Protein AF-A0A968XU22-F1 (afdb_monomer_lite)

Structure (mmCIF, N/CA/C/O backbone):
data_AF-A0A968XU22-F1
#
_entry.id   AF-A0A968XU22-F1
#
loop_
_atom_site.group_PDB
_atom_site.id
_atom_site.type_symbol
_atom_site.label_atom_id
_atom_site.label_alt_id
_atom_site.label_comp_id
_atom_site.label_asym_id
_atom_site.label_entity_id
_atom_site.label_seq_id
_atom_site.pdbx_PDB_ins_code
_atom_site.Cartn_x
_atom_site.Cartn_y
_atom_site.Cartn_z
_atom_site.occupancy
_atom_site.B_iso_or_equiv
_atom_site.auth_seq_id
_atom_site.auth_comp_id
_atom_site.auth_asym_id
_atom_site.auth_atom_id
_atom_site.pdbx_PDB_model_num
ATOM 1 N N . MET A 1 1 ? 2.434 -37.780 20.472 1.00 74.56 1 MET A N 1
ATOM 2 C CA . MET A 1 1 ? 1.698 -36.872 19.555 1.00 74.56 1 MET A CA 1
ATOM 3 C C . MET A 1 1 ? 1.072 -37.599 18.362 1.00 74.56 1 MET A C 1
ATOM 5 O O . MET A 1 1 ? -0.146 -37.621 18.297 1.00 74.56 1 MET A O 1
ATOM 9 N N . LEU A 1 2 ? 1.842 -38.216 17.450 1.00 70.00 2 LEU A N 1
ATOM 10 C CA . LEU A 1 2 ? 1.294 -38.869 16.240 1.00 70.00 2 LEU A CA 1
ATOM 11 C C . LEU A 1 2 ? 0.256 -39.965 16.542 1.00 70.00 2 LEU A C 1
ATOM 13 O O . LEU A 1 2 ? -0.798 -39.980 15.922 1.00 70.00 2 LEU A O 1
ATOM 17 N N . GLN A 1 3 ? 0.499 -40.805 17.551 1.00 77.69 3 GLN A N 1
ATOM 18 C CA . GLN A 1 3 ? -0.484 -41.796 18.011 1.00 77.69 3 GLN A CA 1
ATOM 19 C C . GLN A 1 3 ? -1.768 -41.157 18.570 1.00 77.69 3 GLN A C 1
ATOM 21 O O . GLN A 1 3 ? -2.856 -41.643 18.298 1.00 77.69 3 GLN A O 1
ATOM 26 N N . ALA A 1 4 ? -1.669 -40.037 19.297 1.00 73.88 4 ALA A N 1
ATOM 27 C CA . ALA A 1 4 ? -2.842 -39.321 19.808 1.00 73.88 4 ALA A CA 1
ATOM 28 C C . ALA A 1 4 ? -3.667 -38.700 18.667 1.00 73.88 4 ALA A C 1
ATOM 30 O O . ALA A 1 4 ? -4.888 -38.772 18.680 1.00 73.88 4 ALA A O 1
ATOM 31 N N . LEU A 1 5 ? -3.002 -38.168 17.634 1.00 73.19 5 LEU A N 1
ATOM 32 C CA . LEU A 1 5 ? -3.665 -37.661 16.428 1.00 73.19 5 LEU A CA 1
ATOM 33 C C . LEU A 1 5 ? -4.346 -38.782 15.628 1.00 73.19 5 LEU A C 1
ATOM 35 O O . LEU A 1 5 ? -5.456 -38.589 15.147 1.00 73.19 5 LEU A O 1
ATOM 39 N N . GLN A 1 6 ? -3.721 -39.960 15.529 1.00 80.69 6 GLN A N 1
ATOM 40 C CA . GLN A 1 6 ? -4.320 -41.141 14.889 1.00 80.69 6 GLN A CA 1
ATOM 41 C C . GLN A 1 6 ? -5.569 -41.645 15.627 1.00 80.69 6 GLN A C 1
ATOM 43 O O . GLN A 1 6 ? -6.474 -42.182 14.996 1.00 80.69 6 GLN A O 1
ATOM 48 N N . LEU A 1 7 ? -5.631 -41.439 16.944 1.00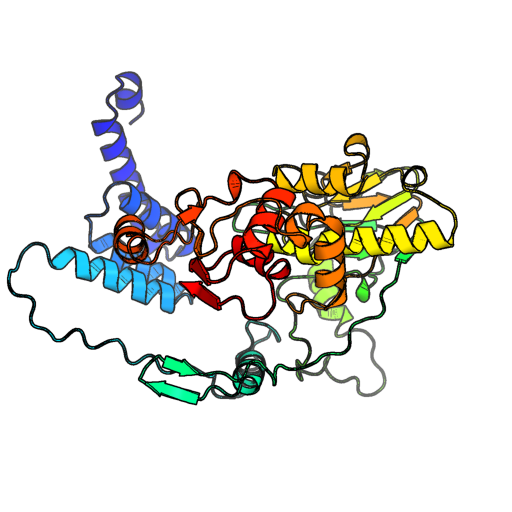 83.31 7 LEU A N 1
ATOM 49 C CA . LEU A 1 7 ? -6.779 -41.771 17.794 1.00 83.31 7 LEU A CA 1
ATOM 50 C C . LEU A 1 7 ? -7.771 -40.603 17.955 1.00 83.31 7 LEU A C 1
ATOM 52 O O . LEU A 1 7 ? -8.709 -40.703 18.741 1.00 83.31 7 LEU A O 1
ATOM 56 N N . ASN A 1 8 ? -7.571 -39.501 17.222 1.00 79.38 8 ASN A N 1
ATOM 57 C CA . ASN A 1 8 ? -8.354 -38.263 17.299 1.00 79.38 8 ASN A CA 1
ATOM 58 C C . ASN A 1 8 ? -8.437 -37.640 18.713 1.00 79.38 8 ASN A C 1
ATOM 60 O O . ASN A 1 8 ? -9.345 -36.865 19.019 1.00 79.38 8 ASN A O 1
ATOM 64 N N . ASP A 1 9 ? -7.465 -37.944 19.577 1.00 85.56 9 ASP A N 1
ATOM 65 C CA . ASP A 1 9 ? -7.324 -37.369 20.913 1.00 85.56 9 ASP A CA 1
ATOM 66 C C . ASP A 1 9 ? -6.567 -36.035 20.831 1.00 85.56 9 ASP A C 1
ATOM 68 O O . ASP A 1 9 ? -5.352 -35.921 21.047 1.00 85.56 9 ASP A O 1
ATOM 72 N N . LEU A 1 10 ? -7.323 -34.997 20.474 1.00 80.19 10 LEU A N 1
ATOM 73 C CA . LEU A 1 10 ? -6.819 -33.634 20.321 1.00 80.19 10 LEU A CA 1
ATOM 74 C C . LEU A 1 10 ? -6.351 -33.015 21.645 1.00 80.19 10 LEU A C 1
ATOM 76 O O . LEU A 1 10 ? -5.494 -32.130 21.623 1.00 80.19 10 LEU A O 1
ATOM 80 N N . SER A 1 11 ? -6.885 -33.462 22.786 1.00 78.06 11 SER A N 1
ATOM 81 C CA . SER A 1 11 ? -6.495 -32.954 24.106 1.00 78.06 11 SER A CA 1
ATOM 82 C C . SER A 1 11 ? -5.065 -33.376 24.432 1.00 78.06 11 SER A C 1
ATOM 84 O O . SER A 1 11 ? -4.186 -32.535 24.651 1.00 78.06 11 SER A O 1
ATOM 86 N N . THR A 1 12 ? -4.797 -34.677 24.326 1.00 78.62 12 THR A N 1
ATOM 87 C CA . THR A 1 12 ? -3.463 -35.242 24.539 1.00 78.62 12 THR A CA 1
ATOM 88 C C . THR A 1 12 ? -2.479 -34.720 23.494 1.00 78.62 12 THR A C 1
ATOM 90 O O . THR A 1 12 ? -1.350 -34.357 23.828 1.00 78.62 12 THR A O 1
ATOM 93 N N . ALA A 1 13 ? -2.890 -34.597 22.226 1.00 78.00 13 ALA A N 1
ATOM 94 C CA . ALA A 1 13 ? -2.034 -34.025 21.185 1.00 78.00 13 ALA A CA 1
ATOM 95 C C . ALA A 1 13 ? -1.604 -32.578 21.498 1.00 78.00 13 ALA A C 1
ATOM 97 O O . ALA A 1 13 ? -0.423 -32.255 21.339 1.00 78.00 13 ALA A O 1
ATOM 98 N N . LYS A 1 14 ? -2.522 -31.731 21.992 1.00 80.50 14 LYS A N 1
ATOM 99 C CA . LYS A 1 14 ? -2.211 -30.356 22.421 1.00 80.50 14 LYS A CA 1
ATOM 100 C C . LYS A 1 14 ? -1.244 -30.319 23.603 1.00 80.50 14 LYS A C 1
ATOM 102 O O . LYS A 1 14 ? -0.325 -29.505 23.582 1.00 80.50 14 LYS A O 1
ATOM 107 N N . GLN A 1 15 ? -1.403 -31.205 24.588 1.00 83.12 15 GLN A N 1
ATOM 108 C CA . GLN A 1 15 ? -0.482 -31.296 25.730 1.00 83.12 15 GLN A CA 1
ATOM 109 C C . GLN A 1 15 ? 0.943 -31.666 25.295 1.00 83.12 15 GLN A C 1
ATOM 111 O O . GLN A 1 15 ? 1.900 -31.005 25.694 1.00 83.12 15 GLN A O 1
ATOM 116 N N . TRP A 1 16 ? 1.097 -32.660 24.414 1.00 84.94 16 TRP A N 1
ATOM 117 C CA . TRP A 1 16 ? 2.415 -33.037 23.883 1.00 84.94 16 TRP A CA 1
ATOM 118 C C . TRP A 1 16 ? 3.055 -31.929 23.044 1.00 84.94 16 TRP A C 1
ATOM 120 O O . TRP A 1 16 ? 4.264 -31.703 23.133 1.00 84.94 16 TRP A O 1
ATOM 130 N N . LEU A 1 17 ? 2.258 -31.239 22.225 1.00 86.31 17 LEU A N 1
ATOM 131 C CA . LEU A 1 17 ? 2.739 -30.125 21.411 1.00 86.31 17 LEU A CA 1
ATOM 132 C C . LEU A 1 17 ? 3.199 -28.957 22.289 1.00 86.31 17 LEU A C 1
ATOM 134 O O . LEU A 1 17 ? 4.263 -28.387 22.048 1.00 86.31 17 LEU A O 1
ATOM 138 N N . PHE A 1 18 ? 2.427 -28.649 23.331 1.00 85.81 18 PHE A N 1
ATOM 139 C CA . PHE A 1 18 ? 2.792 -27.662 24.336 1.00 85.81 18 PHE A CA 1
ATOM 140 C C . PHE A 1 18 ? 4.130 -28.013 24.993 1.00 85.81 18 PHE A C 1
ATOM 142 O O . PHE A 1 18 ? 5.048 -27.199 24.931 1.00 85.81 18 PHE A O 1
ATOM 149 N N . GLN A 1 19 ? 4.287 -29.237 25.511 1.00 86.38 19 GLN A N 1
ATOM 150 C CA . GLN A 1 19 ? 5.539 -29.680 26.134 1.00 86.38 19 GLN A CA 1
ATOM 151 C C . GLN A 1 19 ? 6.731 -29.559 25.173 1.00 86.38 19 GLN A C 1
ATOM 153 O O . GLN A 1 19 ? 7.773 -29.019 25.531 1.00 86.38 19 GLN A O 1
ATOM 158 N N . THR A 1 20 ? 6.541 -29.956 23.911 1.00 89.19 20 THR A N 1
ATOM 159 C CA . THR A 1 20 ? 7.580 -29.857 22.874 1.00 89.19 20 THR A CA 1
ATOM 160 C C . THR A 1 20 ? 8.033 -28.411 22.657 1.00 89.19 20 THR A C 1
ATOM 162 O O . THR A 1 20 ? 9.233 -28.150 22.523 1.00 89.19 20 THR A O 1
ATOM 165 N N . TYR A 1 21 ? 7.096 -27.457 22.616 1.00 89.69 21 TYR A N 1
ATOM 166 C CA . TYR A 1 21 ? 7.442 -26.040 22.507 1.00 89.69 21 TYR A CA 1
ATOM 167 C C . TYR A 1 21 ? 8.131 -25.515 23.761 1.00 89.69 21 TYR A C 1
ATOM 169 O O . TYR A 1 21 ? 9.079 -24.750 23.613 1.00 89.69 21 TYR A O 1
ATOM 177 N N . CYS A 1 22 ? 7.719 -25.947 24.953 1.00 86.50 22 CYS A N 1
ATOM 178 C CA . CYS A 1 22 ? 8.359 -25.561 26.211 1.00 86.50 22 CYS A CA 1
ATOM 179 C C . CYS A 1 22 ? 9.831 -25.986 26.240 1.00 86.50 22 CYS A C 1
ATOM 181 O O . CYS A 1 22 ? 10.712 -25.144 26.416 1.00 86.50 22 CYS A O 1
ATOM 183 N N . ASP A 1 23 ? 10.096 -27.267 25.981 1.00 89.00 23 ASP A N 1
ATOM 184 C CA . ASP A 1 23 ? 11.447 -27.832 26.026 1.00 89.00 23 ASP A CA 1
ATOM 185 C C . ASP A 1 23 ? 12.337 -27.197 24.948 1.00 89.00 23 ASP A C 1
ATOM 187 O O . ASP A 1 23 ? 13.458 -26.759 25.209 1.00 89.00 23 ASP A O 1
ATOM 191 N N . SER A 1 24 ? 11.804 -27.051 23.730 1.00 88.50 24 SER A N 1
ATOM 192 C CA . SER A 1 24 ? 12.532 -26.416 22.627 1.00 88.50 24 SER A CA 1
ATOM 193 C C . SER A 1 24 ? 12.808 -24.933 22.889 1.00 88.50 24 SER A C 1
ATOM 195 O O . SER A 1 24 ? 13.863 -24.427 22.496 1.00 88.50 24 SER A O 1
ATOM 197 N N . ALA A 1 25 ? 11.866 -24.217 23.515 1.00 88.38 25 ALA A N 1
ATOM 198 C CA . ALA A 1 25 ? 12.027 -22.809 23.864 1.00 88.38 25 ALA A CA 1
ATOM 199 C C . ALA A 1 25 ? 13.103 -22.630 24.936 1.00 88.38 25 ALA A C 1
ATOM 201 O O . ALA A 1 25 ? 13.931 -21.730 24.802 1.00 88.38 25 ALA A O 1
ATOM 202 N N . ALA A 1 26 ? 13.128 -23.498 25.952 1.00 88.00 26 ALA A N 1
ATOM 203 C CA . ALA A 1 26 ? 14.145 -23.492 27.000 1.00 88.00 26 ALA A CA 1
ATOM 204 C C . ALA A 1 26 ? 15.547 -23.729 26.420 1.00 88.00 26 ALA A C 1
ATOM 206 O O . ALA A 1 26 ? 16.431 -22.897 26.621 1.00 88.00 26 ALA A O 1
ATOM 207 N N . ILE A 1 27 ? 15.716 -24.766 25.590 1.00 91.25 27 ILE A N 1
ATOM 208 C CA . ILE A 1 27 ? 16.994 -25.062 24.919 1.00 91.25 27 ILE A CA 1
ATOM 209 C C . ILE A 1 27 ? 17.450 -23.876 24.057 1.00 91.25 27 ILE A C 1
ATOM 211 O O . ILE A 1 27 ? 18.607 -23.460 24.112 1.00 91.25 27 ILE A O 1
ATOM 215 N N . ALA A 1 28 ? 16.545 -23.297 23.259 1.00 84.81 28 ALA A N 1
ATOM 216 C CA . ALA A 1 28 ? 16.873 -22.144 22.421 1.00 84.81 28 ALA A CA 1
ATOM 217 C C . ALA A 1 28 ? 17.235 -20.900 23.252 1.00 84.81 28 ALA A C 1
ATOM 219 O O . ALA A 1 28 ? 18.100 -20.120 22.847 1.00 84.81 28 ALA A O 1
ATOM 220 N N . PHE A 1 29 ? 16.578 -20.709 24.396 1.00 88.19 29 PHE A N 1
ATOM 221 C CA . PHE A 1 29 ? 16.830 -19.601 25.311 1.00 88.19 29 PHE A CA 1
ATOM 222 C C . PHE A 1 29 ? 18.204 -19.719 25.977 1.00 88.19 29 PHE A C 1
ATOM 224 O O . PHE A 1 29 ? 18.973 -18.758 25.961 1.00 88.19 29 PHE A O 1
ATOM 231 N N . GLU A 1 30 ? 18.543 -20.901 26.491 1.00 91.25 30 GLU A N 1
ATOM 232 C CA . GLU A 1 30 ? 19.852 -21.195 27.089 1.00 91.25 30 GLU A CA 1
ATOM 233 C C . GLU A 1 30 ? 20.987 -21.062 26.067 1.00 91.25 30 GLU A C 1
ATOM 235 O O . GLU A 1 30 ? 22.034 -20.484 26.364 1.00 91.25 30 GLU A O 1
ATOM 240 N N . ALA A 1 31 ? 20.745 -21.482 24.822 1.00 88.25 31 ALA A N 1
ATOM 241 C CA . ALA A 1 31 ? 21.668 -21.294 23.704 1.00 88.25 31 ALA A CA 1
ATOM 242 C C . ALA A 1 31 ? 21.767 -19.834 23.208 1.00 88.25 31 ALA A C 1
ATOM 244 O O . ALA A 1 31 ? 22.439 -19.575 22.209 1.00 88.25 31 ALA A O 1
ATOM 245 N N . LYS A 1 32 ? 21.086 -18.874 23.858 1.00 88.50 32 LYS A N 1
ATOM 246 C CA . LYS A 1 32 ? 21.000 -17.452 23.460 1.00 88.50 32 LYS A CA 1
ATOM 247 C C . LYS A 1 32 ? 20.473 -17.230 22.035 1.00 88.50 32 LYS A C 1
ATOM 249 O O . LYS A 1 32 ? 20.645 -16.158 21.454 1.00 88.50 32 LYS A O 1
ATOM 254 N N . ALA A 1 33 ? 19.768 -18.207 21.467 1.00 85.81 33 ALA A N 1
ATOM 255 C CA . ALA A 1 33 ? 19.108 -18.105 20.169 1.00 85.81 33 ALA A CA 1
ATOM 256 C C . ALA A 1 33 ? 17.758 -17.375 20.314 1.00 85.81 33 ALA A C 1
ATOM 258 O O . ALA A 1 33 ? 16.691 -17.937 20.046 1.00 85.81 33 ALA A O 1
ATOM 259 N N . PHE A 1 34 ? 17.797 -16.111 20.754 1.00 82.06 34 PHE A N 1
ATOM 260 C CA . PHE A 1 34 ? 16.619 -15.359 21.214 1.00 82.06 34 PHE A CA 1
ATOM 261 C C . PHE A 1 34 ? 15.515 -15.198 20.162 1.00 82.06 34 PHE A C 1
ATOM 263 O O . PHE A 1 34 ? 14.343 -15.170 20.521 1.00 82.06 34 PHE A O 1
ATOM 270 N N . TYR A 1 35 ? 15.853 -15.164 18.869 1.00 83.56 35 TYR A N 1
ATOM 271 C CA . TYR A 1 35 ? 14.861 -15.170 17.784 1.00 83.56 35 TYR A CA 1
ATOM 272 C C . TYR A 1 35 ? 14.013 -16.455 17.781 1.00 83.56 35 TYR A C 1
ATOM 274 O O . TYR A 1 35 ? 12.781 -16.419 17.704 1.00 83.56 35 TYR A O 1
ATOM 282 N N . LYS A 1 36 ? 14.680 -17.610 17.893 1.00 83.50 36 LYS A N 1
ATOM 283 C CA . LYS A 1 36 ? 14.033 -18.925 17.896 1.00 83.50 36 LYS A CA 1
ATOM 284 C C . LYS A 1 36 ? 13.270 -19.147 19.201 1.00 83.50 36 LYS A C 1
ATOM 286 O O . LYS A 1 36 ? 12.135 -19.615 19.163 1.00 83.50 36 LYS A O 1
ATOM 291 N N . ALA A 1 37 ? 13.864 -18.756 20.329 1.00 86.31 37 ALA A N 1
ATOM 292 C CA . ALA A 1 37 ? 13.229 -18.823 21.641 1.00 86.31 37 ALA A CA 1
ATOM 293 C C . ALA A 1 37 ? 11.949 -17.972 21.704 1.00 86.31 37 ALA A C 1
ATOM 295 O O . ALA A 1 37 ? 10.920 -18.477 22.143 1.00 86.31 37 ALA A O 1
ATOM 296 N N . GLU A 1 38 ? 11.969 -16.736 21.184 1.00 88.69 38 GLU A N 1
ATOM 297 C CA . GLU A 1 38 ? 10.783 -15.866 21.105 1.00 88.69 38 GLU A CA 1
ATOM 298 C C . GLU A 1 38 ? 9.616 -16.567 20.398 1.00 88.69 38 GLU A C 1
ATOM 300 O O . GLU A 1 38 ? 8.514 -16.651 20.939 1.00 88.69 38 GLU A O 1
ATOM 305 N N . THR A 1 39 ? 9.876 -17.115 19.208 1.00 85.44 39 THR A N 1
ATOM 306 C CA . THR A 1 39 ? 8.850 -17.787 18.396 1.00 85.44 39 THR A CA 1
ATOM 307 C C . THR A 1 39 ? 8.252 -18.990 19.129 1.00 85.44 39 THR A C 1
ATOM 309 O O . THR A 1 39 ? 7.048 -19.240 19.058 1.00 85.44 39 THR A O 1
ATOM 312 N N . LEU A 1 40 ? 9.086 -19.753 19.839 1.00 89.56 40 LEU A N 1
ATOM 313 C CA . LEU A 1 40 ? 8.653 -20.945 20.564 1.00 89.56 40 LEU A CA 1
ATOM 314 C C . LEU A 1 40 ? 7.862 -20.591 21.831 1.00 89.56 40 LEU A C 1
ATOM 316 O O . LEU A 1 40 ? 6.820 -21.202 22.061 1.00 89.56 40 LEU A O 1
ATOM 320 N N . TYR A 1 41 ? 8.267 -19.563 22.587 1.00 91.19 41 TYR A N 1
ATOM 321 C CA . TYR A 1 41 ? 7.488 -19.082 23.735 1.00 91.19 41 TYR A CA 1
ATOM 322 C C . TYR A 1 41 ? 6.130 -18.516 23.317 1.00 91.19 41 TYR A C 1
ATOM 324 O O . TYR A 1 41 ? 5.133 -18.816 23.966 1.00 91.19 41 TYR A O 1
ATOM 332 N N . GLN A 1 42 ? 6.045 -17.777 22.205 1.00 87.88 42 GLN A N 1
ATOM 333 C CA . GLN A 1 42 ? 4.756 -17.309 21.672 1.00 87.88 42 GLN A CA 1
ATOM 334 C C . GLN A 1 42 ? 3.808 -18.476 21.354 1.00 87.88 42 GLN A C 1
ATOM 336 O O . GLN A 1 42 ? 2.621 -18.416 21.675 1.00 87.88 42 GLN A O 1
ATOM 341 N N . ARG A 1 43 ? 4.327 -19.560 20.760 1.00 88.50 43 ARG A N 1
ATOM 342 C CA . ARG A 1 43 ? 3.539 -20.768 20.464 1.00 88.50 43 ARG A CA 1
ATOM 343 C C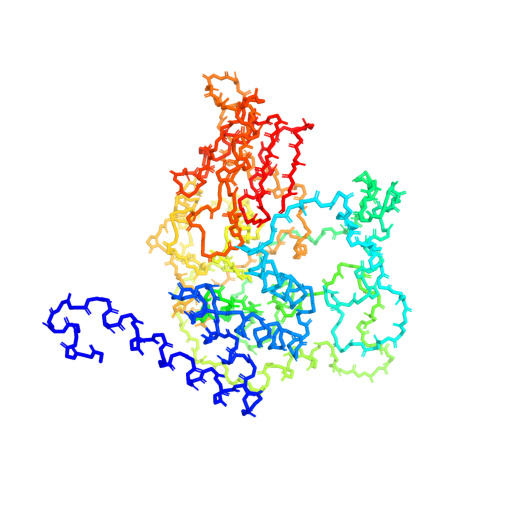 . ARG A 1 43 ? 3.132 -21.532 21.725 1.00 88.50 43 ARG A C 1
ATOM 345 O O . ARG A 1 43 ? 2.009 -22.022 21.783 1.00 88.50 43 ARG A O 1
ATOM 352 N N . ALA A 1 44 ? 4.008 -21.616 22.726 1.00 88.25 44 ALA A N 1
ATOM 353 C CA . ALA A 1 44 ? 3.686 -22.231 24.014 1.00 88.25 44 ALA A CA 1
ATOM 354 C C . ALA A 1 44 ? 2.581 -21.448 24.747 1.00 88.25 44 ALA A C 1
ATOM 356 O O . ALA A 1 44 ? 1.595 -22.043 25.175 1.00 88.25 44 ALA A O 1
ATOM 357 N N . ILE A 1 45 ? 2.689 -20.116 24.793 1.00 86.75 45 ILE A N 1
ATOM 358 C CA . ILE A 1 45 ? 1.679 -19.218 25.377 1.00 86.75 45 ILE A CA 1
ATOM 359 C C . ILE A 1 45 ? 0.334 -19.341 24.651 1.00 86.75 45 ILE A C 1
ATOM 361 O O . ILE A 1 45 ? -0.709 -19.389 25.293 1.00 86.75 45 ILE A O 1
ATOM 365 N N . ALA A 1 46 ? 0.334 -19.448 23.319 1.00 83.50 46 ALA A N 1
ATOM 366 C CA . ALA A 1 46 ? -0.899 -19.629 22.552 1.00 83.50 46 ALA A CA 1
ATOM 367 C C . ALA A 1 46 ? -1.637 -20.942 22.884 1.00 83.50 46 ALA A C 1
ATOM 369 O O . ALA A 1 46 ? -2.850 -21.023 22.698 1.00 83.50 46 ALA A O 1
ATOM 370 N N . LEU A 1 47 ? -0.919 -21.968 23.355 1.00 82.56 47 LEU A N 1
ATOM 371 C CA . LEU A 1 47 ? -1.503 -23.244 23.775 1.00 82.56 47 LEU A CA 1
ATOM 372 C C . LEU A 1 47 ? -1.921 -23.246 25.252 1.00 82.56 47 LEU A C 1
ATOM 374 O O . LEU A 1 47 ? -2.946 -23.844 25.575 1.00 82.56 47 LEU A O 1
ATOM 378 N N . GLN A 1 48 ? -1.145 -22.608 26.133 1.00 85.12 48 GLN A N 1
ATOM 379 C CA . GLN A 1 48 ? -1.465 -22.447 27.556 1.00 85.12 48 GLN A CA 1
ATOM 380 C C . GLN A 1 48 ? -1.092 -21.033 28.042 1.00 85.12 48 GLN A C 1
ATOM 382 O O . GLN A 1 48 ? 0.032 -20.811 28.503 1.00 85.12 48 GLN A O 1
ATOM 387 N N . PRO A 1 49 ? -2.021 -20.065 27.959 1.00 83.38 49 PRO A N 1
ATOM 388 C CA . PRO A 1 49 ? -1.758 -18.669 28.318 1.00 83.38 49 PRO A CA 1
ATOM 389 C C . PRO A 1 49 ? -1.567 -18.436 29.824 1.00 83.38 49 PRO A C 1
ATOM 391 O O . PRO A 1 49 ? -1.080 -17.392 30.231 1.00 83.38 49 PRO A O 1
ATOM 394 N N . GLN A 1 50 ? -1.909 -19.401 30.671 1.00 81.25 50 GLN A N 1
ATOM 395 C CA . GLN A 1 50 ? -1.796 -19.298 32.127 1.00 81.25 50 GLN A CA 1
ATOM 396 C C . GLN A 1 50 ? -0.363 -19.480 32.669 1.00 81.25 50 GLN A C 1
ATOM 398 O O . GLN A 1 50 ? -0.122 -19.290 33.860 1.00 81.25 50 GLN A O 1
ATOM 403 N N . VAL A 1 51 ? 0.607 -19.871 31.831 1.00 82.12 51 VAL A N 1
ATOM 404 C CA . VAL A 1 51 ? 1.972 -20.183 32.289 1.00 82.12 51 VAL A CA 1
ATOM 405 C C . VAL A 1 51 ? 2.836 -18.923 32.349 1.00 82.12 51 VAL A C 1
ATOM 407 O O . VAL A 1 51 ? 3.472 -18.523 31.374 1.00 82.12 51 VAL A O 1
ATOM 410 N N . GLN A 1 52 ? 2.886 -18.316 33.536 1.00 81.94 52 GLN A N 1
ATOM 411 C CA . GLN A 1 52 ? 3.559 -17.040 33.806 1.00 81.94 52 GLN A CA 1
ATOM 412 C C . GLN A 1 52 ? 5.029 -16.991 33.360 1.00 81.94 52 GLN A C 1
ATOM 414 O O . GLN A 1 52 ? 5.463 -16.004 32.765 1.00 81.94 52 GLN A O 1
ATOM 419 N N . ASP A 1 53 ? 5.805 -18.038 33.653 1.00 84.25 53 ASP A N 1
ATOM 420 C CA . ASP A 1 53 ? 7.257 -18.060 33.416 1.00 84.25 53 ASP A CA 1
ATOM 421 C C . ASP A 1 53 ? 7.610 -17.795 31.939 1.00 84.25 53 ASP A C 1
ATOM 423 O O . ASP A 1 53 ? 8.634 -17.189 31.617 1.00 84.25 53 ASP A O 1
ATOM 427 N N . PHE A 1 54 ? 6.709 -18.153 31.019 1.00 89.75 54 PHE A N 1
ATOM 428 C CA . PHE A 1 54 ? 6.908 -17.928 29.590 1.00 89.75 54 PHE A CA 1
ATOM 429 C C . PHE A 1 54 ? 6.780 -16.469 29.186 1.00 89.75 54 PHE A C 1
ATOM 431 O O . PHE A 1 54 ? 7.485 -16.047 28.274 1.00 89.75 54 PHE A O 1
ATOM 438 N N . TYR A 1 55 ? 5.962 -15.678 29.877 1.00 89.00 55 TYR A N 1
ATOM 439 C CA . TYR A 1 55 ? 5.876 -14.239 29.632 1.00 89.00 55 TYR A CA 1
ATOM 440 C C . TYR A 1 55 ? 7.172 -13.548 30.059 1.00 89.00 55 TYR A C 1
ATOM 442 O O . TYR A 1 55 ? 7.724 -12.756 29.298 1.00 89.00 55 TYR A O 1
ATOM 450 N N . SER A 1 56 ? 7.736 -13.917 31.212 1.00 87.81 56 SER A N 1
ATOM 451 C CA . SER A 1 56 ? 9.032 -13.395 31.673 1.00 87.81 56 SER A CA 1
ATOM 452 C C . SER A 1 56 ? 10.175 -13.755 30.712 1.00 87.81 56 SER A C 1
ATOM 454 O O . SER A 1 56 ? 10.999 -12.904 30.351 1.00 87.81 56 SER A O 1
ATOM 456 N N . LYS A 1 57 ? 10.209 -15.005 30.236 1.00 92.12 57 LYS A N 1
ATOM 457 C CA . LYS A 1 57 ? 11.224 -15.466 29.275 1.00 92.12 57 LYS A CA 1
ATOM 458 C C . LYS A 1 57 ? 11.041 -14.834 27.894 1.00 92.12 57 LYS A C 1
ATOM 460 O O . LYS A 1 57 ? 12.024 -14.395 27.298 1.00 92.12 57 LYS A O 1
ATOM 465 N N . LEU A 1 58 ? 9.804 -14.679 27.423 1.00 92.00 58 LEU A N 1
ATOM 466 C CA . LEU A 1 58 ? 9.489 -13.976 26.178 1.00 92.00 58 LEU A CA 1
ATOM 467 C C . LEU A 1 58 ? 9.879 -12.494 26.246 1.00 92.00 58 LEU A C 1
ATOM 469 O O . LEU A 1 58 ? 10.509 -11.987 25.317 1.00 92.00 58 LEU A O 1
ATOM 473 N N . ALA A 1 59 ? 9.574 -11.813 27.353 1.00 86.88 59 ALA A N 1
ATOM 474 C CA . ALA A 1 59 ? 10.008 -10.439 27.591 1.00 86.88 59 ALA A CA 1
ATOM 475 C C . ALA A 1 59 ? 11.537 -10.318 27.533 1.00 86.88 59 ALA A C 1
ATOM 477 O O . ALA A 1 59 ? 12.067 -9.425 26.872 1.00 86.88 59 ALA A O 1
ATOM 478 N N . THR A 1 60 ? 12.257 -11.268 28.134 1.00 88.94 60 THR A N 1
ATOM 479 C CA . THR A 1 60 ? 13.724 -11.312 28.065 1.00 88.94 60 THR A CA 1
ATOM 480 C C . THR A 1 60 ? 14.223 -11.503 26.630 1.00 88.94 60 THR A C 1
ATOM 482 O O . THR A 1 60 ? 15.126 -10.781 26.206 1.00 88.94 60 THR A O 1
ATOM 485 N N . CYS A 1 61 ? 13.622 -12.407 25.843 1.00 85.50 61 CYS A N 1
ATOM 486 C CA . CYS A 1 61 ? 13.964 -12.561 24.422 1.00 85.50 61 CYS A CA 1
ATOM 487 C C . CYS A 1 61 ? 13.777 -11.253 23.643 1.00 85.50 61 CYS A C 1
ATOM 489 O O . CYS A 1 61 ? 14.647 -10.871 22.862 1.00 85.50 61 CYS A O 1
ATOM 491 N N . LEU A 1 62 ? 12.658 -10.560 23.867 1.00 75.44 62 LEU A N 1
ATOM 492 C CA . LEU A 1 62 ? 12.344 -9.292 23.209 1.00 75.44 62 LEU A CA 1
ATOM 493 C C . LEU A 1 62 ? 13.342 -8.194 23.599 1.00 75.44 62 LEU A C 1
ATOM 495 O O . LEU A 1 62 ? 13.842 -7.486 22.724 1.00 75.44 62 LEU A O 1
ATOM 499 N N . ALA A 1 63 ? 13.688 -8.094 24.884 1.00 76.94 63 ALA A N 1
ATOM 500 C CA . ALA A 1 63 ? 14.654 -7.120 25.385 1.00 76.94 63 ALA A CA 1
ATOM 501 C C . ALA A 1 63 ? 16.053 -7.340 24.787 1.00 76.94 63 ALA A C 1
ATOM 503 O O . ALA A 1 63 ? 16.660 -6.392 24.293 1.00 76.94 63 ALA A O 1
ATOM 504 N N . GLN A 1 64 ? 16.531 -8.590 24.739 1.00 84.56 64 GLN A N 1
ATOM 505 C CA . GLN A 1 64 ? 17.827 -8.942 24.133 1.00 84.56 64 GLN A CA 1
ATOM 506 C C . GLN A 1 64 ? 17.882 -8.663 22.623 1.00 84.56 64 GLN A C 1
ATOM 508 O O . GLN A 1 64 ? 18.958 -8.530 22.047 1.00 84.56 64 GLN A O 1
ATOM 513 N N . ARG A 1 65 ? 16.720 -8.536 21.977 1.00 85.94 65 ARG A N 1
ATOM 514 C CA . ARG A 1 65 ? 16.581 -8.149 20.568 1.00 85.94 65 ARG A CA 1
ATOM 515 C C . ARG A 1 65 ? 16.349 -6.646 20.366 1.00 85.94 65 ARG A C 1
ATOM 517 O O . ARG A 1 65 ? 15.967 -6.242 19.272 1.00 85.94 65 ARG A O 1
ATOM 524 N N . GLY A 1 66 ? 16.515 -5.829 21.407 1.00 66.81 66 GLY A N 1
ATOM 525 C CA . GLY A 1 66 ? 16.300 -4.379 21.353 1.00 66.81 66 GLY A CA 1
ATOM 526 C C . GLY A 1 66 ? 14.827 -3.951 21.315 1.00 66.81 66 GLY A C 1
ATOM 527 O O . GLY A 1 66 ? 14.538 -2.771 21.146 1.00 66.81 66 GLY A O 1
ATOM 528 N N . ARG A 1 67 ? 13.869 -4.874 21.495 1.00 72.00 67 ARG A N 1
ATOM 529 C CA . ARG A 1 67 ? 12.419 -4.591 21.487 1.00 72.00 67 ARG A CA 1
ATOM 530 C C . ARG A 1 67 ? 11.913 -4.279 22.897 1.00 72.00 67 ARG A C 1
ATOM 532 O O . ARG A 1 67 ? 11.040 -4.970 23.423 1.00 72.00 67 ARG A O 1
ATOM 539 N N . THR A 1 68 ? 12.470 -3.243 23.514 1.00 65.12 68 THR A N 1
ATOM 540 C CA . THR A 1 68 ? 12.245 -2.886 24.928 1.00 65.12 68 THR A CA 1
ATOM 541 C C . THR A 1 68 ? 10.779 -2.607 25.266 1.00 65.12 68 THR A C 1
ATOM 543 O O . THR A 1 68 ? 10.286 -3.114 26.266 1.00 65.12 68 THR A O 1
ATOM 546 N N . ILE A 1 69 ? 10.042 -1.893 24.408 1.00 52.19 69 ILE A N 1
ATOM 547 C CA . ILE A 1 69 ? 8.613 -1.596 24.632 1.00 52.19 69 ILE A CA 1
ATOM 548 C C . ILE A 1 69 ? 7.780 -2.886 24.667 1.00 52.19 69 ILE A C 1
ATOM 550 O O . ILE A 1 69 ? 6.991 -3.106 25.585 1.00 52.19 69 ILE A O 1
ATOM 554 N N . ALA A 1 70 ? 7.992 -3.773 23.690 1.00 55.44 70 ALA A N 1
ATOM 555 C CA . ALA A 1 70 ? 7.296 -5.055 23.628 1.00 55.44 70 ALA A CA 1
ATOM 556 C C . ALA A 1 70 ? 7.666 -5.955 24.817 1.00 55.44 70 ALA A C 1
ATOM 558 O O . ALA A 1 70 ? 6.799 -6.635 25.360 1.00 55.44 70 ALA A O 1
ATOM 559 N N . ALA A 1 71 ? 8.933 -5.934 25.246 1.00 68.88 71 ALA A N 1
ATOM 560 C CA . ALA A 1 71 ? 9.384 -6.658 26.428 1.00 68.88 71 ALA A CA 1
ATOM 561 C C . ALA A 1 71 ? 8.643 -6.202 27.692 1.00 68.88 71 ALA A C 1
ATOM 563 O O . ALA A 1 71 ? 8.127 -7.041 28.428 1.00 68.88 71 ALA A O 1
ATOM 564 N N . THR A 1 72 ? 8.523 -4.889 27.906 1.00 68.38 72 THR A N 1
ATOM 565 C CA . THR A 1 72 ? 7.798 -4.322 29.051 1.00 68.38 72 THR A CA 1
ATOM 566 C C . THR A 1 72 ? 6.319 -4.706 29.035 1.00 68.38 72 THR A C 1
ATOM 568 O O . THR A 1 72 ? 5.794 -5.147 30.055 1.00 68.38 72 THR A O 1
ATOM 571 N N . ALA A 1 73 ? 5.655 -4.610 27.879 1.00 65.94 73 ALA A N 1
ATOM 572 C CA . ALA A 1 73 ? 4.245 -4.980 27.746 1.00 65.94 73 ALA A CA 1
ATOM 573 C C . ALA A 1 73 ? 4.001 -6.469 28.057 1.00 65.94 73 ALA A C 1
ATOM 575 O O . ALA A 1 73 ? 3.092 -6.810 28.812 1.00 65.94 73 ALA A O 1
ATOM 576 N N . ILE A 1 74 ? 4.843 -7.360 27.523 1.00 77.50 74 ILE A N 1
ATOM 577 C CA . ILE A 1 74 ? 4.746 -8.805 27.775 1.00 77.50 74 ILE A CA 1
ATOM 578 C C . ILE A 1 74 ? 5.050 -9.145 29.240 1.00 77.50 74 ILE A C 1
ATOM 580 O O . ILE A 1 74 ? 4.365 -9.987 29.821 1.00 77.50 74 ILE A O 1
ATOM 584 N N . ALA A 1 75 ? 6.034 -8.485 29.856 1.00 79.19 75 ALA A N 1
ATOM 585 C CA . ALA A 1 75 ? 6.333 -8.670 31.273 1.00 79.19 75 ALA A CA 1
ATOM 586 C C . ALA A 1 75 ? 5.144 -8.258 32.157 1.00 79.19 75 ALA A C 1
ATOM 588 O O . ALA A 1 75 ? 4.808 -8.972 33.101 1.00 79.19 75 ALA A O 1
ATOM 589 N N . HIS A 1 76 ? 4.477 -7.151 31.820 1.00 75.75 76 HIS A N 1
ATOM 590 C CA . HIS A 1 76 ? 3.292 -6.692 32.538 1.00 75.75 76 HIS A CA 1
ATOM 591 C C . HIS A 1 76 ? 2.112 -7.663 32.388 1.00 75.75 76 HIS A C 1
ATOM 593 O O . HIS A 1 76 ? 1.509 -8.035 33.389 1.00 75.75 76 HIS A O 1
ATOM 599 N N . LEU A 1 77 ? 1.857 -8.170 31.176 1.00 78.25 77 LEU A N 1
ATOM 600 C CA . LEU A 1 77 ? 0.851 -9.216 30.934 1.00 78.25 77 LEU A CA 1
ATOM 601 C C . LEU A 1 77 ? 1.090 -10.459 31.809 1.00 78.25 77 LEU A C 1
ATOM 603 O O . LEU A 1 77 ? 0.166 -10.970 32.443 1.00 78.25 77 LEU A O 1
ATOM 607 N N . GLY A 1 78 ? 2.346 -10.903 31.912 1.00 79.44 78 GLY A N 1
ATOM 608 C CA . GLY A 1 78 ? 2.727 -11.998 32.807 1.00 79.44 78 GLY A CA 1
ATOM 609 C C . GLY A 1 78 ? 2.447 -11.710 34.286 1.00 79.44 78 GLY A C 1
ATOM 610 O O . GLY A 1 78 ? 2.113 -12.618 35.041 1.00 79.44 78 GLY A O 1
ATOM 611 N N . GLN A 1 79 ? 2.561 -10.452 34.717 1.00 77.00 79 GLN A N 1
ATOM 612 C CA . GLN A 1 79 ? 2.258 -10.037 36.090 1.00 77.00 79 GLN A CA 1
ATOM 613 C C . GLN A 1 79 ? 0.754 -9.918 36.352 1.00 77.00 79 GLN A C 1
ATOM 615 O O . GLN A 1 79 ? 0.316 -10.271 37.443 1.00 77.00 79 GLN A O 1
ATOM 620 N N . THR A 1 80 ? -0.042 -9.484 35.372 1.00 73.12 80 THR A N 1
ATOM 621 C CA . THR A 1 80 ? -1.506 -9.388 35.515 1.00 73.12 80 THR A CA 1
ATOM 622 C C . THR A 1 80 ? -2.177 -10.755 35.658 1.00 73.12 80 THR A C 1
ATOM 624 O O . THR A 1 80 ? -3.149 -10.883 36.391 1.00 73.12 80 THR A O 1
ATOM 627 N N . LEU A 1 81 ? -1.591 -11.817 35.088 1.00 68.50 81 LEU A N 1
ATOM 628 C CA . LEU A 1 81 ? -2.037 -13.204 35.306 1.00 68.50 81 LEU A CA 1
ATOM 629 C C . LEU A 1 81 ? -1.892 -13.675 36.768 1.00 68.50 81 LEU A C 1
ATOM 631 O O . LEU A 1 81 ? -2.413 -14.722 37.139 1.00 68.50 81 LEU A O 1
ATOM 635 N N . ARG A 1 82 ? -1.185 -12.914 37.614 1.00 55.31 82 ARG A N 1
ATOM 636 C CA . ARG A 1 82 ? -1.017 -13.187 39.049 1.00 55.31 82 ARG A CA 1
ATOM 637 C C . ARG A 1 82 ? -2.222 -12.736 39.887 1.00 55.31 82 ARG A C 1
ATOM 639 O O . ARG A 1 82 ? -2.298 -13.113 41.052 1.00 55.31 82 ARG A O 1
ATOM 646 N N . GLN A 1 83 ? -3.118 -11.909 39.338 1.00 47.25 83 GLN A N 1
ATOM 647 C CA . GLN A 1 83 ? -4.161 -11.210 40.105 1.00 47.25 83 GLN A CA 1
ATOM 648 C C . GLN A 1 83 ? -5.501 -11.953 40.240 1.00 47.25 83 GLN A C 1
ATOM 650 O O . GLN A 1 83 ? -6.334 -11.505 41.019 1.00 47.25 83 GLN A O 1
ATOM 655 N N . ASP A 1 84 ? -5.681 -13.135 39.643 1.00 42.34 84 ASP A N 1
ATOM 656 C CA . ASP A 1 84 ? -6.908 -13.946 39.809 1.00 42.34 84 ASP A CA 1
ATOM 657 C C . ASP A 1 84 ? -7.037 -14.643 41.190 1.00 42.34 84 ASP A C 1
ATOM 659 O O . ASP A 1 84 ? -7.830 -15.566 41.356 1.00 42.34 84 ASP A O 1
ATOM 663 N N . THR A 1 85 ? -6.273 -14.234 42.215 1.00 40.34 85 THR A N 1
ATOM 664 C CA . THR A 1 85 ? -6.385 -14.800 43.583 1.00 40.34 85 THR A CA 1
ATOM 665 C C . THR A 1 85 ? -6.468 -13.806 44.740 1.00 40.34 85 THR A C 1
ATOM 667 O O . THR A 1 85 ? -6.409 -14.254 45.883 1.00 40.34 85 THR A O 1
ATOM 670 N N . LEU A 1 86 ? -6.672 -12.501 44.526 1.00 30.70 86 LEU A N 1
ATOM 671 C CA . LEU A 1 86 ? -6.940 -11.586 45.648 1.00 30.70 86 LEU A CA 1
ATOM 672 C C . LEU A 1 86 ? -7.952 -10.488 45.292 1.00 30.70 86 LEU A C 1
ATOM 674 O O . LEU A 1 86 ? -7.712 -9.651 44.427 1.00 30.70 86 LEU A O 1
ATOM 678 N N . ASP A 1 87 ? -9.062 -10.509 46.030 1.00 32.75 87 ASP A N 1
ATOM 679 C CA . ASP A 1 87 ? -10.043 -9.437 46.168 1.00 32.75 87 ASP A CA 1
ATOM 680 C C . ASP A 1 87 ? -9.399 -8.106 46.605 1.00 32.75 87 ASP A C 1
ATOM 682 O O . ASP A 1 87 ? -8.349 -8.075 47.248 1.00 32.75 87 ASP A O 1
ATOM 686 N N . SER A 1 88 ? -10.128 -7.016 46.338 1.00 32.22 88 SER A N 1
ATOM 687 C CA . SER A 1 88 ? -9.843 -5.593 46.599 1.00 32.22 88 SER A CA 1
ATOM 688 C C . SER A 1 88 ? -8.960 -4.881 45.562 1.00 32.22 88 SER A C 1
ATOM 690 O O . SER A 1 88 ? -7.734 -4.847 45.613 1.00 32.22 88 SER A O 1
ATOM 692 N N . VAL A 1 89 ? -9.643 -4.241 44.608 1.00 31.44 89 VAL A N 1
ATOM 693 C CA . VAL A 1 89 ? -9.082 -3.189 43.758 1.00 31.44 89 VAL A CA 1
ATOM 694 C C . VAL A 1 89 ? -8.846 -1.962 44.636 1.00 31.44 89 VAL A C 1
ATOM 696 O O . VAL A 1 89 ? -9.777 -1.207 44.910 1.00 31.44 89 VAL A O 1
ATOM 699 N N . ASP A 1 90 ? -7.606 -1.765 45.076 1.00 27.62 90 ASP A N 1
ATOM 700 C CA . ASP A 1 90 ? -7.157 -0.462 45.551 1.00 27.62 90 ASP A CA 1
ATOM 701 C C . ASP A 1 90 ? -6.864 0.420 44.331 1.00 27.62 90 ASP A C 1
ATOM 703 O O . ASP A 1 90 ? -6.106 0.067 43.421 1.00 27.62 90 ASP A O 1
ATOM 707 N N . SER A 1 91 ? -7.523 1.572 44.294 1.00 35.28 91 SER A N 1
ATOM 708 C CA . SER A 1 91 ? -7.565 2.542 43.202 1.00 35.28 91 SER A CA 1
ATOM 709 C C . SER A 1 91 ? -6.261 3.335 43.052 1.00 35.28 91 SER A C 1
ATOM 711 O O . SER A 1 91 ? -6.267 4.559 43.142 1.00 35.28 91 SER A O 1
ATOM 713 N N . ASN A 1 92 ? -5.142 2.652 42.813 1.00 30.25 92 ASN A N 1
ATOM 714 C CA . ASN A 1 92 ? -3.849 3.267 42.507 1.00 30.25 92 ASN A CA 1
ATOM 715 C C . ASN A 1 92 ? -3.163 2.548 41.337 1.00 30.25 92 ASN A C 1
ATOM 717 O O . ASN A 1 92 ? -2.038 2.059 41.441 1.00 30.25 92 ASN A O 1
ATOM 721 N N . ILE A 1 93 ? -3.831 2.518 40.180 1.00 32.75 93 ILE A N 1
ATOM 722 C CA . ILE A 1 93 ? -3.127 2.340 38.906 1.00 32.75 93 ILE A CA 1
ATOM 723 C C . ILE A 1 93 ? -2.394 3.656 38.640 1.00 32.75 93 ILE A C 1
ATOM 725 O O . ILE A 1 93 ? -2.953 4.604 38.090 1.00 32.75 93 ILE A O 1
ATOM 729 N N . VAL A 1 94 ? -1.135 3.735 39.066 1.00 30.27 94 VAL A N 1
ATOM 730 C CA . VAL A 1 94 ? -0.231 4.778 38.581 1.00 30.27 94 VAL A CA 1
ATOM 731 C C . VAL A 1 94 ? 0.040 4.446 37.118 1.00 30.27 94 VAL A C 1
ATOM 733 O O . VAL A 1 94 ? 0.778 3.507 36.817 1.00 30.27 94 VAL A O 1
ATOM 736 N N . ALA A 1 95 ? -0.603 5.182 36.209 1.00 31.19 95 ALA A N 1
ATOM 737 C CA . ALA A 1 95 ? -0.263 5.153 34.792 1.00 31.19 95 ALA A CA 1
ATOM 738 C C . ALA A 1 95 ? 1.264 5.302 34.661 1.00 31.19 95 ALA A C 1
ATOM 740 O O . ALA A 1 95 ? 1.832 6.180 35.326 1.00 31.19 95 ALA A O 1
ATOM 741 N N . PRO A 1 96 ? 1.956 4.470 33.859 1.00 35.78 96 PRO A N 1
ATOM 742 C CA . PRO A 1 96 ? 3.386 4.642 33.678 1.00 35.78 96 PRO A CA 1
ATOM 743 C C . PRO A 1 96 ? 3.624 6.072 33.195 1.00 35.78 96 PRO A C 1
ATOM 745 O O . PRO A 1 96 ? 2.956 6.541 32.271 1.00 35.78 96 PRO A O 1
ATOM 748 N N . GLN A 1 97 ? 4.537 6.793 33.847 1.00 35.44 97 GLN A N 1
ATOM 749 C CA . GLN A 1 97 ? 4.921 8.132 33.417 1.00 35.44 97 GLN A CA 1
ATOM 750 C C . GLN A 1 97 ? 5.657 8.014 32.080 1.00 35.44 97 GLN A C 1
ATOM 752 O O . GLN A 1 97 ? 6.878 7.892 32.013 1.00 35.44 97 GLN A O 1
ATOM 757 N N . HIS A 1 98 ? 4.897 7.982 30.993 1.00 43.88 98 HIS A N 1
ATOM 758 C CA . HIS A 1 98 ? 5.434 7.963 29.648 1.00 43.88 98 HIS A CA 1
ATOM 759 C C . HIS A 1 98 ? 5.869 9.386 29.297 1.00 43.88 98 HIS A C 1
ATOM 761 O O . HIS A 1 98 ? 5.065 10.242 28.939 1.00 43.88 98 HIS A O 1
ATOM 767 N N . HIS A 1 99 ? 7.155 9.682 29.420 1.00 44.94 99 HIS A N 1
ATOM 768 C CA . HIS A 1 99 ? 7.708 10.843 28.736 1.00 44.94 99 HIS A CA 1
ATOM 769 C C . HIS A 1 99 ? 7.807 10.498 27.248 1.00 44.94 99 HIS A C 1
ATOM 771 O O . HIS A 1 99 ? 8.245 9.399 26.904 1.00 44.94 99 HIS A O 1
ATOM 777 N N . LEU A 1 100 ? 7.400 11.412 26.360 1.00 45.78 100 LEU A N 1
ATOM 778 C CA . LEU A 1 100 ? 7.770 11.315 24.951 1.00 45.78 100 LEU A CA 1
ATOM 779 C C . LEU A 1 100 ? 9.297 11.304 24.925 1.00 45.78 100 LEU A C 1
ATOM 781 O O . LEU A 1 100 ? 9.931 12.316 25.229 1.00 45.78 100 LEU A O 1
ATOM 785 N N . VAL A 1 101 ? 9.888 10.148 24.632 1.00 52.19 101 VAL A N 1
ATOM 786 C CA . VAL A 1 101 ? 11.333 10.038 24.455 1.00 52.19 101 VAL A CA 1
ATOM 787 C C . VAL A 1 101 ? 11.632 10.685 23.113 1.00 52.19 101 VAL A C 1
ATOM 789 O O . VAL A 1 101 ? 11.690 10.016 22.087 1.00 52.19 101 VAL A O 1
ATOM 792 N N . VAL A 1 102 ? 11.757 12.012 23.107 1.00 50.22 102 VAL A N 1
ATOM 793 C CA . VAL A 1 102 ? 12.478 12.699 22.041 1.00 50.22 102 VAL A CA 1
ATOM 794 C C . VAL A 1 102 ? 13.915 12.241 22.217 1.00 50.22 102 VAL A C 1
ATOM 796 O O . VAL A 1 102 ? 14.490 12.528 23.273 1.00 50.22 102 VAL A O 1
ATOM 799 N N . PRO A 1 103 ? 14.491 11.495 21.263 1.00 49.25 103 PRO A N 1
ATOM 800 C CA . PRO A 1 103 ? 15.866 11.064 21.398 1.00 49.25 103 PRO A CA 1
ATOM 801 C C . PRO A 1 103 ? 16.726 12.311 21.607 1.00 49.25 103 PRO A C 1
ATOM 803 O O . PRO A 1 103 ? 16.716 13.231 20.783 1.00 49.25 103 PRO A O 1
ATOM 806 N N . SER A 1 104 ? 17.396 12.405 22.757 1.00 43.00 104 SER A N 1
ATOM 807 C CA . SER A 1 104 ? 18.316 13.506 23.007 1.00 43.00 104 SER A CA 1
ATOM 808 C C . SER A 1 104 ? 19.396 13.417 21.936 1.00 43.00 104 SER A C 1
ATOM 810 O O . SER A 1 104 ? 19.930 12.340 21.689 1.00 43.00 104 SER A O 1
ATOM 812 N N . GLY A 1 105 ? 19.660 14.526 21.239 1.00 44.50 105 GLY A N 1
ATOM 813 C CA . GLY A 1 105 ? 20.556 14.607 20.079 1.00 44.50 105 GLY A CA 1
ATOM 814 C C . GLY A 1 105 ? 22.033 14.348 20.399 1.00 44.50 105 GLY A C 1
ATOM 815 O O . GLY A 1 105 ? 22.897 15.153 20.059 1.00 44.50 105 GLY A O 1
ATOM 816 N N . HIS A 1 106 ? 22.346 13.249 21.075 1.00 40.75 106 HIS A N 1
ATOM 817 C CA . HIS A 1 106 ? 23.695 12.800 21.335 1.00 40.75 106 HIS A CA 1
ATOM 818 C C . HIS A 1 106 ? 24.244 12.085 20.104 1.00 40.75 106 HIS A C 1
ATOM 820 O O . HIS A 1 106 ? 23.577 11.267 19.475 1.00 40.75 106 HIS A O 1
ATOM 826 N N . ASN A 1 107 ? 25.477 12.464 19.762 1.00 41.94 107 ASN A N 1
ATOM 827 C CA . ASN A 1 107 ? 26.287 12.048 18.619 1.00 41.94 107 ASN A CA 1
ATOM 828 C C . ASN A 1 107 ? 26.599 10.540 18.600 1.00 41.94 107 ASN A C 1
ATOM 830 O O . ASN A 1 107 ? 27.762 10.138 18.547 1.00 41.94 107 ASN A O 1
ATOM 834 N N . HIS A 1 108 ? 25.592 9.676 18.593 1.00 40.31 108 HIS A N 1
ATOM 835 C CA . HIS A 1 108 ? 25.799 8.319 18.133 1.00 40.31 108 HIS A CA 1
ATOM 836 C C . HIS A 1 108 ? 25.789 8.355 16.610 1.00 40.31 108 HIS A C 1
ATOM 838 O O . HIS A 1 108 ? 24.748 8.502 15.968 1.00 40.31 108 HIS A O 1
ATOM 844 N N . ARG A 1 109 ? 26.990 8.241 16.028 1.00 41.69 109 ARG A N 1
ATOM 845 C CA . ARG A 1 109 ? 27.189 7.751 14.660 1.00 41.69 109 ARG A CA 1
ATOM 846 C C . ARG A 1 109 ? 26.631 6.325 14.600 1.00 41.69 109 ARG A C 1
ATOM 848 O O . ARG A 1 109 ? 27.381 5.357 14.631 1.00 41.69 109 ARG A O 1
ATOM 855 N N . SER A 1 110 ? 25.309 6.195 14.614 1.00 41.16 110 SER A N 1
ATOM 856 C CA . SER A 1 110 ? 24.656 4.952 14.249 1.00 41.16 110 SER A CA 1
ATOM 857 C C . SER A 1 110 ? 24.877 4.796 12.741 1.00 41.16 110 SER A C 1
ATOM 859 O O . SER A 1 110 ? 24.633 5.761 12.012 1.00 41.16 110 SER A O 1
ATOM 861 N N . PRO A 1 111 ? 25.381 3.652 12.256 1.00 43.25 111 PRO A N 1
ATOM 862 C CA . PRO A 1 111 ? 25.780 3.481 10.858 1.00 43.25 111 PRO A CA 1
ATOM 863 C C . PRO A 1 111 ? 24.621 3.584 9.845 1.00 43.25 111 PRO A C 1
ATOM 865 O O . PRO A 1 111 ? 24.863 3.514 8.650 1.00 43.25 111 PRO A O 1
ATOM 868 N N . GLY A 1 112 ? 23.373 3.792 10.283 1.00 55.03 112 GLY A N 1
ATOM 869 C CA . GLY A 1 112 ? 22.227 4.054 9.409 1.00 55.03 112 GLY A CA 1
ATOM 870 C C . GLY A 1 112 ? 21.521 5.367 9.753 1.00 55.03 112 GLY A C 1
ATOM 871 O O . GLY A 1 112 ? 20.905 5.484 10.814 1.00 55.03 112 GLY A O 1
ATOM 872 N N . CYS A 1 113 ? 21.570 6.351 8.849 1.00 62.84 113 CYS A N 1
ATOM 873 C CA . CYS A 1 113 ? 20.666 7.505 8.892 1.00 62.84 113 CYS A CA 1
ATOM 874 C C . CYS A 1 113 ? 19.270 7.103 8.376 1.00 62.84 113 CYS A C 1
ATOM 876 O O . CYS A 1 113 ? 19.188 6.347 7.413 1.00 62.84 113 CYS A O 1
ATOM 878 N N . GLY A 1 114 ? 18.179 7.612 8.968 1.00 68.31 114 GLY A N 1
ATOM 879 C CA . GLY A 1 114 ? 16.803 7.268 8.573 1.00 68.31 114 GLY A CA 1
ATOM 880 C C . GLY A 1 114 ? 15.854 7.076 9.755 1.00 68.31 114 GLY A C 1
ATOM 881 O O . GLY A 1 114 ? 16.034 7.701 10.798 1.00 68.31 114 GLY A O 1
ATOM 882 N N . VAL A 1 115 ? 14.866 6.190 9.608 1.00 69.06 115 VAL A N 1
ATOM 883 C CA . VAL A 1 115 ? 13.858 5.877 10.650 1.00 69.06 115 VAL A CA 1
ATOM 884 C C . VAL A 1 115 ? 14.428 5.239 11.922 1.00 69.06 115 VAL A C 1
ATOM 886 O O . VAL A 1 115 ? 13.774 5.222 12.958 1.00 69.06 115 VAL A O 1
ATOM 889 N N . THR A 1 116 ? 15.661 4.740 11.867 1.00 70.12 116 THR A N 1
ATOM 890 C CA . THR A 1 116 ? 16.405 4.219 13.025 1.00 70.12 116 THR A CA 1
ATOM 891 C C . THR A 1 116 ? 17.380 5.241 13.614 1.00 70.12 116 THR A C 1
ATOM 893 O O . THR A 1 116 ? 18.151 4.911 14.511 1.00 70.12 116 THR A O 1
ATOM 896 N N . CYS A 1 117 ? 17.413 6.464 13.076 1.00 74.00 117 CYS A N 1
ATOM 897 C CA . CYS A 1 117 ? 18.305 7.519 13.533 1.00 74.00 117 CYS A CA 1
ATOM 898 C C . CYS A 1 117 ? 17.588 8.415 14.540 1.00 74.00 117 CYS A C 1
ATOM 900 O O . CYS A 1 117 ? 16.746 9.231 14.164 1.00 74.00 117 CYS A O 1
ATOM 902 N N . ASP A 1 118 ? 18.011 8.319 15.797 1.00 76.31 118 ASP A N 1
ATOM 903 C CA . ASP A 1 118 ? 17.533 9.124 16.922 1.00 76.31 118 ASP A CA 1
ATOM 904 C C . ASP A 1 118 ? 17.487 10.623 16.615 1.00 76.31 118 ASP A C 1
ATOM 906 O O . ASP A 1 118 ? 16.480 11.281 16.858 1.00 76.31 118 ASP A O 1
ATOM 910 N N . ARG A 1 119 ? 18.546 11.164 16.001 1.00 78.81 119 ARG A N 1
ATOM 911 C CA . ARG A 1 119 ? 18.592 12.579 15.618 1.00 78.81 119 ARG A CA 1
ATOM 912 C C . ARG A 1 119 ? 17.527 12.929 14.581 1.00 78.81 119 ARG A C 1
ATOM 914 O O . ARG A 1 119 ? 16.814 13.906 14.758 1.00 78.81 119 ARG A O 1
ATOM 921 N N . CYS A 1 120 ? 17.431 12.160 13.497 1.00 79.12 120 CYS A N 1
ATOM 922 C CA . CYS A 1 120 ? 16.502 12.486 12.413 1.00 79.12 120 CYS A CA 1
ATOM 923 C C . CYS A 1 120 ? 15.045 12.306 12.856 1.00 79.12 120 CYS A C 1
ATOM 925 O O . CYS A 1 120 ? 14.205 13.148 12.547 1.00 79.12 120 CYS A O 1
ATOM 927 N N . MET A 1 121 ? 14.759 11.254 13.627 1.00 81.94 121 MET A N 1
ATOM 928 C CA . MET A 1 121 ? 13.445 11.051 14.235 1.00 81.94 121 MET A CA 1
ATOM 929 C C . MET A 1 121 ? 13.128 12.127 15.277 1.00 81.94 121 MET A C 1
ATOM 931 O O . MET A 1 121 ? 12.005 12.621 15.307 1.00 81.94 121 MET A O 1
ATOM 935 N N . GLY A 1 122 ? 14.104 12.541 16.089 1.00 82.69 122 GLY A N 1
ATOM 936 C CA . GLY A 1 122 ? 13.956 13.639 17.044 1.00 82.69 122 GLY A CA 1
ATOM 937 C C . GLY A 1 122 ? 13.630 14.967 16.361 1.00 82.69 122 GLY A C 1
ATOM 938 O O . GLY A 1 122 ? 12.662 15.622 16.744 1.00 82.69 122 GLY A O 1
ATOM 939 N N . ASP A 1 123 ? 14.373 15.324 15.309 1.00 83.00 123 ASP A N 1
ATOM 940 C CA . ASP A 1 123 ? 14.123 16.523 14.498 1.00 83.00 123 ASP A CA 1
ATOM 941 C C . ASP A 1 123 ? 12.716 16.485 13.869 1.00 83.00 123 ASP A C 1
ATOM 943 O O . ASP A 1 123 ? 11.995 17.486 13.886 1.00 83.00 123 ASP A O 1
ATOM 947 N N . LEU A 1 124 ? 12.298 15.323 13.352 1.00 84.00 124 LEU A N 1
ATOM 948 C CA . LEU A 1 124 ? 10.966 15.130 12.778 1.00 84.00 124 LEU A CA 1
ATOM 949 C C . LEU A 1 124 ? 9.854 15.278 13.827 1.00 84.00 124 LEU A C 1
ATOM 951 O O . LEU A 1 124 ? 8.891 16.004 13.593 1.00 84.00 124 LEU A O 1
ATOM 955 N N . ILE A 1 125 ? 9.985 14.629 14.987 1.00 85.56 125 ILE A N 1
ATOM 956 C CA . ILE A 1 125 ? 9.015 14.729 16.089 1.00 85.56 125 ILE A CA 1
ATOM 957 C C . ILE A 1 125 ? 8.883 16.185 16.552 1.00 85.56 125 ILE A C 1
ATOM 959 O O . ILE A 1 125 ? 7.771 16.678 16.737 1.00 85.56 125 ILE A O 1
ATOM 963 N N . GLN A 1 126 ? 10.003 16.899 16.690 1.00 85.38 126 GLN A N 1
ATOM 964 C CA . GLN A 1 126 ? 10.006 18.306 17.097 1.00 85.38 126 GLN A CA 1
ATOM 965 C C . GLN A 1 126 ? 9.327 19.230 16.077 1.00 85.38 126 GLN A C 1
ATOM 967 O O . GLN A 1 126 ? 8.735 20.237 16.471 1.00 85.38 126 GLN A O 1
ATOM 972 N N . ALA A 1 127 ? 9.335 18.885 14.785 1.00 86.38 127 ALA A N 1
ATOM 973 C CA . ALA A 1 127 ? 8.627 19.657 13.761 1.00 86.38 127 ALA A CA 1
ATOM 974 C C . ALA A 1 127 ? 7.107 19.725 14.013 1.00 86.38 127 ALA A C 1
ATOM 976 O O . ALA A 1 127 ? 6.477 20.726 13.676 1.00 86.38 127 ALA A O 1
ATOM 977 N N . PHE A 1 128 ? 6.533 18.719 14.682 1.00 88.25 128 PHE A N 1
ATOM 978 C CA . PHE A 1 128 ? 5.123 18.695 15.086 1.00 88.25 128 PHE A CA 1
ATOM 979 C C . PHE A 1 128 ? 4.835 19.434 16.403 1.00 88.25 128 PHE A C 1
ATOM 981 O O . PHE A 1 128 ? 3.701 19.401 16.880 1.00 88.25 128 PHE A O 1
ATOM 988 N N . ARG A 1 129 ? 5.831 20.107 17.000 1.00 89.00 129 ARG A N 1
ATOM 989 C CA . ARG A 1 129 ? 5.695 20.954 18.203 1.00 89.00 129 ARG A CA 1
ATOM 990 C C . ARG A 1 129 ? 4.876 20.291 19.326 1.00 89.00 129 ARG A C 1
ATOM 992 O O . ARG A 1 129 ? 3.861 20.853 19.745 1.00 89.00 129 ARG A O 1
ATOM 999 N N . PRO A 1 130 ? 5.278 19.102 19.807 1.00 89.69 130 PRO A N 1
ATOM 1000 C CA . PRO A 1 130 ? 4.529 18.397 20.838 1.00 89.69 130 PRO A CA 1
ATOM 1001 C C . PRO A 1 130 ? 4.456 19.233 22.124 1.00 89.69 130 PRO A C 1
ATOM 1003 O O . PRO A 1 130 ? 5.472 19.556 22.738 1.00 89.69 130 PRO A O 1
ATOM 1006 N N . HIS A 1 131 ? 3.241 19.564 22.546 1.00 89.44 131 HIS A N 1
ATOM 1007 C CA . HIS A 1 131 ? 2.930 20.228 23.802 1.00 89.44 131 HIS A CA 1
ATOM 1008 C C . HIS A 1 131 ? 2.395 19.200 24.799 1.00 89.44 131 HIS A C 1
ATOM 1010 O O . HIS A 1 131 ? 1.355 18.583 24.574 1.00 89.44 131 HIS A O 1
ATOM 1016 N N . GLN A 1 132 ? 3.122 18.980 25.892 1.00 87.94 132 GLN A N 1
ATOM 1017 C CA . GLN A 1 132 ? 2.725 18.003 26.899 1.00 87.94 132 GLN A CA 1
ATOM 1018 C C . GLN A 1 132 ? 1.546 18.525 27.728 1.00 87.94 132 GLN A C 1
ATOM 1020 O O . GLN A 1 132 ? 1.661 19.559 28.381 1.00 87.94 132 GLN A O 1
ATOM 1025 N N . LEU A 1 133 ? 0.439 17.782 27.735 1.00 86.50 133 LEU A N 1
ATOM 1026 C CA . LEU A 1 133 ? -0.752 18.086 28.536 1.00 86.50 133 LEU A CA 1
ATOM 1027 C C . LEU A 1 133 ? -0.756 17.319 29.865 1.00 86.50 133 LEU A C 1
ATOM 1029 O O . LEU A 1 133 ? -1.210 17.832 30.884 1.00 86.50 133 LEU A O 1
ATOM 1033 N N . ALA A 1 134 ? -0.244 16.086 29.852 1.00 84.19 134 ALA A N 1
ATOM 1034 C CA . ALA A 1 134 ? -0.083 15.228 31.023 1.00 84.19 134 ALA A CA 1
ATOM 1035 C C . ALA A 1 134 ? 1.041 14.205 30.781 1.00 84.19 134 ALA A C 1
ATOM 1037 O O . ALA A 1 134 ? 1.637 14.149 29.701 1.00 84.19 134 ALA A O 1
ATOM 1038 N N . ALA A 1 135 ? 1.355 13.370 31.773 1.00 80.94 135 ALA A N 1
ATOM 1039 C CA . ALA A 1 135 ? 2.260 12.239 31.568 1.00 80.94 135 ALA A CA 1
ATOM 1040 C C . ALA A 1 135 ? 1.709 11.326 30.454 1.00 80.94 135 ALA A C 1
ATOM 1042 O O . ALA A 1 135 ? 0.577 10.863 30.541 1.00 80.94 135 ALA A O 1
ATOM 1043 N N . GLY A 1 136 ? 2.484 11.110 29.390 1.00 76.75 136 GLY A N 1
ATOM 1044 C CA . GLY A 1 136 ? 2.084 10.306 28.229 1.00 76.75 136 GLY A CA 1
ATOM 1045 C C . GLY A 1 136 ? 1.141 10.984 27.238 1.00 76.75 136 GLY A C 1
ATOM 1046 O O . GLY A 1 136 ? 0.862 10.394 26.200 1.00 76.75 136 GLY A O 1
ATOM 1047 N N . VAL A 1 137 ? 0.672 12.205 27.512 1.00 83.12 137 VAL A N 1
ATOM 1048 C CA . VAL A 1 137 ? -0.340 12.883 26.690 1.00 83.12 137 VAL A CA 1
ATOM 1049 C C . VAL A 1 137 ? 0.238 14.153 26.090 1.00 83.12 137 VAL A C 1
ATOM 1051 O O . VAL A 1 137 ? 0.634 15.076 26.806 1.00 83.12 137 VAL A O 1
ATOM 1054 N N . PHE A 1 138 ? 0.243 14.203 24.762 1.00 88.12 138 PHE A N 1
ATOM 1055 C CA . PHE A 1 138 ? 0.807 15.297 23.985 1.00 88.12 138 PHE A CA 1
ATOM 1056 C C . PHE A 1 138 ? -0.212 15.796 22.969 1.00 88.12 138 PHE A C 1
ATOM 1058 O O . PHE A 1 138 ? -0.939 15.013 22.361 1.00 88.12 138 PHE A O 1
ATOM 1065 N N . GLN A 1 139 ? -0.233 17.106 22.772 1.00 90.25 139 GLN A N 1
ATOM 1066 C CA . GLN A 1 139 ? -0.929 17.757 21.677 1.00 90.25 139 GLN A CA 1
ATOM 1067 C C . GLN A 1 139 ? 0.102 18.235 20.658 1.00 90.25 139 GLN A C 1
ATOM 1069 O O . GLN A 1 139 ? 1.036 18.941 21.019 1.00 90.25 139 GLN A O 1
ATOM 1074 N N . CYS A 1 140 ? -0.071 17.877 19.390 1.00 89.75 140 CYS A N 1
ATOM 1075 C CA . CYS A 1 140 ? 0.838 18.266 18.313 1.00 89.75 140 CYS A CA 1
ATOM 1076 C C . CYS A 1 140 ? 0.180 19.276 17.362 1.00 89.75 140 CYS A C 1
ATOM 1078 O O . CYS A 1 140 ? -1.036 19.252 17.155 1.00 89.75 140 CYS A O 1
ATOM 1080 N N . ASP A 1 141 ? 0.992 20.131 16.742 1.00 86.06 141 ASP A N 1
ATOM 1081 C CA . ASP A 1 141 ? 0.576 21.012 15.652 1.00 86.06 141 ASP A CA 1
ATOM 1082 C C . ASP A 1 141 ? 0.725 20.293 14.304 1.00 86.06 141 ASP A C 1
ATOM 1084 O O . ASP A 1 141 ? 1.819 20.153 13.756 1.00 86.06 141 ASP A O 1
ATOM 1088 N N . LEU A 1 142 ? -0.403 19.841 13.752 1.00 78.50 142 LEU A N 1
ATOM 1089 C CA . LEU A 1 142 ? -0.447 19.149 12.462 1.00 78.50 142 LEU A CA 1
ATOM 1090 C C . LEU A 1 142 ? -0.372 20.101 11.256 1.00 78.50 142 LEU A C 1
ATOM 1092 O O . LEU A 1 142 ? -0.188 19.638 10.132 1.00 78.50 142 LEU A O 1
ATOM 1096 N N . LYS A 1 143 ? -0.503 21.422 11.451 1.00 72.06 143 LYS A N 1
ATOM 1097 C CA . LYS A 1 143 ? -0.425 22.403 10.351 1.00 72.06 143 LYS A CA 1
ATOM 1098 C C . LYS A 1 143 ? 1.016 22.745 9.967 1.00 72.06 143 LYS A C 1
ATOM 1100 O O . LYS A 1 143 ? 1.238 23.266 8.879 1.00 72.06 143 LYS A O 1
ATOM 1105 N N . ALA A 1 144 ? 1.978 22.464 10.845 1.00 61.38 144 ALA A N 1
ATOM 1106 C CA . ALA A 1 144 ? 3.382 22.852 10.702 1.00 61.38 144 ALA A CA 1
ATOM 1107 C C . ALA A 1 144 ? 4.308 21.714 10.223 1.00 61.38 144 ALA A C 1
ATOM 1109 O O . ALA A 1 144 ? 5.528 21.845 10.321 1.00 61.38 144 ALA A O 1
ATOM 1110 N N . GLY A 1 145 ? 3.749 20.604 9.721 1.00 67.31 145 GLY A N 1
ATOM 1111 C CA . GLY A 1 145 ? 4.532 19.453 9.263 1.00 67.31 145 GLY A CA 1
ATOM 1112 C C . GLY A 1 145 ? 5.578 19.833 8.200 1.00 67.31 145 GLY A C 1
ATOM 1113 O O . GLY A 1 145 ? 5.340 20.739 7.393 1.00 67.31 145 GLY A O 1
ATOM 1114 N N . PRO A 1 146 ? 6.747 19.168 8.179 1.00 71.00 146 PRO A N 1
ATOM 1115 C CA . PRO A 1 146 ? 7.816 19.540 7.270 1.00 71.00 146 PRO A CA 1
ATOM 1116 C C . PRO A 1 146 ? 7.419 19.257 5.817 1.00 71.00 146 PRO A C 1
ATOM 1118 O O . PRO A 1 146 ? 6.898 18.191 5.482 1.00 71.00 146 PRO A O 1
ATOM 1121 N N . GLN A 1 147 ? 7.677 20.231 4.948 1.00 74.25 147 GLN A N 1
ATOM 1122 C CA . GLN A 1 147 ? 7.509 20.081 3.508 1.00 74.25 147 GLN A CA 1
ATOM 1123 C C . GLN A 1 147 ? 8.844 19.713 2.877 1.00 74.25 147 GLN A C 1
ATOM 1125 O O . GLN A 1 147 ? 9.875 20.320 3.174 1.00 74.25 147 GLN A O 1
ATOM 1130 N N . PHE A 1 148 ? 8.807 18.736 1.979 1.00 75.19 148 PHE A N 1
ATOM 1131 C CA . PHE A 1 148 ? 9.970 18.301 1.223 1.00 75.19 148 PHE A CA 1
ATOM 1132 C C . PHE A 1 148 ? 9.697 18.459 -0.268 1.00 75.19 148 PHE A C 1
ATOM 1134 O O . PHE A 1 148 ? 8.555 18.266 -0.697 1.00 75.19 148 PHE A O 1
ATOM 1141 N N . PRO A 1 149 ? 10.718 18.822 -1.063 1.00 73.25 149 PRO A N 1
ATOM 1142 C CA . PRO A 1 149 ? 10.567 18.881 -2.504 1.00 73.25 149 PRO A CA 1
ATOM 1143 C C . PRO A 1 149 ? 10.181 17.496 -3.022 1.00 73.25 149 PRO A C 1
ATOM 1145 O O . PRO A 1 149 ? 10.795 16.485 -2.669 1.00 73.25 149 PRO A O 1
ATOM 1148 N N . LEU A 1 150 ? 9.144 17.459 -3.852 1.00 76.75 150 LEU A N 1
ATOM 1149 C CA . LEU A 1 150 ? 8.755 16.243 -4.547 1.00 76.75 150 LEU A CA 1
ATOM 1150 C C . LEU A 1 150 ? 9.730 16.010 -5.708 1.00 76.75 150 LEU A C 1
ATOM 1152 O O . LEU A 1 150 ? 10.049 16.969 -6.420 1.00 76.75 150 LEU A O 1
ATOM 1156 N N . PRO A 1 151 ? 10.215 14.773 -5.912 1.00 75.38 151 PRO A N 1
ATOM 1157 C CA . PRO A 1 151 ? 11.011 14.464 -7.087 1.00 75.38 151 PRO A CA 1
ATOM 1158 C C . PRO A 1 151 ? 10.170 14.668 -8.360 1.00 75.38 151 PRO A C 1
ATOM 1160 O O . PRO A 1 151 ? 8.941 14.535 -8.313 1.00 75.38 151 PRO A O 1
ATOM 1163 N N . PRO A 1 152 ? 10.804 14.991 -9.500 1.00 81.38 152 PRO A N 1
ATOM 1164 C CA . PRO A 1 152 ? 10.099 15.049 -10.772 1.00 81.38 152 PRO A CA 1
ATOM 1165 C C . PRO A 1 152 ? 9.472 13.686 -11.078 1.00 81.38 152 PRO A C 1
ATOM 1167 O O . PRO A 1 152 ? 10.095 12.645 -10.872 1.00 81.38 152 PRO A O 1
ATOM 1170 N N . GLN A 1 153 ? 8.233 13.700 -11.568 1.00 89.25 153 GLN A N 1
ATOM 1171 C CA . GLN A 1 153 ? 7.560 12.488 -12.015 1.00 89.25 153 GLN A CA 1
ATOM 1172 C C . GLN A 1 153 ? 7.948 12.201 -13.462 1.00 89.25 153 GLN A C 1
ATOM 1174 O O . GLN A 1 153 ? 7.710 13.034 -14.334 1.00 89.25 153 GLN A O 1
ATOM 1179 N N . THR A 1 154 ? 8.567 11.050 -13.707 1.00 92.12 154 THR A N 1
ATOM 1180 C CA . THR A 1 154 ? 9.095 10.679 -15.026 1.00 92.12 154 THR A CA 1
ATOM 1181 C C . THR A 1 154 ? 8.764 9.233 -15.373 1.00 92.12 154 THR A C 1
ATOM 1183 O O . THR A 1 154 ? 8.605 8.383 -14.498 1.00 92.12 154 THR A O 1
ATOM 1186 N N . LEU A 1 155 ? 8.683 8.935 -16.669 1.00 96.12 155 LEU A N 1
ATOM 1187 C CA . LEU A 1 155 ? 8.677 7.571 -17.186 1.00 96.12 155 LEU A CA 1
ATOM 1188 C C . LEU A 1 155 ? 10.008 7.314 -17.887 1.00 96.12 155 LEU A C 1
ATOM 1190 O O . LEU A 1 155 ? 10.244 7.812 -18.987 1.00 96.12 155 LEU A O 1
ATOM 1194 N N . THR A 1 156 ? 10.886 6.546 -17.249 1.00 96.56 156 THR A N 1
ATOM 1195 C CA . THR A 1 156 ? 12.195 6.221 -17.821 1.00 96.56 156 THR A CA 1
ATOM 1196 C C . THR A 1 156 ? 12.084 4.985 -18.704 1.00 96.56 156 THR A C 1
ATOM 1198 O O . THR A 1 156 ? 11.577 3.953 -18.265 1.00 96.56 156 THR A O 1
ATOM 1201 N N . GLN A 1 157 ? 12.586 5.077 -19.935 1.00 97.38 157 GLN A N 1
ATOM 1202 C CA . GLN A 1 157 ? 12.710 3.955 -20.861 1.00 97.38 157 GLN A CA 1
ATOM 1203 C C . GLN A 1 157 ? 14.157 3.459 -20.894 1.00 97.38 157 GLN A C 1
ATOM 1205 O O . GLN A 1 157 ? 15.073 4.232 -21.167 1.00 97.38 157 GLN A O 1
ATOM 1210 N N . ILE A 1 158 ? 14.358 2.166 -20.642 1.00 97.88 158 ILE A N 1
ATOM 1211 C CA . ILE A 1 158 ? 15.678 1.540 -20.548 1.00 97.88 158 ILE A CA 1
ATOM 1212 C C . ILE A 1 158 ? 15.740 0.378 -21.550 1.00 97.88 158 ILE A C 1
ATOM 1214 O O . ILE A 1 158 ? 15.167 -0.688 -21.293 1.00 97.88 158 ILE A O 1
ATOM 1218 N N . PRO A 1 159 ? 16.413 0.553 -22.701 1.00 97.69 159 PRO A N 1
ATOM 1219 C CA . PRO A 1 159 ? 16.659 -0.536 -23.641 1.00 97.69 159 PRO A CA 1
ATOM 1220 C C . PRO A 1 159 ? 17.456 -1.652 -22.967 1.00 97.69 159 PRO A C 1
ATOM 1222 O O . PRO A 1 159 ? 18.477 -1.385 -22.332 1.00 97.69 159 PRO A O 1
ATOM 1225 N N . HIS A 1 160 ? 16.985 -2.893 -23.085 1.00 97.50 160 HIS A N 1
ATOM 1226 C CA . HIS A 1 160 ? 17.596 -4.057 -22.432 1.00 97.50 160 HIS A CA 1
ATOM 1227 C C . HIS A 1 160 ? 17.810 -3.884 -20.914 1.00 97.50 160 HIS A C 1
ATOM 1229 O O . HIS A 1 160 ? 18.727 -4.472 -20.338 1.00 97.50 160 HIS A O 1
ATOM 1235 N N . GLY A 1 161 ? 16.978 -3.058 -20.268 1.00 97.12 161 GLY A N 1
ATOM 1236 C CA . GLY A 1 161 ? 17.057 -2.774 -18.839 1.00 97.12 161 GLY A CA 1
ATOM 1237 C C . GLY A 1 161 ? 16.713 -3.987 -17.982 1.00 97.12 161 GLY A C 1
ATOM 1238 O O . GLY A 1 161 ? 15.929 -4.854 -18.389 1.00 97.12 161 GLY A O 1
ATOM 1239 N N . ARG A 1 162 ? 17.287 -4.030 -16.777 1.00 96.94 162 ARG A N 1
ATOM 1240 C CA . ARG A 1 162 ? 17.058 -5.099 -15.801 1.00 96.94 162 ARG A CA 1
ATOM 1241 C C . ARG A 1 162 ? 16.433 -4.568 -14.523 1.00 96.94 162 ARG A C 1
ATOM 1243 O O . ARG A 1 162 ? 16.635 -3.419 -14.129 1.00 96.94 162 ARG A O 1
ATOM 1250 N N . ALA A 1 163 ? 15.681 -5.441 -13.868 1.00 96.75 163 ALA A N 1
ATOM 1251 C CA . ALA A 1 163 ? 15.084 -5.192 -12.571 1.00 96.75 163 ALA A CA 1
ATOM 1252 C C . ALA A 1 163 ? 15.330 -6.387 -11.650 1.00 96.75 163 ALA A C 1
ATOM 1254 O O . ALA A 1 163 ? 14.954 -7.512 -11.983 1.00 96.75 163 ALA A O 1
ATOM 1255 N N . TRP A 1 164 ? 15.924 -6.130 -10.490 1.00 94.88 164 TRP A N 1
ATOM 1256 C CA . TRP A 1 164 ? 15.940 -7.047 -9.358 1.00 94.88 164 TRP A CA 1
ATOM 1257 C C . TRP A 1 164 ? 14.949 -6.554 -8.310 1.00 94.88 164 TRP A C 1
ATOM 1259 O O . TRP A 1 164 ? 15.073 -5.443 -7.797 1.00 94.88 164 TRP A O 1
ATOM 1269 N N . VAL A 1 165 ? 13.963 -7.378 -7.989 1.00 94.06 165 VAL A N 1
ATOM 1270 C CA . VAL A 1 165 ? 13.019 -7.146 -6.900 1.00 94.06 165 VAL A CA 1
ATOM 1271 C C . VAL A 1 165 ? 13.214 -8.275 -5.911 1.00 94.06 165 VAL A C 1
ATOM 1273 O O . VAL A 1 165 ? 12.948 -9.430 -6.238 1.00 94.06 165 VAL A O 1
ATOM 1276 N N . GLU A 1 166 ? 13.699 -7.957 -4.715 1.00 89.56 166 GLU A N 1
ATOM 1277 C CA . GLU A 1 166 ? 13.930 -8.978 -3.701 1.00 89.56 166 GLU A CA 1
ATOM 1278 C C . GLU A 1 166 ? 12.597 -9.665 -3.352 1.00 89.56 166 GLU A C 1
ATOM 1280 O O . GLU A 1 166 ? 11.666 -8.997 -2.886 1.00 89.56 166 GLU A O 1
ATOM 1285 N N . PRO A 1 167 ? 12.480 -10.987 -3.569 1.00 86.31 167 PRO A N 1
ATOM 1286 C CA . PRO A 1 167 ? 11.219 -11.673 -3.374 1.00 86.31 167 PRO A CA 1
ATOM 1287 C C . PRO A 1 167 ? 10.887 -11.735 -1.886 1.00 86.31 167 PRO A C 1
ATOM 1289 O O . PRO A 1 167 ? 11.753 -11.967 -1.032 1.00 86.31 167 PRO A O 1
ATOM 1292 N N . ARG A 1 168 ? 9.602 -11.585 -1.569 1.00 83.69 168 ARG A N 1
ATOM 1293 C CA . ARG A 1 168 ? 9.105 -11.810 -0.210 1.00 83.69 168 ARG A CA 1
ATOM 1294 C C . ARG A 1 168 ? 9.444 -13.231 0.258 1.00 83.69 168 ARG A C 1
ATOM 1296 O O . ARG A 1 168 ? 9.060 -14.210 -0.374 1.00 83.69 168 ARG A O 1
ATOM 1303 N N . GLN A 1 169 ? 10.083 -13.350 1.422 1.00 73.75 169 GLN A N 1
ATOM 1304 C CA . GLN A 1 169 ? 10.395 -14.659 2.018 1.00 73.75 169 GLN A CA 1
ATOM 1305 C C . GLN A 1 169 ? 9.357 -15.094 3.063 1.00 73.75 169 GLN A C 1
ATOM 1307 O O . GLN A 1 169 ? 9.168 -16.286 3.300 1.00 73.75 169 GLN A O 1
ATOM 1312 N N . SER A 1 170 ? 8.690 -14.142 3.728 1.00 68.12 170 SER A N 1
ATOM 1313 C CA . SER A 1 170 ? 7.630 -14.415 4.711 1.00 68.12 170 SER A CA 1
ATOM 1314 C C . SER A 1 170 ? 6.757 -13.178 4.952 1.00 68.12 170 SER A C 1
ATOM 1316 O O . SER A 1 170 ? 6.978 -12.128 4.358 1.00 68.12 170 SER A O 1
ATOM 1318 N N . ASP A 1 171 ? 5.780 -13.258 5.858 1.00 62.81 171 ASP A N 1
ATOM 1319 C CA . ASP A 1 171 ? 5.017 -12.086 6.330 1.00 62.81 171 ASP A CA 1
ATOM 1320 C C . ASP A 1 171 ? 5.886 -11.020 7.015 1.00 62.81 171 ASP A C 1
ATOM 1322 O O . ASP A 1 171 ? 5.488 -9.864 7.111 1.00 62.81 171 ASP A O 1
ATOM 1326 N N . TRP A 1 172 ? 7.047 -11.422 7.540 1.00 50.34 172 TRP A N 1
ATOM 1327 C CA . TRP A 1 172 ? 7.949 -10.570 8.319 1.00 50.34 172 TRP A CA 1
ATOM 1328 C C . TRP A 1 172 ? 9.148 -10.087 7.511 1.00 50.34 172 TRP A C 1
ATOM 1330 O O . TRP A 1 172 ? 9.781 -9.101 7.877 1.00 50.34 172 TRP A O 1
ATOM 1340 N N . VAL A 1 173 ? 9.472 -10.810 6.439 1.00 58.53 173 VAL A N 1
ATOM 1341 C CA . VAL A 1 173 ? 10.569 -10.499 5.526 1.00 58.53 173 VAL A CA 1
ATOM 1342 C C . VAL A 1 173 ? 9.934 -10.059 4.219 1.00 58.53 173 VAL A C 1
ATOM 1344 O O . VAL A 1 173 ? 9.660 -10.872 3.333 1.00 58.53 173 VAL A O 1
ATOM 1347 N N . ALA A 1 174 ? 9.638 -8.763 4.170 1.00 74.31 174 ALA A N 1
ATOM 1348 C CA . ALA A 1 174 ? 9.099 -8.106 2.996 1.00 74.31 174 ALA A CA 1
ATOM 1349 C C . ALA A 1 174 ? 10.141 -8.008 1.866 1.00 74.31 174 ALA A C 1
ATOM 1351 O O . ALA A 1 174 ? 11.284 -8.421 2.023 1.00 74.31 174 ALA A O 1
ATOM 1352 N N . CYS A 1 175 ? 9.748 -7.449 0.723 1.00 81.88 175 CYS A N 1
ATOM 1353 C CA . CYS A 1 175 ? 10.694 -7.010 -0.303 1.00 81.88 175 CYS A CA 1
ATOM 1354 C C . CYS A 1 175 ? 11.498 -5.819 0.251 1.00 81.88 175 CYS A C 1
ATOM 1356 O O . CYS A 1 175 ? 10.900 -4.753 0.447 1.00 81.88 175 CYS A O 1
ATOM 1358 N N . HIS A 1 176 ? 12.807 -5.980 0.509 1.00 82.50 176 HIS A N 1
ATOM 1359 C CA . HIS A 1 176 ? 13.673 -4.911 1.036 1.00 82.50 176 HIS A CA 1
ATOM 1360 C C . HIS A 1 176 ? 14.487 -4.194 -0.018 1.00 82.50 176 HIS A C 1
ATOM 1362 O O . HIS A 1 176 ? 15.131 -3.202 0.319 1.00 82.50 176 HIS A O 1
ATOM 1368 N N . GLU A 1 177 ? 14.453 -4.650 -1.262 1.00 86.44 177 GLU A N 1
ATOM 1369 C CA . GLU A 1 177 ? 15.168 -4.001 -2.343 1.00 86.44 177 GLU A CA 1
ATOM 1370 C C . GLU A 1 177 ? 14.402 -4.086 -3.661 1.00 86.44 177 GLU A C 1
ATOM 1372 O O . GLU A 1 177 ? 13.942 -5.150 -4.071 1.00 86.44 177 GLU A O 1
ATOM 1377 N N . VAL A 1 178 ? 14.313 -2.944 -4.336 1.00 91.38 178 VAL A N 1
ATOM 1378 C CA . VAL A 1 178 ? 14.012 -2.835 -5.761 1.00 91.38 178 VAL A CA 1
ATOM 1379 C C . VAL A 1 178 ? 15.203 -2.142 -6.398 1.00 91.38 178 VAL A C 1
ATOM 1381 O O . VAL A 1 178 ? 15.531 -1.012 -6.033 1.00 91.38 178 VAL A O 1
ATOM 1384 N N . ARG A 1 179 ? 15.852 -2.815 -7.341 1.00 93.19 179 ARG A N 1
ATOM 1385 C CA . ARG A 1 179 ? 17.025 -2.326 -8.055 1.00 93.19 179 ARG A CA 1
ATOM 1386 C C . ARG A 1 179 ? 16.749 -2.344 -9.547 1.00 93.19 179 ARG A C 1
ATOM 1388 O O . ARG A 1 179 ? 16.357 -3.370 -10.093 1.00 93.19 179 ARG A O 1
ATOM 1395 N N . VAL A 1 180 ? 16.985 -1.214 -10.198 1.00 94.75 180 VAL A N 1
ATOM 1396 C CA . VAL A 1 180 ? 16.871 -1.056 -11.647 1.00 94.75 180 VAL A CA 1
ATOM 1397 C C . VAL A 1 180 ? 18.252 -0.761 -12.202 1.00 94.75 180 VAL A C 1
ATOM 1399 O O . VAL A 1 180 ? 18.945 0.126 -11.698 1.00 94.75 180 VAL A O 1
ATOM 1402 N N . THR A 1 181 ? 18.652 -1.502 -13.230 1.00 92.56 181 THR A N 1
ATOM 1403 C CA . THR A 1 181 ? 19.947 -1.332 -13.886 1.00 92.56 181 THR A CA 1
ATOM 1404 C C . THR A 1 181 ? 19.799 -1.220 -15.401 1.00 92.56 181 THR A C 1
ATOM 1406 O O . THR A 1 181 ? 18.822 -1.675 -16.007 1.00 92.56 181 THR A O 1
ATOM 1409 N N . THR A 1 182 ? 20.783 -0.586 -16.026 1.00 91.75 182 THR A N 1
ATOM 1410 C CA . THR A 1 182 ? 20.992 -0.621 -17.475 1.00 91.75 182 THR A CA 1
ATOM 1411 C C . THR A 1 182 ? 21.460 -2.010 -17.928 1.00 91.75 182 THR A C 1
ATOM 1413 O O . THR A 1 182 ? 21.762 -2.887 -17.118 1.00 91.75 182 THR A O 1
ATOM 1416 N N . SER A 1 183 ? 21.553 -2.221 -19.243 1.00 89.19 183 SER A N 1
ATOM 1417 C CA . SER A 1 183 ? 21.995 -3.494 -19.829 1.00 89.19 183 SER A CA 1
ATOM 1418 C C . SER A 1 183 ? 23.432 -3.897 -19.473 1.00 89.19 183 SER A C 1
ATOM 1420 O O . SER A 1 183 ? 23.778 -5.070 -19.579 1.00 89.19 183 SER A O 1
ATOM 1422 N N . ASP A 1 184 ? 24.271 -2.932 -19.084 1.00 87.19 184 ASP A N 1
ATOM 1423 C CA . ASP A 1 184 ? 25.641 -3.122 -18.588 1.00 87.19 184 ASP A CA 1
ATOM 1424 C C . ASP A 1 184 ? 25.721 -3.148 -17.049 1.00 87.19 184 ASP A C 1
ATOM 1426 O O . ASP A 1 184 ? 26.776 -2.882 -16.477 1.00 87.19 184 ASP A O 1
ATOM 1430 N N . ASP A 1 185 ? 24.602 -3.460 -16.385 1.00 83.19 185 ASP A N 1
ATOM 1431 C CA . ASP A 1 185 ? 24.477 -3.647 -14.935 1.00 83.19 185 ASP A CA 1
ATOM 1432 C C . ASP A 1 185 ? 24.777 -2.400 -14.082 1.00 83.19 185 ASP A C 1
ATOM 1434 O O . ASP A 1 185 ? 24.988 -2.502 -12.871 1.00 83.19 185 ASP A O 1
ATOM 1438 N N . ARG A 1 186 ? 24.719 -1.194 -14.665 1.00 85.56 186 ARG A N 1
ATOM 1439 C CA . ARG A 1 186 ? 24.846 0.053 -13.894 1.00 85.56 186 ARG A CA 1
ATOM 1440 C C . ARG A 1 186 ? 23.510 0.416 -13.242 1.00 85.56 186 ARG A C 1
ATOM 1442 O O . ARG A 1 186 ? 22.506 0.504 -13.952 1.00 85.56 186 ARG A O 1
ATOM 1449 N N . PRO A 1 187 ? 23.457 0.645 -11.919 1.00 87.12 187 PRO A N 1
ATOM 1450 C CA . PRO A 1 187 ? 22.226 1.046 -11.248 1.00 87.12 187 PRO A CA 1
ATOM 1451 C C . PRO A 1 187 ? 21.782 2.447 -11.667 1.00 87.12 187 PRO A C 1
ATOM 1453 O O . PRO A 1 187 ? 22.611 3.319 -11.917 1.00 87.12 187 PRO A O 1
ATOM 1456 N N . ILE A 1 188 ? 20.465 2.655 -11.685 1.00 86.75 188 ILE A N 1
ATOM 1457 C CA . ILE A 1 188 ? 19.822 3.961 -11.873 1.00 86.75 188 ILE A CA 1
ATOM 1458 C C . ILE A 1 188 ? 19.224 4.374 -10.516 1.00 86.75 188 ILE A C 1
ATOM 1460 O O . ILE A 1 188 ? 18.125 3.923 -10.181 1.00 86.75 188 ILE A O 1
ATOM 1464 N N . PRO A 1 189 ? 19.953 5.142 -9.679 1.00 83.44 189 PRO A N 1
ATOM 1465 C CA . PRO A 1 189 ? 19.631 5.317 -8.260 1.00 83.44 189 PRO A CA 1
ATOM 1466 C C . PRO A 1 189 ? 18.220 5.841 -7.976 1.00 83.44 189 PRO A C 1
ATOM 1468 O O . PRO A 1 189 ? 17.571 5.377 -7.042 1.00 83.44 189 PRO A O 1
ATOM 1471 N N . GLU A 1 190 ? 17.713 6.758 -8.795 1.00 85.12 190 GLU A N 1
ATOM 1472 C CA . GLU A 1 190 ? 16.381 7.357 -8.666 1.00 85.12 190 GLU A CA 1
ATOM 1473 C C . GLU A 1 190 ? 15.226 6.369 -8.911 1.00 85.12 190 GLU A C 1
ATOM 1475 O O . GLU A 1 190 ? 14.085 6.630 -8.522 1.00 85.12 190 GLU A O 1
ATOM 1480 N N . LEU A 1 191 ? 15.525 5.219 -9.523 1.00 90.44 191 LEU A N 1
ATOM 1481 C CA . LEU A 1 191 ? 14.590 4.119 -9.767 1.00 90.44 191 LEU A CA 1
ATOM 1482 C C . LEU A 1 191 ? 14.785 2.951 -8.786 1.00 90.44 191 LEU A C 1
ATOM 1484 O O . LEU A 1 191 ? 14.038 1.971 -8.835 1.00 90.44 191 LEU A O 1
ATOM 1488 N N . CYS A 1 192 ? 15.758 3.056 -7.879 1.00 89.75 192 CYS A N 1
ATOM 1489 C CA . CYS A 1 192 ? 16.057 2.060 -6.858 1.00 89.75 192 CYS A CA 1
ATOM 1490 C C . CYS A 1 192 ? 15.476 2.468 -5.496 1.00 89.75 192 CYS A C 1
ATOM 1492 O O . CYS A 1 192 ? 15.405 3.647 -5.147 1.00 89.75 192 CYS A O 1
ATOM 1494 N N . ARG A 1 193 ? 15.101 1.482 -4.677 1.00 87.12 193 ARG A N 1
ATOM 1495 C CA . ARG A 1 193 ? 14.712 1.678 -3.272 1.00 87.12 193 ARG A CA 1
ATOM 1496 C C . ARG A 1 193 ? 15.183 0.507 -2.426 1.00 87.12 193 ARG A C 1
ATOM 1498 O O . ARG A 1 193 ? 15.123 -0.635 -2.872 1.00 87.12 193 ARG A O 1
ATOM 1505 N N . SER A 1 194 ? 15.577 0.779 -1.184 1.00 83.06 194 SER A N 1
ATOM 1506 C CA . SER A 1 194 ? 15.896 -0.272 -0.221 1.00 83.06 194 SER A CA 1
ATOM 1507 C C . SER A 1 194 ? 15.599 0.106 1.230 1.00 83.06 194 SER A C 1
ATOM 1509 O O . SER A 1 194 ? 15.552 1.285 1.587 1.00 83.06 194 SER A O 1
ATOM 1511 N N . TYR A 1 195 ? 15.377 -0.911 2.070 1.00 76.06 195 TYR A N 1
ATOM 1512 C CA . TYR A 1 195 ? 15.343 -0.760 3.524 1.00 76.06 195 TYR A CA 1
ATOM 1513 C C . TYR A 1 195 ? 16.757 -0.885 4.139 1.00 76.06 195 TYR A C 1
ATOM 1515 O O . TYR A 1 195 ? 17.571 -1.702 3.679 1.00 76.06 195 TYR A O 1
ATOM 1523 N N . PRO A 1 196 ? 17.027 -0.163 5.246 1.00 72.56 196 PRO A N 1
ATOM 1524 C CA . PRO A 1 196 ? 16.256 0.983 5.739 1.00 72.56 196 PRO A CA 1
ATOM 1525 C C . PRO A 1 196 ? 16.409 2.192 4.798 1.00 72.56 196 PRO A C 1
ATOM 1527 O O . PRO A 1 196 ? 17.474 2.396 4.223 1.00 72.56 196 PRO A O 1
ATOM 1530 N N . TRP A 1 197 ? 15.361 3.008 4.660 1.00 72.06 197 TRP A N 1
ATOM 1531 C CA . TRP A 1 197 ? 15.412 4.228 3.849 1.00 72.06 197 TRP A CA 1
ATOM 1532 C C . TRP A 1 197 ? 15.791 5.436 4.708 1.00 72.06 197 TRP A C 1
ATOM 1534 O O . TRP A 1 197 ? 15.598 5.455 5.930 1.00 72.06 197 TRP A O 1
ATOM 1544 N N . ARG A 1 198 ? 16.322 6.469 4.052 1.00 72.75 198 ARG A N 1
ATOM 1545 C CA . ARG A 1 198 ? 16.691 7.733 4.695 1.00 72.75 198 ARG A CA 1
ATOM 1546 C C . ARG A 1 198 ? 15.486 8.665 4.781 1.00 72.75 198 ARG A C 1
ATOM 1548 O O . ARG A 1 198 ? 14.652 8.698 3.882 1.00 72.75 198 ARG A O 1
ATOM 1555 N N . LEU A 1 199 ? 15.431 9.452 5.855 1.00 76.06 199 LEU A N 1
ATOM 1556 C CA . LEU A 1 199 ? 14.442 10.518 5.994 1.00 76.06 199 LEU A CA 1
ATOM 1557 C C . LEU A 1 199 ? 14.785 11.692 5.055 1.00 76.06 199 LEU A C 1
ATOM 1559 O O . LEU A 1 199 ? 15.973 11.993 4.897 1.00 76.06 199 LEU A O 1
ATOM 1563 N N . PRO A 1 200 ? 13.778 12.394 4.497 1.00 71.50 200 PRO A N 1
ATOM 1564 C CA . PRO A 1 200 ? 13.962 13.463 3.510 1.00 71.50 200 PRO A CA 1
ATOM 1565 C C . PRO A 1 200 ? 14.957 14.575 3.864 1.00 71.50 200 PRO A C 1
ATOM 1567 O O . PRO A 1 200 ? 15.561 15.176 2.980 1.00 71.50 200 PRO A O 1
ATOM 1570 N N . ASN A 1 201 ? 15.131 14.865 5.152 1.00 67.81 201 ASN A N 1
ATOM 1571 C CA . ASN A 1 201 ? 15.994 15.921 5.685 1.00 67.81 201 ASN A CA 1
ATOM 1572 C C . ASN A 1 201 ? 17.228 15.392 6.423 1.00 67.81 201 ASN A C 1
ATOM 1574 O O . ASN A 1 201 ? 17.839 16.141 7.193 1.00 67.81 201 ASN A O 1
ATOM 1578 N N . CYS A 1 202 ? 17.586 14.119 6.240 1.00 71.38 202 CYS A N 1
ATOM 1579 C CA . CYS A 1 202 ? 18.779 13.550 6.854 1.00 71.38 202 CYS A CA 1
ATOM 1580 C C . CYS A 1 202 ? 20.012 14.410 6.505 1.00 71.38 202 CYS A C 1
ATOM 1582 O O . CYS A 1 202 ? 20.462 14.449 5.365 1.00 71.38 202 CYS A O 1
ATOM 1584 N N . LYS A 1 203 ? 20.562 15.105 7.514 1.00 63.16 203 LYS A N 1
ATOM 1585 C CA . LYS A 1 203 ? 21.767 15.950 7.397 1.00 63.16 203 LYS A CA 1
ATOM 1586 C C . LYS A 1 203 ? 23.071 15.168 7.519 1.00 63.16 203 LYS A C 1
ATOM 1588 O O . LYS A 1 203 ? 24.138 15.781 7.503 1.00 63.16 203 LYS A O 1
ATOM 1593 N N . ALA A 1 204 ? 23.009 13.849 7.718 1.00 57.53 204 ALA A N 1
ATOM 1594 C CA . ALA A 1 204 ? 24.200 13.042 7.521 1.00 57.53 204 ALA A CA 1
ATOM 1595 C C . ALA A 1 204 ? 24.577 13.232 6.053 1.00 57.53 204 ALA A C 1
ATOM 1597 O O . ALA A 1 204 ? 23.830 12.817 5.170 1.00 57.53 204 ALA A O 1
ATOM 1598 N N . GLN A 1 205 ? 25.666 13.966 5.819 1.00 41.50 205 GLN A N 1
ATOM 1599 C CA . GLN A 1 205 ? 26.190 14.194 4.482 1.00 41.50 205 GLN A CA 1
ATOM 1600 C C . GLN A 1 205 ? 26.259 12.829 3.764 1.00 41.50 205 GLN A C 1
ATOM 1602 O O . GLN A 1 205 ? 26.641 11.847 4.417 1.00 41.50 205 GLN A O 1
ATOM 1607 N N . PRO A 1 206 ? 25.955 12.716 2.454 1.00 41.19 206 PRO A N 1
ATOM 1608 C CA . PRO A 1 206 ? 26.734 11.759 1.671 1.00 41.19 206 PRO A CA 1
ATOM 1609 C C . PRO A 1 206 ? 28.183 12.100 2.003 1.00 41.19 206 PRO A C 1
ATOM 1611 O O . PRO A 1 206 ? 28.518 13.278 1.910 1.00 41.19 206 PRO A O 1
ATOM 1614 N N . ALA A 1 207 ? 28.962 11.168 2.561 1.00 29.75 207 ALA A N 1
ATOM 1615 C CA . ALA A 1 207 ? 30.314 11.451 3.049 1.00 29.75 207 ALA A CA 1
ATOM 1616 C C . ALA A 1 207 ? 30.998 12.459 2.108 1.00 29.75 207 ALA A C 1
ATOM 1618 O O . ALA A 1 207 ? 31.108 12.173 0.917 1.00 29.75 207 ALA A O 1
ATOM 1619 N N . VAL A 1 208 ? 31.284 13.678 2.598 1.00 27.16 208 VAL A N 1
ATOM 1620 C CA . VAL A 1 208 ? 31.646 14.795 1.718 1.00 27.16 208 VAL A CA 1
ATOM 1621 C C . VAL A 1 208 ? 32.823 14.405 0.843 1.00 27.16 208 VAL A C 1
ATOM 1623 O O . VAL A 1 208 ? 33.873 13.985 1.321 1.00 27.16 208 VAL A O 1
ATOM 1626 N N . VAL A 1 209 ? 32.567 14.578 -0.447 1.00 31.44 209 VAL A N 1
ATOM 1627 C CA . VAL A 1 209 ? 33.511 14.739 -1.536 1.00 31.44 209 VAL A CA 1
ATOM 1628 C C . VAL A 1 209 ? 34.335 15.992 -1.240 1.00 31.44 209 VAL A C 1
ATOM 1630 O O . VAL A 1 209 ? 33.870 17.105 -1.477 1.00 31.44 209 VAL A O 1
ATOM 1633 N N . ASP A 1 210 ? 35.544 15.811 -0.717 1.00 25.03 210 ASP A N 1
ATOM 1634 C CA . ASP A 1 210 ? 36.642 16.699 -1.084 1.00 25.03 210 ASP A CA 1
ATOM 1635 C C . ASP A 1 210 ? 37.254 16.155 -2.378 1.00 25.03 210 ASP A C 1
ATOM 1637 O O . ASP A 1 210 ? 37.318 14.947 -2.600 1.00 25.03 210 ASP A O 1
ATOM 1641 N N . SER A 1 211 ? 37.597 17.095 -3.252 1.00 31.33 211 SER A N 1
ATOM 1642 C CA . SER A 1 211 ? 38.197 16.951 -4.579 1.00 31.33 211 SER A CA 1
ATOM 1643 C C . SER A 1 211 ? 38.954 15.644 -4.832 1.00 31.33 211 SER A C 1
ATOM 1645 O O . SER A 1 211 ? 39.854 15.299 -4.075 1.00 31.33 211 SER A O 1
ATOM 1647 N N . GLU A 1 212 ? 38.659 15.028 -5.981 1.00 27.69 212 GLU A N 1
ATOM 1648 C CA . GLU A 1 212 ? 39.337 13.839 -6.509 1.00 27.69 212 GLU A CA 1
ATOM 1649 C C . GLU A 1 212 ? 39.116 12.581 -5.664 1.00 27.69 212 GLU A C 1
ATOM 1651 O O . GLU A 1 212 ? 40.007 12.186 -4.932 1.00 27.69 212 GLU A O 1
ATOM 1656 N N . VAL A 1 213 ? 37.956 11.922 -5.781 1.00 27.34 213 VAL A N 1
ATOM 1657 C CA . VAL A 1 213 ? 37.824 10.456 -5.649 1.00 27.34 213 VAL A CA 1
ATOM 1658 C C . VAL A 1 213 ? 36.389 10.015 -5.963 1.00 27.34 213 VAL A C 1
ATOM 1660 O O . VAL A 1 213 ? 35.394 10.648 -5.619 1.00 27.34 213 VAL A O 1
ATOM 1663 N N . VAL A 1 214 ? 36.349 8.912 -6.692 1.00 39.34 214 VAL A N 1
ATOM 1664 C CA . VAL A 1 214 ? 35.223 8.103 -7.150 1.00 39.34 214 VAL A CA 1
ATOM 1665 C C . VAL A 1 214 ? 34.661 7.289 -5.955 1.00 39.34 214 VAL A C 1
ATOM 1667 O O . VAL A 1 214 ? 35.416 6.903 -5.073 1.00 39.34 214 VAL A O 1
ATOM 1670 N N . ASP A 1 215 ? 33.352 7.014 -5.933 1.00 37.31 215 ASP A N 1
ATOM 1671 C CA . ASP A 1 215 ? 32.693 5.933 -5.158 1.00 37.31 215 ASP A CA 1
ATOM 1672 C C . ASP A 1 215 ? 32.614 6.007 -3.614 1.00 37.31 215 ASP A C 1
ATOM 1674 O O . ASP A 1 215 ? 33.355 5.322 -2.913 1.00 37.31 215 ASP A O 1
ATOM 1678 N N . SER A 1 216 ? 31.600 6.680 -3.042 1.00 32.78 216 SER A N 1
ATOM 1679 C CA . SER A 1 216 ? 31.229 6.452 -1.622 1.00 32.78 216 SER A CA 1
ATOM 1680 C C . SER A 1 216 ? 29.737 6.178 -1.365 1.00 32.78 216 SER A C 1
ATOM 1682 O O . SER A 1 216 ? 29.432 5.249 -0.623 1.00 32.78 216 SER A O 1
ATOM 1684 N N . GLU A 1 217 ? 28.792 6.839 -2.048 1.00 38.38 217 GLU A N 1
ATOM 1685 C CA . GLU A 1 217 ? 27.385 6.366 -2.090 1.00 38.38 217 GLU A CA 1
ATOM 1686 C C . GLU A 1 217 ? 27.201 5.185 -3.046 1.00 38.38 217 GLU A C 1
ATOM 1688 O O . GLU A 1 217 ? 26.410 4.277 -2.791 1.00 38.38 217 GLU A O 1
ATOM 1693 N N . ARG A 1 218 ? 28.024 5.166 -4.098 1.00 39.91 218 ARG A N 1
ATOM 1694 C CA . ARG A 1 218 ? 28.286 3.983 -4.907 1.00 39.91 218 ARG A CA 1
ATOM 1695 C C . ARG A 1 218 ? 28.756 2.829 -4.018 1.00 39.91 218 ARG A C 1
ATOM 1697 O O . ARG A 1 218 ? 28.176 1.766 -4.081 1.00 39.91 218 ARG A O 1
ATOM 1704 N N . SER A 1 219 ? 29.643 3.078 -3.053 1.00 39.12 219 SER A N 1
ATOM 1705 C CA . SER A 1 219 ? 30.289 2.046 -2.234 1.00 39.12 219 SER A CA 1
ATOM 1706 C C . SER A 1 219 ? 29.374 1.274 -1.269 1.00 39.12 219 SER A C 1
ATOM 1708 O O . SER A 1 219 ? 29.587 0.088 -1.124 1.00 39.12 219 SER A O 1
ATOM 1710 N N . GLU A 1 220 ? 28.344 1.828 -0.617 1.00 37.19 220 GLU A N 1
ATOM 1711 C CA . GLU A 1 220 ? 27.499 1.018 0.303 1.00 37.19 220 GLU A CA 1
ATOM 1712 C C . GLU A 1 220 ? 26.387 0.229 -0.408 1.00 37.19 220 GLU A C 1
ATOM 1714 O O . GLU A 1 220 ? 26.092 -0.909 -0.021 1.00 37.19 220 GLU A O 1
ATOM 1719 N N . LEU A 1 221 ? 25.788 0.805 -1.460 1.00 39.91 221 LEU A N 1
ATOM 1720 C CA . LEU A 1 221 ? 24.896 0.057 -2.346 1.00 39.91 221 LEU A CA 1
ATOM 1721 C C . LEU A 1 221 ? 25.715 -0.955 -3.155 1.00 39.91 221 LEU A C 1
ATOM 1723 O O . LEU A 1 221 ? 25.410 -2.136 -3.056 1.00 39.91 221 LEU A O 1
ATOM 1727 N N . GLU A 1 222 ? 26.804 -0.561 -3.827 1.00 37.38 222 GLU A N 1
ATOM 1728 C CA . GLU A 1 222 ? 27.709 -1.474 -4.547 1.00 37.38 222 GLU A CA 1
ATOM 1729 C C . GLU A 1 222 ? 28.377 -2.505 -3.621 1.00 37.38 222 GLU A C 1
ATOM 1731 O O . GLU A 1 222 ? 28.487 -3.646 -4.033 1.00 37.38 222 GLU A O 1
ATOM 1736 N N . GLN A 1 223 ? 28.724 -2.222 -2.355 1.00 36.56 223 GLN A N 1
ATOM 1737 C CA . GLN A 1 223 ? 29.270 -3.247 -1.433 1.00 36.56 223 GLN A CA 1
ATOM 1738 C C . GLN A 1 223 ? 28.213 -4.237 -0.922 1.00 36.56 223 GLN A C 1
ATOM 1740 O O . GLN A 1 223 ? 28.556 -5.386 -0.620 1.00 36.56 223 GLN A O 1
ATOM 1745 N N . ARG A 1 224 ? 26.933 -3.841 -0.811 1.00 42.38 224 ARG A N 1
ATOM 1746 C CA . ARG A 1 224 ? 25.834 -4.813 -0.633 1.00 42.38 224 ARG A CA 1
ATOM 1747 C C . ARG A 1 224 ? 25.584 -5.584 -1.936 1.00 42.38 224 ARG A C 1
ATOM 1749 O O . ARG A 1 224 ? 25.317 -6.781 -1.861 1.00 42.38 224 ARG A O 1
ATOM 1756 N N . CYS A 1 225 ? 25.728 -4.939 -3.099 1.00 41.34 225 CYS A N 1
ATOM 1757 C CA . CYS A 1 225 ? 25.622 -5.555 -4.427 1.00 41.34 225 CYS A CA 1
ATOM 1758 C C . CYS A 1 225 ? 26.758 -6.549 -4.731 1.00 41.34 225 CYS A C 1
ATOM 1760 O O . CYS A 1 225 ? 26.490 -7.577 -5.340 1.00 41.34 225 CYS A O 1
ATOM 1762 N N . ASP A 1 226 ? 27.990 -6.291 -4.291 1.00 41.75 226 ASP A N 1
ATOM 1763 C CA . ASP A 1 226 ? 29.186 -7.084 -4.624 1.00 41.75 226 ASP A CA 1
ATOM 1764 C C . ASP A 1 226 ? 29.266 -8.403 -3.848 1.00 41.75 226 ASP A C 1
ATOM 1766 O O . ASP A 1 226 ? 30.015 -9.311 -4.212 1.00 41.75 226 ASP A O 1
ATOM 1770 N N . ARG A 1 227 ? 28.494 -8.551 -2.764 1.00 42.84 227 ARG A N 1
ATOM 1771 C CA . ARG A 1 227 ? 28.512 -9.772 -1.940 1.00 42.84 227 ARG A CA 1
ATOM 1772 C C . ARG A 1 227 ? 27.504 -10.838 -2.364 1.00 42.84 227 ARG A C 1
ATOM 1774 O O . ARG A 1 227 ? 27.585 -11.954 -1.852 1.00 42.84 227 ARG A O 1
ATOM 1781 N N . GLN A 1 228 ? 26.593 -10.546 -3.291 1.00 49.44 228 GLN A N 1
ATOM 1782 C CA . GLN A 1 228 ? 25.684 -11.545 -3.854 1.00 49.44 228 GLN A CA 1
ATOM 1783 C C . GLN A 1 228 ? 25.635 -11.413 -5.372 1.00 49.44 228 GLN A C 1
ATOM 1785 O O . GLN A 1 228 ? 25.035 -10.483 -5.901 1.00 49.44 228 GLN A O 1
ATOM 1790 N N . SER A 1 229 ? 26.210 -12.390 -6.077 1.00 63.62 229 SER A N 1
ATOM 1791 C CA . SER A 1 229 ? 25.883 -12.603 -7.485 1.00 63.62 229 SER A CA 1
ATOM 1792 C C . SER A 1 229 ? 24.366 -12.748 -7.592 1.00 63.62 229 SER A C 1
ATOM 1794 O O . SER A 1 229 ? 23.809 -13.731 -7.088 1.00 63.62 229 SER A O 1
ATOM 1796 N N . LEU A 1 230 ? 23.696 -11.764 -8.197 1.00 74.62 230 LEU A N 1
ATOM 1797 C CA . LEU A 1 230 ? 22.275 -11.882 -8.494 1.00 74.62 230 LEU A CA 1
ATOM 1798 C C . LEU A 1 230 ? 22.074 -13.148 -9.342 1.00 74.62 230 LEU A C 1
ATOM 1800 O O . LEU A 1 230 ? 22.939 -13.476 -10.163 1.00 74.62 230 LEU A O 1
ATOM 1804 N N . PRO A 1 231 ? 20.967 -13.887 -9.153 1.00 81.12 231 PRO A N 1
ATOM 1805 C CA . PRO A 1 231 ? 20.666 -15.015 -10.027 1.00 81.12 231 PRO A CA 1
ATOM 1806 C C . PRO A 1 231 ? 20.591 -14.529 -11.483 1.00 81.12 231 PRO A C 1
ATOM 1808 O O . PRO A 1 231 ? 20.386 -13.342 -11.700 1.00 81.12 231 PRO A O 1
ATOM 1811 N N . PRO A 1 232 ? 20.735 -15.386 -12.501 1.00 86.62 232 PRO A N 1
ATOM 1812 C CA . PRO A 1 232 ? 20.531 -14.964 -13.886 1.00 86.62 232 PRO A CA 1
ATOM 1813 C C . PRO A 1 232 ? 19.160 -14.301 -14.076 1.00 86.62 232 PRO A C 1
ATOM 1815 O O . PRO A 1 232 ? 18.168 -14.757 -13.504 1.00 86.62 232 PRO A O 1
ATOM 1818 N N . SER A 1 233 ? 19.104 -13.226 -14.863 1.00 91.12 233 SER A N 1
ATOM 1819 C CA . SER A 1 233 ? 17.834 -12.587 -15.203 1.00 91.12 233 SER A CA 1
ATOM 1820 C C . SER A 1 233 ? 17.031 -13.458 -16.164 1.00 91.12 233 SER A C 1
ATOM 1822 O O . SER A 1 233 ? 17.575 -14.108 -17.060 1.00 91.12 233 SER A O 1
ATOM 1824 N N . GLN A 1 234 ? 15.714 -13.453 -15.993 1.00 95.12 234 GLN A N 1
ATOM 1825 C CA . GLN A 1 234 ? 14.794 -13.990 -16.982 1.00 95.12 234 GLN A CA 1
ATOM 1826 C C . GLN A 1 234 ? 14.487 -12.910 -18.025 1.00 95.12 234 GLN A C 1
ATOM 1828 O O . GLN A 1 234 ? 14.020 -11.821 -17.687 1.00 95.12 234 GLN A O 1
ATOM 1833 N N . THR A 1 235 ? 14.732 -13.222 -19.296 1.00 96.44 235 THR A N 1
ATOM 1834 C CA . THR A 1 235 ? 14.438 -12.319 -20.413 1.00 96.44 235 THR A CA 1
ATOM 1835 C C . THR A 1 235 ? 12.953 -12.344 -20.762 1.00 96.44 235 THR A C 1
ATOM 1837 O O . THR A 1 235 ? 12.363 -13.408 -20.950 1.00 96.44 235 THR A O 1
ATOM 1840 N N . LEU A 1 236 ? 12.374 -11.158 -20.891 1.00 96.56 236 LEU A N 1
ATOM 1841 C CA . LEU A 1 236 ? 11.037 -10.885 -21.388 1.00 96.56 236 LEU A CA 1
ATOM 1842 C C . LEU A 1 236 ? 11.150 -10.229 -22.766 1.00 96.56 236 LEU A C 1
ATOM 1844 O O . LEU A 1 236 ? 11.939 -9.299 -22.952 1.00 96.56 236 LEU A O 1
ATOM 1848 N N . ALA A 1 237 ? 10.367 -10.718 -23.723 1.00 96.94 237 ALA A N 1
ATOM 1849 C CA . ALA A 1 237 ? 10.245 -10.077 -25.026 1.00 96.94 237 ALA A CA 1
ATOM 1850 C C . ALA A 1 237 ? 9.397 -8.799 -24.909 1.00 96.94 237 ALA A C 1
ATOM 1852 O O . ALA A 1 237 ? 8.530 -8.707 -24.039 1.00 96.94 237 ALA A O 1
ATOM 1853 N N . GLY A 1 238 ? 9.636 -7.826 -25.787 1.00 97.44 238 GLY A N 1
ATOM 1854 C CA . GLY A 1 238 ? 8.834 -6.614 -25.869 1.00 97.44 238 GLY A CA 1
ATOM 1855 C C . GLY A 1 238 ? 8.988 -5.650 -24.688 1.00 97.44 238 GLY A C 1
ATOM 1856 O O . GLY A 1 238 ? 10.047 -5.527 -24.056 1.00 97.44 238 GLY A O 1
ATOM 1857 N N . THR A 1 239 ? 7.916 -4.903 -24.435 1.00 98.38 239 THR A N 1
ATOM 1858 C CA . THR 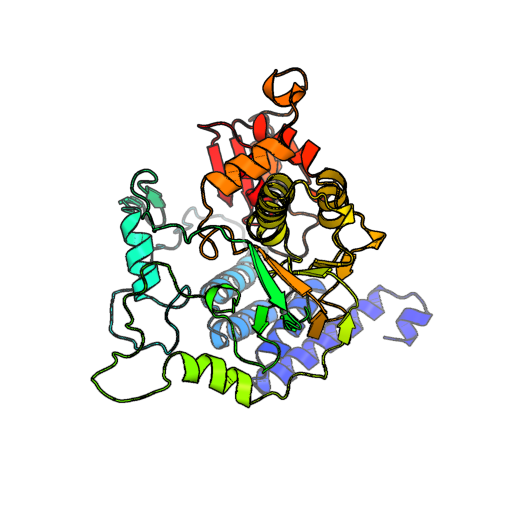A 1 239 ? 7.882 -3.794 -23.479 1.00 98.38 239 THR A CA 1
ATOM 1859 C C . THR A 1 239 ? 7.331 -4.250 -22.134 1.00 98.38 239 THR A C 1
ATOM 1861 O O . THR A 1 239 ? 6.161 -4.624 -22.018 1.00 98.38 239 THR A O 1
ATOM 1864 N N . ALA A 1 240 ? 8.148 -4.147 -21.088 1.00 98.62 240 ALA A N 1
ATOM 1865 C CA . ALA A 1 240 ? 7.740 -4.428 -19.717 1.00 98.62 240 ALA A CA 1
ATOM 1866 C C . ALA A 1 240 ? 7.700 -3.147 -18.881 1.00 98.62 240 ALA A C 1
ATOM 1868 O O . ALA A 1 240 ? 8.614 -2.330 -18.955 1.00 98.62 240 ALA A O 1
ATOM 1869 N N . VAL A 1 241 ? 6.680 -2.987 -18.038 1.00 98.75 241 VAL A N 1
ATOM 1870 C CA . VAL A 1 241 ? 6.595 -1.895 -17.061 1.00 98.75 241 VAL A CA 1
ATOM 1871 C C . VAL A 1 241 ? 6.887 -2.432 -15.665 1.00 98.75 241 VAL A C 1
ATOM 1873 O O . VAL A 1 241 ? 6.175 -3.310 -15.178 1.00 98.75 241 VAL A O 1
ATOM 1876 N N . LEU A 1 242 ? 7.885 -1.868 -14.983 1.00 98.56 242 LEU A N 1
ATOM 1877 C CA . LEU A 1 242 ? 8.177 -2.188 -13.586 1.00 98.56 242 LEU A CA 1
ATOM 1878 C C . LEU A 1 242 ? 7.350 -1.321 -12.632 1.00 98.56 242 LEU A C 1
ATOM 1880 O O . LEU A 1 242 ? 7.647 -0.142 -12.448 1.00 98.56 242 LEU A O 1
ATOM 1884 N N . LEU A 1 243 ? 6.362 -1.923 -11.968 1.00 98.31 243 LEU A N 1
ATOM 1885 C CA . LEU A 1 243 ? 5.528 -1.282 -10.943 1.00 98.31 243 LEU A CA 1
ATOM 1886 C C . LEU A 1 243 ? 5.840 -1.770 -9.521 1.00 98.31 243 LEU A C 1
ATOM 1888 O O . LEU A 1 243 ? 5.449 -1.102 -8.561 1.00 98.31 243 LEU A O 1
ATOM 1892 N N . SER A 1 244 ? 6.566 -2.883 -9.369 1.00 97.12 244 SER A N 1
ATOM 1893 C CA . SER A 1 244 ? 6.984 -3.407 -8.064 1.00 97.12 244 SER A CA 1
ATOM 1894 C C . SER A 1 244 ? 7.659 -2.346 -7.189 1.00 97.12 244 SER A C 1
ATOM 1896 O O . SER A 1 244 ? 8.379 -1.464 -7.669 1.00 97.12 244 SER A O 1
ATOM 1898 N N . THR A 1 245 ? 7.408 -2.444 -5.887 1.00 93.75 245 THR A N 1
ATOM 1899 C CA . THR A 1 245 ? 7.896 -1.523 -4.853 1.00 93.75 245 THR A CA 1
ATOM 1900 C C . THR A 1 245 ? 8.315 -2.305 -3.606 1.00 93.75 245 THR A C 1
ATOM 1902 O O . THR A 1 245 ? 8.041 -3.504 -3.486 1.00 93.75 245 THR A O 1
ATOM 1905 N N . LEU A 1 246 ? 8.960 -1.628 -2.655 1.00 90.50 246 LEU A N 1
ATOM 1906 C CA . LEU A 1 246 ? 9.220 -2.190 -1.333 1.00 90.50 246 LEU A CA 1
ATOM 1907 C C . LEU A 1 246 ? 7.906 -2.622 -0.686 1.00 90.50 246 LEU A C 1
ATOM 1909 O O . LEU A 1 246 ? 6.926 -1.881 -0.708 1.00 90.50 246 LEU A O 1
ATOM 1913 N N . SER A 1 247 ? 7.884 -3.827 -0.118 1.00 89.56 247 SER A N 1
ATOM 1914 C CA . SER A 1 247 ? 6.708 -4.350 0.590 1.00 89.56 247 SER A CA 1
ATOM 1915 C C . SER A 1 247 ? 5.384 -4.282 -0.199 1.00 89.56 247 SER A C 1
ATOM 1917 O O . SER A 1 247 ? 4.321 -4.216 0.414 1.00 89.56 247 SER A O 1
ATOM 1919 N N . GLY A 1 248 ? 5.398 -4.333 -1.539 1.00 91.38 248 GLY A N 1
ATOM 1920 C CA . GLY A 1 248 ? 4.192 -4.128 -2.363 1.00 91.38 248 GLY A CA 1
ATOM 1921 C C . GLY A 1 248 ? 3.068 -5.163 -2.187 1.00 91.38 248 GLY A C 1
ATOM 1922 O O . GLY A 1 248 ? 1.979 -4.988 -2.712 1.00 91.38 248 GLY A O 1
ATOM 1923 N N . HIS A 1 249 ? 3.273 -6.228 -1.415 1.00 89.12 249 HIS A N 1
ATOM 1924 C CA . HIS A 1 249 ? 2.194 -7.127 -0.983 1.00 89.12 249 HIS A CA 1
ATOM 1925 C C . HIS A 1 249 ? 1.327 -6.532 0.147 1.00 89.12 249 HIS A C 1
ATOM 1927 O O . HIS A 1 249 ? 0.234 -7.026 0.421 1.00 89.12 249 HIS A O 1
ATOM 1933 N N . VAL A 1 250 ? 1.804 -5.484 0.824 1.00 90.75 250 VAL A N 1
ATOM 1934 C CA . VAL A 1 250 ? 1.090 -4.786 1.898 1.00 90.75 250 VAL A CA 1
ATOM 1935 C C . VAL A 1 250 ? 0.181 -3.717 1.297 1.00 90.75 250 VAL A C 1
ATOM 1937 O O . VAL A 1 250 ? 0.622 -2.904 0.487 1.00 90.75 250 VAL A O 1
ATOM 1940 N N . TYR A 1 251 ? -1.073 -3.666 1.757 1.00 94.94 251 TYR A N 1
ATOM 1941 C CA . TYR A 1 251 ? -2.099 -2.741 1.254 1.00 94.94 251 TYR A CA 1
ATOM 1942 C C . TYR A 1 251 ? -1.641 -1.273 1.204 1.00 94.94 251 TYR A C 1
ATOM 1944 O O . TYR A 1 251 ? -1.902 -0.589 0.221 1.00 94.94 251 TYR A O 1
ATOM 1952 N N . TYR A 1 252 ? -0.896 -0.804 2.215 1.00 94.75 252 TYR A N 1
ATOM 1953 C CA . TYR A 1 252 ? -0.344 0.555 2.233 1.00 94.75 252 TYR A CA 1
ATOM 1954 C C . TYR A 1 252 ? 0.558 0.827 1.022 1.00 94.75 252 TYR A C 1
ATOM 1956 O O . TYR A 1 252 ? 0.260 1.718 0.235 1.00 94.75 252 TYR A O 1
ATOM 1964 N N . HIS A 1 253 ? 1.615 0.033 0.832 1.00 94.75 253 HIS A N 1
ATOM 1965 C CA . HIS A 1 253 ? 2.578 0.241 -0.253 1.00 94.75 253 HIS A CA 1
ATOM 1966 C C . HIS A 1 253 ? 1.953 0.007 -1.626 1.00 94.75 253 HIS A C 1
ATOM 1968 O O . HIS A 1 253 ? 2.282 0.692 -2.590 1.00 94.75 253 HIS A O 1
ATOM 1974 N N . TRP A 1 254 ? 0.997 -0.914 -1.721 1.00 97.31 254 TRP A N 1
ATOM 1975 C CA . TRP A 1 254 ? 0.236 -1.087 -2.948 1.00 97.31 254 TRP A CA 1
ATOM 1976 C C . TRP A 1 254 ? -0.518 0.190 -3.333 1.00 97.31 254 TRP A C 1
ATOM 1978 O O . TRP A 1 254 ? -0.328 0.721 -4.425 1.00 97.31 254 TRP A O 1
ATOM 1988 N N . MET A 1 255 ? -1.332 0.717 -2.418 1.00 97.88 255 MET A N 1
ATOM 1989 C CA . MET A 1 255 ? -2.158 1.897 -2.674 1.00 97.88 255 MET A CA 1
ATOM 1990 C C . MET A 1 255 ? -1.324 3.171 -2.845 1.00 97.88 255 MET A C 1
ATOM 1992 O O . MET A 1 255 ? -1.630 3.980 -3.713 1.00 97.88 255 MET A O 1
ATOM 1996 N N . ILE A 1 256 ? -0.286 3.362 -2.028 1.00 96.12 256 ILE A N 1
ATOM 1997 C CA . ILE A 1 256 ? 0.469 4.619 -1.948 1.00 96.12 256 ILE A CA 1
ATOM 1998 C C . ILE A 1 256 ? 1.672 4.645 -2.894 1.00 96.12 256 ILE A C 1
ATOM 2000 O O . ILE A 1 256 ? 1.921 5.669 -3.522 1.00 96.12 256 ILE A O 1
ATOM 2004 N N . ASP A 1 257 ? 2.419 3.546 -3.017 1.00 94.38 257 ASP A N 1
ATOM 2005 C CA . ASP A 1 257 ? 3.652 3.528 -3.810 1.00 94.38 257 ASP A CA 1
ATOM 2006 C C . ASP A 1 257 ? 3.444 2.959 -5.217 1.00 94.38 257 ASP A C 1
ATOM 2008 O O . ASP A 1 257 ? 4.082 3.432 -6.157 1.00 94.38 257 ASP A O 1
ATOM 2012 N N . LEU A 1 258 ? 2.578 1.951 -5.382 1.00 97.06 258 LEU A N 1
ATOM 2013 C CA . LEU A 1 258 ? 2.416 1.242 -6.656 1.00 97.06 258 LEU A CA 1
ATOM 2014 C C . LEU A 1 258 ? 1.330 1.857 -7.543 1.00 97.06 258 LEU A C 1
ATOM 2016 O O . LEU A 1 258 ? 1.614 2.221 -8.683 1.00 97.06 258 LEU A O 1
ATOM 2020 N N . LEU A 1 259 ? 0.091 1.986 -7.058 1.00 98.06 259 LEU A N 1
ATOM 2021 C CA . LEU A 1 259 ? -1.034 2.409 -7.906 1.00 98.06 259 LEU A CA 1
ATOM 2022 C C . LEU A 1 259 ? -0.840 3.780 -8.587 1.00 98.06 259 LEU A C 1
ATOM 2024 O O . LEU A 1 259 ? -1.145 3.878 -9.778 1.00 98.06 259 LEU A O 1
ATOM 2028 N N . PRO A 1 260 ? -0.297 4.826 -7.930 1.00 96.94 260 PRO A N 1
ATOM 2029 C CA . PRO A 1 260 ? -0.085 6.125 -8.576 1.00 96.94 260 PRO A CA 1
ATOM 2030 C C . PRO A 1 260 ? 0.867 6.061 -9.775 1.00 96.94 260 PRO A C 1
ATOM 2032 O O . PRO A 1 260 ? 0.735 6.848 -10.712 1.00 96.94 260 PRO A O 1
ATOM 2035 N N . ARG A 1 261 ? 1.779 5.079 -9.803 1.00 97.38 261 ARG A N 1
ATOM 2036 C CA . ARG A 1 261 ? 2.708 4.854 -10.923 1.00 97.38 261 ARG A CA 1
ATOM 2037 C C . ARG A 1 261 ? 1.981 4.407 -12.192 1.00 97.38 261 ARG A C 1
ATOM 2039 O O . ARG A 1 261 ? 2.436 4.711 -13.291 1.00 97.38 261 ARG A O 1
ATOM 2046 N N . ILE A 1 262 ? 0.820 3.760 -12.058 1.00 98.19 262 ILE A N 1
ATOM 2047 C CA . ILE A 1 262 ? -0.068 3.440 -13.188 1.00 98.19 262 ILE A CA 1
ATOM 2048 C C . ILE A 1 262 ? -0.706 4.721 -13.741 1.00 98.19 262 ILE A C 1
ATOM 2050 O O . ILE A 1 262 ? -0.861 4.852 -14.954 1.00 98.19 262 ILE A O 1
ATOM 2054 N N . GLY A 1 263 ? -1.050 5.677 -12.872 1.00 96.06 263 GLY A N 1
ATOM 2055 C CA . GLY A 1 263 ? -1.531 7.000 -13.278 1.00 96.06 263 GLY A CA 1
ATOM 2056 C C . GLY A 1 263 ? -0.496 7.754 -14.112 1.00 96.06 263 GLY A C 1
ATOM 2057 O O . GLY A 1 263 ? -0.816 8.206 -15.211 1.00 96.06 263 GLY A O 1
ATOM 2058 N N . LEU A 1 264 ? 0.750 7.796 -13.629 1.00 95.62 264 LEU A N 1
ATOM 2059 C CA . LEU A 1 264 ? 1.881 8.385 -14.351 1.00 95.62 264 LEU A CA 1
ATOM 2060 C C . LEU A 1 264 ? 2.115 7.697 -15.702 1.00 95.62 264 LEU A C 1
ATOM 2062 O O . LEU A 1 264 ? 2.149 8.364 -16.732 1.00 95.62 264 LEU A O 1
ATOM 2066 N N . LEU A 1 265 ? 2.183 6.360 -15.720 1.00 97.50 265 LEU A N 1
ATOM 2067 C CA . LEU A 1 265 ? 2.302 5.582 -16.957 1.00 97.50 265 LEU A CA 1
ATOM 2068 C C . LEU A 1 265 ? 1.196 5.940 -17.958 1.00 97.50 265 LEU A C 1
ATOM 2070 O O . LEU A 1 265 ? 1.470 6.173 -19.132 1.00 97.50 265 LEU A O 1
ATOM 2074 N N . ARG A 1 266 ? -0.061 5.975 -17.504 1.00 96.44 266 ARG A N 1
ATOM 2075 C CA . ARG A 1 266 ? -1.211 6.274 -18.363 1.00 96.44 266 ARG A CA 1
ATOM 2076 C C . ARG A 1 266 ? -1.105 7.671 -18.965 1.00 96.44 266 ARG A C 1
ATOM 2078 O O . ARG A 1 266 ? -1.365 7.819 -20.155 1.00 96.44 266 ARG A O 1
ATOM 2085 N N . GLN A 1 267 ? -0.732 8.667 -18.165 1.00 94.12 267 GLN A N 1
ATOM 2086 C CA . GLN A 1 267 ? -0.555 10.039 -18.635 1.00 94.12 267 GLN A CA 1
ATOM 2087 C C . GLN A 1 267 ? 0.518 10.117 -19.730 1.00 94.12 267 GLN A C 1
ATOM 2089 O O . GLN A 1 267 ? 0.266 10.690 -20.789 1.00 94.12 267 GLN A O 1
ATOM 2094 N N . GLU A 1 268 ? 1.678 9.503 -19.505 1.00 94.88 268 GLU A N 1
ATOM 2095 C CA . GLU A 1 268 ? 2.795 9.511 -20.458 1.00 94.88 268 GLU A CA 1
ATOM 2096 C C . GLU A 1 268 ? 2.454 8.772 -21.759 1.00 94.88 268 GLU A C 1
ATOM 2098 O O . GLU A 1 268 ? 2.679 9.290 -22.855 1.00 94.88 268 GLU A O 1
ATOM 2103 N N . LEU A 1 269 ? 1.813 7.602 -21.669 1.00 94.88 269 LEU A N 1
ATOM 2104 C CA . LEU A 1 269 ? 1.346 6.876 -22.854 1.00 94.88 269 LEU A CA 1
ATOM 2105 C C . LEU A 1 269 ? 0.316 7.694 -23.646 1.00 94.88 269 LEU A C 1
ATOM 2107 O O . LEU A 1 269 ? 0.408 7.772 -24.870 1.00 94.88 269 LEU A O 1
ATOM 2111 N N . GLN A 1 270 ? -0.623 8.367 -22.974 1.00 94.31 270 GLN A N 1
ATOM 2112 C CA . GLN A 1 270 ? -1.623 9.210 -23.637 1.00 94.31 270 GLN A CA 1
ATOM 2113 C C . GLN A 1 270 ? -0.999 10.394 -24.384 1.00 94.31 270 GLN A C 1
ATOM 2115 O O . GLN A 1 270 ? -1.443 10.707 -25.491 1.00 94.31 270 GLN A O 1
ATOM 2120 N N . GLN A 1 271 ? 0.042 11.025 -23.831 1.00 93.94 271 GLN A N 1
ATOM 2121 C CA . GLN A 1 271 ? 0.780 12.090 -24.524 1.00 93.94 271 GLN A CA 1
ATOM 2122 C C . GLN A 1 271 ? 1.417 11.588 -25.827 1.00 93.94 271 GLN A C 1
ATOM 2124 O O . GLN A 1 271 ? 1.462 12.317 -26.819 1.00 93.94 271 GLN A O 1
ATOM 2129 N N . GLN A 1 272 ? 1.824 10.319 -25.855 1.00 93.19 272 GLN A N 1
ATOM 2130 C CA . GLN A 1 272 ? 2.352 9.639 -27.040 1.00 93.19 272 GLN A CA 1
ATOM 2131 C C . GLN A 1 272 ? 1.259 9.014 -27.926 1.00 93.19 272 GLN A C 1
ATOM 2133 O O . GLN A 1 272 ? 1.572 8.394 -28.940 1.00 93.19 272 GLN A O 1
ATOM 2138 N N . ARG A 1 273 ? -0.028 9.195 -27.586 1.00 94.81 273 ARG A N 1
ATOM 2139 C CA . ARG A 1 273 ? -1.192 8.565 -28.245 1.00 94.81 273 ARG A CA 1
ATOM 2140 C C . ARG A 1 273 ? -1.157 7.031 -28.212 1.00 94.81 273 ARG A C 1
ATOM 2142 O O . ARG A 1 273 ? -1.692 6.376 -29.105 1.00 94.81 273 ARG A O 1
ATOM 2149 N N . LEU A 1 274 ? -0.550 6.473 -27.170 1.00 94.75 274 LEU A N 1
ATOM 2150 C CA . LEU A 1 274 ? -0.474 5.045 -26.886 1.00 94.75 274 LEU A CA 1
ATOM 2151 C C . LEU A 1 274 ? -1.449 4.661 -25.763 1.00 94.75 274 LEU A C 1
ATOM 2153 O O . LEU A 1 274 ? -1.909 5.491 -24.977 1.00 94.75 274 LEU A O 1
ATOM 2157 N N . GLY A 1 275 ? -1.746 3.367 -25.683 1.00 94.44 275 GLY A N 1
ATOM 2158 C CA . GLY A 1 275 ? -2.535 2.749 -24.616 1.00 94.44 275 GLY A CA 1
ATOM 2159 C C . GLY A 1 275 ? -1.830 1.518 -24.050 1.00 94.44 275 GLY A C 1
ATOM 2160 O O . GLY A 1 275 ? -0.785 1.112 -24.556 1.00 94.44 275 GLY A O 1
ATOM 2161 N N . PHE A 1 276 ? -2.418 0.893 -23.028 1.00 96.62 276 PHE A N 1
ATOM 2162 C CA . PHE A 1 276 ? -1.847 -0.299 -22.378 1.00 96.62 276 PHE A CA 1
ATOM 2163 C C . PHE A 1 276 ? -1.717 -1.515 -23.309 1.00 96.62 276 PHE A C 1
ATOM 2165 O O . PHE A 1 276 ? -0.966 -2.437 -23.002 1.00 96.62 276 PHE A O 1
ATOM 2172 N N . ASP A 1 277 ? -2.364 -1.499 -24.475 1.00 94.88 277 ASP A N 1
ATOM 2173 C CA . ASP A 1 277 ? -2.176 -2.515 -25.516 1.00 94.88 277 ASP A CA 1
ATOM 2174 C C . ASP A 1 277 ? -0.729 -2.592 -26.026 1.00 94.88 277 ASP A C 1
ATOM 2176 O O . ASP A 1 277 ? -0.309 -3.660 -26.457 1.00 94.88 277 ASP A O 1
ATOM 2180 N N . HIS A 1 278 ? 0.044 -1.504 -25.903 1.00 94.75 278 HIS A N 1
ATOM 2181 C CA . HIS A 1 278 ? 1.465 -1.439 -26.277 1.00 94.75 278 HIS A CA 1
ATOM 2182 C C . HIS A 1 278 ? 2.414 -1.994 -25.205 1.00 94.75 278 HIS A C 1
ATOM 2184 O O . HIS A 1 278 ? 3.625 -2.011 -25.408 1.00 94.75 278 HIS A O 1
ATOM 2190 N N . ILE A 1 279 ? 1.887 -2.395 -24.048 1.00 98.19 279 ILE A N 1
ATOM 2191 C CA . ILE A 1 279 ? 2.667 -3.000 -22.971 1.00 98.19 279 ILE A CA 1
ATOM 2192 C C . ILE A 1 279 ? 2.459 -4.508 -23.025 1.00 98.19 279 ILE A C 1
ATOM 2194 O O . ILE A 1 279 ? 1.317 -4.972 -22.986 1.00 98.19 279 ILE A O 1
ATOM 2198 N N . ASP A 1 280 ? 3.544 -5.271 -23.085 1.00 98.50 280 ASP A N 1
ATOM 2199 C CA . ASP A 1 280 ? 3.512 -6.736 -23.109 1.00 98.50 280 ASP A CA 1
ATOM 2200 C C . ASP A 1 280 ? 3.447 -7.308 -21.692 1.00 98.50 280 ASP A C 1
ATOM 2202 O O . ASP A 1 280 ? 2.744 -8.291 -21.446 1.00 98.50 280 ASP A O 1
ATOM 2206 N N . HIS A 1 281 ? 4.130 -6.655 -20.743 1.00 98.62 281 HIS A N 1
ATOM 2207 C CA . HIS A 1 281 ? 4.261 -7.141 -19.373 1.00 98.62 281 HIS A CA 1
ATOM 2208 C C . HIS A 1 281 ? 4.113 -6.038 -18.318 1.00 98.62 281 HIS A C 1
ATOM 2210 O O . HIS A 1 281 ? 4.750 -4.990 -18.402 1.00 98.62 281 HIS A O 1
ATOM 2216 N N . PHE A 1 282 ? 3.332 -6.300 -17.271 1.00 98.69 282 PHE A N 1
ATOM 2217 C CA . PHE A 1 282 ? 3.239 -5.456 -16.074 1.00 98.69 282 PHE A CA 1
ATOM 2218 C C . PHE A 1 282 ? 3.837 -6.200 -14.883 1.00 98.69 282 PHE A C 1
ATOM 2220 O O . PHE A 1 282 ? 3.315 -7.229 -14.464 1.00 98.69 282 PHE A O 1
ATOM 2227 N N . ILE A 1 283 ? 4.928 -5.694 -14.320 1.00 98.56 283 ILE A N 1
ATOM 2228 C CA . ILE A 1 283 ? 5.646 -6.362 -13.235 1.00 98.56 283 ILE A CA 1
ATOM 2229 C C . ILE A 1 283 ? 5.190 -5.770 -11.900 1.00 98.56 283 ILE A C 1
ATOM 2231 O O . ILE A 1 283 ? 5.412 -4.584 -11.641 1.00 98.56 283 ILE A O 1
ATOM 2235 N N . VAL A 1 284 ? 4.572 -6.590 -11.052 1.00 98.25 284 VAL A N 1
ATOM 2236 C CA . VAL A 1 284 ? 4.117 -6.224 -9.696 1.00 98.25 284 VAL A CA 1
ATOM 2237 C C . VAL A 1 284 ? 4.631 -7.244 -8.684 1.00 98.25 284 VAL A C 1
ATOM 2239 O O . VAL A 1 284 ? 4.983 -8.354 -9.064 1.00 98.25 284 VAL A O 1
ATOM 2242 N N . ASN A 1 285 ? 4.649 -6.914 -7.389 1.00 96.00 285 ASN A N 1
ATOM 2243 C CA . ASN A 1 285 ? 5.156 -7.836 -6.365 1.00 96.00 285 ASN A CA 1
ATOM 2244 C C . ASN A 1 285 ? 4.401 -9.177 -6.358 1.00 96.00 285 ASN A C 1
ATOM 2246 O O . ASN A 1 285 ? 5.011 -10.228 -6.541 1.00 96.00 285 ASN A O 1
ATOM 2250 N N . SER A 1 286 ? 3.075 -9.126 -6.192 1.00 94.88 286 SER A N 1
ATOM 2251 C CA . SER A 1 286 ? 2.202 -10.301 -6.152 1.00 94.88 286 SER A CA 1
ATOM 2252 C C . SER A 1 286 ? 0.756 -9.950 -6.534 1.00 94.88 286 SER A C 1
ATOM 2254 O O . SER A 1 286 ? 0.364 -8.782 -6.497 1.00 94.88 286 SER A O 1
ATOM 2256 N N . LEU A 1 287 ? -0.028 -10.973 -6.877 1.00 95.88 287 LEU A N 1
ATOM 2257 C CA . LEU A 1 287 ? -1.475 -10.954 -7.077 1.00 95.88 287 LEU A CA 1
ATOM 2258 C C . LEU A 1 287 ? -2.225 -11.859 -6.081 1.00 95.88 287 LEU A C 1
ATOM 2260 O O . LEU A 1 287 ? -3.354 -12.252 -6.368 1.00 95.88 287 LEU A O 1
ATOM 2264 N N . GLU A 1 288 ? -1.632 -12.234 -4.943 1.00 94.00 288 GLU A N 1
ATOM 2265 C CA . GLU A 1 288 ? -2.248 -13.122 -3.940 1.00 94.00 288 GLU A CA 1
ATOM 2266 C C . GLU A 1 288 ? -3.542 -12.530 -3.348 1.00 94.00 288 GLU A C 1
ATOM 2268 O O . GLU A 1 288 ? -4.560 -13.223 -3.214 1.00 94.00 288 GLU A O 1
ATOM 2273 N N . ALA A 1 289 ? -3.553 -11.232 -3.045 1.00 93.50 289 ALA A N 1
ATOM 2274 C CA . ALA A 1 289 ? -4.665 -10.578 -2.364 1.00 93.50 289 ALA A CA 1
ATOM 2275 C C . ALA A 1 289 ? -5.745 -10.058 -3.330 1.00 93.50 289 ALA A C 1
ATOM 2277 O O . ALA A 1 289 ? -5.469 -9.628 -4.451 1.00 93.50 289 ALA A O 1
ATOM 2278 N N . LYS A 1 290 ? -7.006 -10.048 -2.870 1.00 95.62 290 LYS A N 1
ATOM 2279 C CA . LYS A 1 290 ? -8.161 -9.570 -3.657 1.00 95.62 290 LYS A CA 1
ATOM 2280 C C . LYS A 1 290 ? -7.984 -8.122 -4.124 1.00 95.62 290 LYS A C 1
ATOM 2282 O O . LYS A 1 290 ? -8.165 -7.857 -5.309 1.00 95.62 290 LYS A O 1
ATOM 2287 N N . PHE A 1 291 ? -7.559 -7.232 -3.221 1.00 96.31 291 PHE A N 1
ATOM 2288 C CA . PHE A 1 291 ? -7.369 -5.810 -3.523 1.00 96.31 291 PHE A CA 1
ATOM 2289 C C . PHE A 1 291 ? -6.365 -5.582 -4.665 1.00 96.31 291 PHE A C 1
ATOM 2291 O O . PHE A 1 291 ? -6.514 -4.638 -5.432 1.00 96.31 291 PHE A O 1
ATOM 2298 N N . GLN A 1 292 ? -5.356 -6.449 -4.818 1.00 97.81 292 GLN A N 1
ATOM 2299 C CA . GLN A 1 292 ? -4.347 -6.310 -5.870 1.00 97.81 292 GLN A CA 1
ATOM 2300 C C . GLN A 1 292 ? -4.973 -6.526 -7.247 1.00 97.81 292 GLN A C 1
ATOM 2302 O O . GLN A 1 292 ? -4.864 -5.684 -8.134 1.00 97.81 292 GLN A O 1
ATOM 2307 N N . ARG A 1 293 ? -5.702 -7.635 -7.401 1.00 98.06 293 ARG A N 1
ATOM 2308 C CA . ARG A 1 293 ? -6.366 -7.986 -8.661 1.00 98.06 293 ARG A CA 1
ATOM 2309 C C . ARG A 1 293 ? -7.444 -6.973 -9.029 1.00 98.06 293 ARG A C 1
ATOM 2311 O O . ARG A 1 293 ? -7.438 -6.466 -10.147 1.00 98.06 293 ARG A O 1
ATOM 2318 N N . GLU A 1 294 ? -8.330 -6.643 -8.087 1.00 97.38 294 GLU A N 1
ATOM 2319 C CA . GLU A 1 294 ? -9.462 -5.756 -8.380 1.00 97.38 294 GLU A CA 1
ATOM 2320 C C . GLU A 1 294 ? -9.009 -4.326 -8.706 1.00 97.38 294 GLU A C 1
ATOM 2322 O O . GLU A 1 294 ? -9.571 -3.708 -9.605 1.00 97.38 294 GLU A O 1
ATOM 2327 N N . THR A 1 295 ? -7.964 -3.803 -8.047 1.00 98.38 295 THR A N 1
ATOM 2328 C CA . THR A 1 295 ? -7.466 -2.446 -8.337 1.00 98.38 295 THR A CA 1
ATOM 2329 C C . THR A 1 295 ? -6.732 -2.371 -9.673 1.00 98.38 295 THR A C 1
ATOM 2331 O O . THR A 1 295 ? -6.902 -1.386 -10.388 1.00 98.38 295 THR A O 1
ATOM 2334 N N . LEU A 1 296 ? -5.978 -3.404 -10.069 1.00 98.50 296 LEU A N 1
ATOM 2335 C CA . LEU A 1 296 ? -5.374 -3.468 -11.407 1.00 98.50 296 LEU A CA 1
ATOM 2336 C C . LEU A 1 296 ? -6.437 -3.523 -12.502 1.00 98.50 296 LEU A C 1
ATOM 2338 O O . LEU A 1 296 ? -6.373 -2.738 -13.447 1.00 98.50 296 LEU A O 1
ATOM 2342 N N . GLN A 1 297 ? -7.441 -4.387 -12.343 1.00 97.62 297 GLN A N 1
ATOM 2343 C CA . GLN A 1 297 ? -8.560 -4.486 -13.282 1.00 97.62 297 GLN A CA 1
ATOM 2344 C C . GLN A 1 297 ? -9.340 -3.171 -13.368 1.00 97.62 297 GLN A C 1
ATOM 2346 O O . GLN A 1 297 ? -9.642 -2.710 -14.467 1.00 97.62 297 GLN A O 1
ATOM 2351 N N . HIS A 1 298 ? -9.606 -2.529 -12.226 1.00 97.00 298 HIS A N 1
ATOM 2352 C CA . HIS A 1 298 ? -10.253 -1.214 -12.167 1.00 97.00 298 HIS A CA 1
ATOM 2353 C C . HIS A 1 298 ? -9.456 -0.138 -12.915 1.00 97.00 298 HIS A C 1
ATOM 2355 O O . HIS A 1 298 ? -10.029 0.740 -13.556 1.00 97.00 298 HIS A O 1
ATOM 2361 N N . LEU A 1 299 ? -8.125 -0.228 -12.889 1.00 97.38 299 LEU A N 1
ATOM 2362 C CA . LEU A 1 299 ? -7.228 0.653 -13.636 1.00 97.38 299 LEU A CA 1
ATOM 2363 C C . LEU A 1 299 ? -6.977 0.189 -15.083 1.00 97.38 299 LEU A C 1
ATOM 2365 O O . LEU A 1 299 ? -6.159 0.793 -15.781 1.00 97.38 299 LEU A O 1
ATOM 2369 N N . GLY A 1 300 ? -7.676 -0.841 -15.556 1.00 96.94 300 GLY A N 1
ATOM 2370 C CA . GLY A 1 300 ? -7.568 -1.345 -16.924 1.00 96.94 300 GLY A CA 1
ATOM 2371 C C . GLY A 1 300 ? -6.272 -2.099 -17.222 1.00 96.94 300 GLY A C 1
ATOM 2372 O O . GLY A 1 300 ? -5.941 -2.266 -18.392 1.00 96.94 300 GLY A O 1
ATOM 2373 N N . VAL A 1 301 ? -5.525 -2.536 -16.203 1.00 98.19 301 VAL A N 1
ATOM 2374 C CA . VAL A 1 301 ? -4.350 -3.397 -16.393 1.00 98.19 301 VAL A CA 1
ATOM 2375 C C . VAL A 1 301 ? -4.828 -4.839 -16.637 1.00 98.19 301 VAL A C 1
ATOM 2377 O O . VAL A 1 301 ? -5.472 -5.414 -15.753 1.00 98.19 301 VAL A O 1
ATOM 2380 N N . PRO A 1 302 ? -4.529 -5.442 -17.803 1.00 97.06 302 PRO A N 1
ATOM 2381 C CA . PRO A 1 302 ? -4.909 -6.821 -18.110 1.00 97.06 302 PRO A CA 1
ATOM 2382 C C . PRO A 1 302 ? -4.114 -7.806 -17.243 1.00 97.06 302 PRO A C 1
ATOM 2384 O O . PRO A 1 302 ? -2.883 -7.839 -17.299 1.00 97.06 302 PRO A O 1
ATOM 2387 N N . LEU A 1 303 ? -4.808 -8.608 -16.427 1.00 97.81 303 LEU A N 1
ATOM 2388 C CA . LEU A 1 303 ? -4.167 -9.510 -15.459 1.00 97.81 303 LEU A CA 1
ATOM 2389 C C . LEU A 1 303 ? -3.335 -10.606 -16.134 1.00 97.81 303 LEU A C 1
ATOM 2391 O O . LEU A 1 303 ? -2.347 -11.060 -15.566 1.00 97.81 303 LEU A O 1
ATOM 2395 N N . GLU A 1 304 ? -3.696 -11.003 -17.350 1.00 97.50 304 GLU A N 1
ATOM 2396 C CA . GLU A 1 304 ? -2.961 -11.970 -18.165 1.00 97.50 304 GLU A CA 1
ATOM 2397 C C . GLU A 1 304 ? -1.578 -11.470 -18.611 1.00 97.50 304 GLU A C 1
ATOM 2399 O O . GLU A 1 304 ? -0.719 -12.284 -18.942 1.00 97.50 304 GLU A O 1
ATOM 2404 N N . LYS A 1 305 ? -1.341 -10.151 -18.583 1.00 98.19 305 LYS A N 1
ATOM 2405 C CA . LYS A 1 305 ? -0.031 -9.542 -18.862 1.00 98.19 305 LYS A CA 1
ATOM 2406 C C . LYS A 1 305 ? 0.801 -9.317 -17.595 1.00 98.19 305 LYS A C 1
ATOM 2408 O O . LYS A 1 305 ? 1.908 -8.783 -17.676 1.00 98.19 305 LYS A O 1
ATOM 2413 N N . VAL A 1 306 ? 0.286 -9.661 -16.414 1.00 98.44 306 VAL A N 1
ATOM 2414 C CA . VAL A 1 306 ? 0.973 -9.391 -15.146 1.00 98.44 306 VAL A CA 1
ATOM 2415 C C . VAL A 1 306 ? 1.988 -10.485 -14.821 1.00 98.44 306 VAL A C 1
ATOM 2417 O O . VAL A 1 306 ? 1.683 -11.674 -14.870 1.00 98.44 306 VAL A O 1
ATOM 2420 N N . ILE A 1 307 ? 3.190 -10.070 -14.422 1.00 98.12 307 ILE A N 1
ATOM 2421 C CA . ILE A 1 307 ? 4.253 -10.937 -13.910 1.00 98.12 307 ILE A CA 1
ATOM 2422 C C . ILE A 1 307 ? 4.482 -10.606 -12.432 1.00 98.12 307 ILE A C 1
ATOM 2424 O O . ILE A 1 307 ? 4.736 -9.456 -12.075 1.00 98.12 307 ILE A O 1
ATOM 2428 N N . GLU A 1 308 ? 4.400 -11.624 -11.571 1.00 97.38 308 GLU A N 1
ATOM 2429 C CA . GLU A 1 308 ? 4.682 -11.500 -10.137 1.00 97.38 308 GLU A CA 1
ATOM 2430 C C . GLU A 1 308 ? 6.196 -11.565 -9.880 1.00 97.38 308 GLU A C 1
ATOM 2432 O O . GLU A 1 308 ? 6.812 -12.628 -10.010 1.00 97.38 308 GLU A O 1
ATOM 2437 N N . SER A 1 309 ? 6.803 -10.450 -9.473 1.00 95.62 309 SER A N 1
ATOM 2438 C CA . SER A 1 309 ? 8.238 -10.387 -9.185 1.00 95.62 309 SER A CA 1
ATOM 2439 C C . SER A 1 309 ? 8.639 -11.186 -7.941 1.00 95.62 309 SER A C 1
ATOM 2441 O O . SER A 1 309 ? 9.788 -11.592 -7.836 1.00 95.62 309 SER A O 1
ATOM 2443 N N . ASP A 1 310 ? 7.708 -11.503 -7.033 1.00 92.12 310 ASP A N 1
ATOM 2444 C CA . ASP A 1 310 ? 7.975 -12.460 -5.945 1.00 92.12 310 ASP A CA 1
ATOM 2445 C C . ASP A 1 310 ? 8.262 -13.883 -6.477 1.00 92.12 310 ASP A C 1
ATOM 2447 O O . ASP A 1 310 ? 8.905 -14.682 -5.796 1.00 92.12 310 ASP A O 1
ATOM 2451 N N . ARG A 1 311 ? 7.815 -14.209 -7.702 1.00 92.19 311 ARG A N 1
ATOM 2452 C CA . ARG A 1 311 ? 8.112 -15.486 -8.379 1.00 92.19 311 ARG A CA 1
ATOM 2453 C C . ARG A 1 311 ? 9.257 -15.369 -9.376 1.00 92.19 311 ARG A C 1
ATOM 2455 O O . ARG A 1 311 ? 10.021 -16.319 -9.531 1.00 92.19 311 ARG A O 1
ATOM 2462 N N . VAL A 1 312 ? 9.359 -14.226 -10.053 1.00 93.06 312 VAL A N 1
ATOM 2463 C CA . VAL A 1 312 ? 10.406 -13.937 -11.039 1.00 93.06 312 VAL A CA 1
ATOM 2464 C C . VAL A 1 312 ? 11.148 -12.656 -10.632 1.00 93.06 312 VAL A C 1
ATOM 2466 O O . VAL A 1 312 ? 10.850 -11.578 -11.147 1.00 93.06 312 VAL A O 1
ATOM 2469 N N . PRO A 1 313 ? 12.089 -12.748 -9.674 1.00 92.62 313 PRO A N 1
ATOM 2470 C CA . PRO A 1 313 ? 12.663 -11.572 -9.020 1.00 92.62 313 PRO A CA 1
ATOM 2471 C C . PRO A 1 313 ? 13.722 -10.848 -9.846 1.00 92.62 313 PRO A C 1
ATOM 2473 O O . PRO A 1 313 ? 13.911 -9.653 -9.648 1.00 92.62 313 PRO A O 1
ATOM 2476 N N . HIS A 1 314 ? 14.406 -11.532 -10.773 1.00 95.31 314 HIS A N 1
ATOM 2477 C CA . HIS A 1 314 ? 15.365 -10.903 -11.683 1.00 95.31 314 HIS A CA 1
ATOM 2478 C C . HIS A 1 314 ? 14.862 -10.966 -13.122 1.00 95.31 314 HIS A C 1
ATOM 2480 O O . HIS A 1 314 ? 14.740 -12.048 -13.697 1.00 95.31 314 HIS A O 1
ATOM 2486 N N . LEU A 1 315 ? 14.591 -9.805 -13.709 1.00 96.19 315 LEU A N 1
ATOM 2487 C CA . LEU A 1 315 ? 13.993 -9.667 -15.033 1.00 96.19 315 LEU A CA 1
ATOM 2488 C C . LEU A 1 315 ? 14.861 -8.784 -15.927 1.00 96.19 315 LEU A C 1
ATOM 2490 O O . LEU A 1 315 ? 15.453 -7.817 -15.456 1.00 96.19 315 LEU A O 1
ATOM 2494 N N . GLN A 1 316 ? 14.888 -9.092 -17.220 1.00 97.50 316 GLN A N 1
ATOM 2495 C CA . GLN A 1 316 ? 15.395 -8.221 -18.281 1.00 97.50 316 GLN A CA 1
ATOM 2496 C C . GLN A 1 316 ? 14.307 -8.087 -19.345 1.00 97.50 316 GLN A C 1
ATOM 2498 O O . GLN A 1 316 ? 13.740 -9.101 -19.731 1.00 97.50 316 GLN A O 1
ATOM 2503 N N . ALA A 1 317 ? 14.036 -6.890 -19.855 1.00 97.94 317 ALA A N 1
ATOM 2504 C CA . ALA A 1 317 ? 13.087 -6.689 -20.959 1.00 97.94 317 ALA A CA 1
ATOM 2505 C C . ALA A 1 317 ? 13.778 -6.047 -22.164 1.00 97.94 317 ALA A C 1
ATOM 2507 O O . ALA A 1 317 ? 14.759 -5.331 -21.979 1.00 97.94 317 ALA A O 1
ATOM 2508 N N . GLU A 1 318 ? 13.281 -6.255 -23.388 1.00 98.19 318 GLU A N 1
ATOM 2509 C CA . GLU A 1 318 ? 13.792 -5.534 -24.571 1.00 98.19 318 GLU A CA 1
ATOM 2510 C C . GLU A 1 318 ? 13.660 -4.021 -24.386 1.00 98.19 318 GLU A C 1
ATOM 2512 O O . GLU A 1 318 ? 14.597 -3.269 -24.656 1.00 98.19 318 GLU A O 1
ATOM 2517 N N . THR A 1 319 ? 12.521 -3.589 -23.842 1.00 98.25 319 THR A N 1
ATOM 2518 C CA . THR A 1 319 ? 12.315 -2.229 -23.346 1.00 98.25 319 THR A CA 1
ATOM 2519 C C . THR A 1 319 ? 11.721 -2.280 -21.944 1.00 98.25 319 THR A C 1
ATOM 2521 O O . THR A 1 319 ? 10.582 -2.709 -21.762 1.00 98.25 319 THR A O 1
ATOM 2524 N N . LEU A 1 320 ? 12.475 -1.817 -20.946 1.00 98.62 320 LEU A N 1
ATOM 2525 C CA . LEU A 1 320 ? 11.982 -1.671 -19.579 1.00 98.62 320 LEU A CA 1
ATOM 2526 C C . LEU A 1 320 ? 11.509 -0.232 -19.353 1.00 98.62 320 LEU A C 1
ATOM 2528 O O . LEU A 1 320 ? 12.301 0.708 -19.402 1.00 98.62 320 LEU A O 1
ATOM 2532 N N . LEU A 1 321 ? 10.218 -0.063 -19.097 1.00 98.50 321 LEU A N 1
ATOM 2533 C CA . LEU A 1 321 ? 9.614 1.194 -18.680 1.00 98.50 321 LEU A CA 1
ATOM 2534 C C . LEU A 1 321 ? 9.516 1.234 -17.157 1.00 98.50 321 LEU A C 1
ATOM 2536 O O . LEU A 1 321 ? 8.971 0.323 -16.530 1.00 98.50 321 LEU A O 1
ATOM 2540 N N . VAL A 1 322 ? 10.005 2.306 -16.548 1.00 98.31 322 VAL A N 1
ATOM 2541 C CA . VAL A 1 322 ? 9.971 2.473 -15.095 1.00 98.31 322 VAL A CA 1
ATOM 2542 C C . VAL A 1 322 ? 9.396 3.846 -14.769 1.00 98.31 322 VAL A C 1
ATOM 2544 O O . VAL A 1 322 ? 10.098 4.851 -14.894 1.00 98.31 322 VAL A O 1
ATOM 2547 N N . PRO A 1 323 ? 8.118 3.922 -14.354 1.00 97.31 323 PRO A N 1
ATOM 2548 C CA . PRO A 1 323 ? 7.578 5.149 -13.794 1.00 97.31 323 PRO A CA 1
ATOM 2549 C C . PRO A 1 323 ? 8.301 5.438 -12.478 1.00 97.31 323 PRO A C 1
ATOM 2551 O O . PRO A 1 323 ? 8.456 4.527 -11.653 1.00 97.31 323 PRO A O 1
ATOM 2554 N N . SER 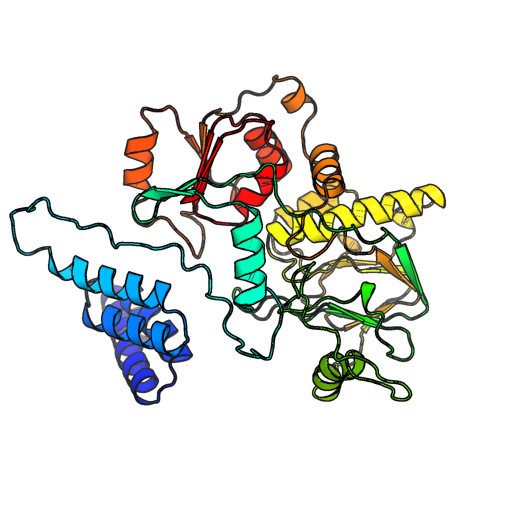A 1 324 ? 8.721 6.681 -12.269 1.00 93.56 324 SER A N 1
ATOM 2555 C CA . SER A 1 324 ? 9.351 7.120 -11.027 1.00 93.56 324 SER A CA 1
ATOM 2556 C C . SER A 1 324 ? 8.437 6.858 -9.829 1.00 93.56 324 SER A C 1
ATOM 2558 O O . SER A 1 324 ? 7.214 6.736 -9.950 1.00 93.56 324 SER A O 1
ATOM 2560 N N . PHE A 1 325 ? 9.018 6.790 -8.635 1.00 92.06 325 PHE A N 1
ATOM 2561 C CA . PHE A 1 325 ? 8.205 6.728 -7.428 1.00 92.06 325 PHE A CA 1
ATOM 2562 C C . PHE A 1 325 ? 7.429 8.039 -7.222 1.00 92.06 325 PHE A C 1
ATOM 2564 O O . PHE A 1 325 ? 7.948 9.108 -7.553 1.00 92.06 325 PHE A O 1
ATOM 2571 N N . PRO A 1 326 ? 6.208 7.991 -6.657 1.00 89.56 326 PRO A N 1
ATOM 2572 C CA . PRO A 1 326 ? 5.376 9.186 -6.518 1.00 89.56 326 PRO A CA 1
ATOM 2573 C C . PRO A 1 326 ? 5.971 10.225 -5.554 1.00 89.56 326 PRO A C 1
ATOM 2575 O O . PRO A 1 326 ? 5.759 11.424 -5.729 1.00 89.56 326 PRO A O 1
ATOM 2578 N N . GLY A 1 327 ? 6.722 9.775 -4.548 1.00 87.94 327 GLY A N 1
ATOM 2579 C CA . GLY A 1 327 ? 7.353 10.616 -3.535 1.00 87.94 327 GLY A CA 1
ATOM 2580 C C . GLY A 1 327 ? 8.489 9.890 -2.825 1.00 87.94 327 GLY A C 1
ATOM 2581 O O . GLY A 1 327 ? 8.980 8.864 -3.298 1.00 87.94 327 GLY A O 1
ATOM 2582 N N . GLN A 1 328 ? 8.907 10.410 -1.675 1.00 84.19 328 GLN A N 1
ATOM 2583 C CA . GLN A 1 328 ? 9.799 9.674 -0.781 1.00 84.19 328 GLN A CA 1
ATOM 2584 C C . GLN A 1 328 ? 9.008 8.627 0.011 1.00 84.19 328 GLN A C 1
ATOM 2586 O O . GLN A 1 328 ? 7.803 8.782 0.204 1.00 84.19 328 GLN A O 1
ATOM 2591 N N . LEU A 1 329 ? 9.668 7.549 0.445 1.00 81.06 329 LEU A N 1
ATOM 2592 C CA . LEU A 1 329 ? 8.991 6.503 1.213 1.00 81.06 329 LEU A CA 1
ATOM 2593 C C . LEU A 1 329 ? 8.398 7.106 2.499 1.00 81.06 329 LEU A C 1
ATOM 2595 O O . LEU A 1 329 ? 9.057 7.897 3.177 1.00 81.06 329 LEU A O 1
ATOM 2599 N N . ASP A 1 330 ? 7.147 6.754 2.786 1.00 79.50 330 ASP A N 1
ATOM 2600 C CA . ASP A 1 330 ? 6.318 7.268 3.884 1.00 79.50 330 ASP A CA 1
ATOM 2601 C C . ASP A 1 330 ? 5.983 8.775 3.829 1.00 79.50 330 ASP A C 1
ATOM 2603 O O . ASP A 1 330 ? 5.342 9.300 4.740 1.00 79.50 330 ASP A O 1
ATOM 2607 N N . TRP A 1 331 ? 6.330 9.477 2.741 1.00 85.06 331 TRP A N 1
ATOM 2608 C CA . TRP A 1 331 ? 5.955 10.877 2.511 1.00 85.06 331 TRP A CA 1
ATOM 2609 C C . TRP A 1 331 ? 4.992 11.004 1.331 1.00 85.06 331 TRP A C 1
ATOM 2611 O O . TRP A 1 331 ? 5.398 11.141 0.176 1.00 85.06 331 TRP A O 1
ATOM 2621 N N . ILE A 1 332 ? 3.694 10.933 1.632 1.00 89.25 332 ILE A N 1
ATOM 2622 C CA . ILE A 1 332 ? 2.626 10.835 0.631 1.00 89.25 332 ILE A CA 1
ATOM 2623 C C . ILE A 1 332 ? 2.426 12.187 -0.081 1.00 89.25 332 ILE A C 1
ATOM 2625 O O . ILE A 1 332 ? 2.017 13.157 0.562 1.00 89.25 332 ILE A O 1
ATOM 2629 N N . PRO A 1 333 ? 2.651 12.280 -1.404 1.00 89.81 333 PRO A N 1
ATOM 2630 C CA . PRO A 1 333 ? 2.370 13.498 -2.159 1.00 89.81 333 PRO A CA 1
ATOM 2631 C C . PRO A 1 333 ? 0.860 13.763 -2.266 1.00 89.81 333 PRO A C 1
ATOM 2633 O O . PRO A 1 333 ? 0.099 12.815 -2.481 1.00 89.81 333 PRO A O 1
ATOM 2636 N N . PRO A 1 334 ? 0.405 15.031 -2.271 1.00 91.38 334 PRO A N 1
ATOM 2637 C CA . PRO A 1 334 ? -1.002 15.363 -2.519 1.00 91.38 334 PRO A CA 1
ATOM 2638 C C . PRO A 1 334 ? -1.554 14.746 -3.813 1.00 91.38 334 PRO A C 1
ATOM 2640 O O . PRO A 1 334 ? -2.631 14.161 -3.803 1.00 91.38 334 PRO A O 1
ATOM 2643 N N . ALA A 1 335 ? -0.761 14.737 -4.890 1.00 92.38 335 ALA A N 1
ATOM 2644 C CA . ALA A 1 335 ? -1.149 14.133 -6.166 1.00 92.38 335 ALA A CA 1
ATOM 2645 C C . ALA A 1 335 ? -1.450 12.622 -6.070 1.00 92.38 335 ALA A C 1
ATOM 2647 O O . ALA A 1 335 ? -2.266 12.108 -6.830 1.00 92.38 335 ALA A O 1
ATOM 2648 N N . THR A 1 336 ? -0.824 11.901 -5.128 1.00 94.94 336 THR A N 1
ATOM 2649 C CA . THR A 1 336 ? -1.152 10.489 -4.859 1.00 94.94 336 THR A CA 1
ATOM 2650 C C . THR A 1 336 ? -2.535 10.358 -4.232 1.00 94.94 336 THR A C 1
ATOM 2652 O O . THR A 1 336 ? -3.319 9.507 -4.648 1.00 94.94 336 THR A O 1
ATOM 2655 N N . ILE A 1 337 ? -2.860 11.226 -3.271 1.00 95.50 337 ILE A N 1
ATOM 2656 C CA . ILE A 1 337 ? -4.183 11.272 -2.639 1.00 95.50 337 ILE A CA 1
ATOM 2657 C C . ILE A 1 337 ? -5.243 11.603 -3.695 1.00 95.50 337 ILE A C 1
ATOM 2659 O O . ILE A 1 337 ? -6.234 10.883 -3.812 1.00 95.50 337 ILE A O 1
ATOM 2663 N N . ASP A 1 338 ? -5.007 12.634 -4.506 1.00 95.44 338 ASP A N 1
ATOM 2664 C CA . ASP A 1 338 ? -5.926 13.058 -5.565 1.00 95.44 338 ASP A CA 1
ATOM 2665 C C . ASP A 1 338 ? -6.156 11.953 -6.596 1.00 95.44 338 ASP A C 1
ATOM 2667 O O . ASP A 1 338 ? -7.305 11.662 -6.936 1.00 95.44 338 ASP A O 1
ATOM 2671 N N . PHE A 1 339 ? -5.087 11.279 -7.035 1.00 97.06 339 PHE A N 1
ATOM 2672 C CA . PHE A 1 339 ? -5.184 10.129 -7.930 1.00 97.06 339 PHE A CA 1
ATOM 2673 C C . PHE A 1 339 ? -6.074 9.037 -7.331 1.00 97.06 339 PHE A C 1
ATOM 2675 O O . PHE A 1 339 ? -7.047 8.626 -7.962 1.00 97.06 339 PHE A O 1
ATOM 2682 N N . LEU A 1 340 ? -5.796 8.591 -6.101 1.00 97.81 340 LEU A N 1
ATOM 2683 C CA . LEU A 1 340 ? -6.577 7.527 -5.466 1.00 97.81 340 LEU A CA 1
ATOM 2684 C C . LEU A 1 340 ? -8.050 7.917 -5.332 1.00 97.81 340 LEU A C 1
ATOM 2686 O O . LEU A 1 340 ? -8.929 7.128 -5.685 1.00 97.81 340 LEU A O 1
ATOM 2690 N N . ARG A 1 341 ? -8.333 9.146 -4.889 1.00 97.00 341 ARG A N 1
ATOM 2691 C CA . ARG A 1 341 ? -9.704 9.663 -4.782 1.00 97.00 341 ARG A CA 1
ATOM 2692 C C . ARG A 1 341 ? -10.392 9.710 -6.145 1.00 97.00 341 ARG A C 1
ATOM 2694 O O . ARG A 1 341 ? -11.543 9.303 -6.255 1.00 97.00 341 ARG A O 1
ATOM 2701 N N . GLN A 1 342 ? -9.705 10.159 -7.190 1.00 95.75 342 GLN A N 1
ATOM 2702 C CA . GLN A 1 342 ? -10.267 10.197 -8.539 1.00 95.75 342 GLN A CA 1
ATOM 2703 C C . GLN A 1 342 ? -10.609 8.795 -9.057 1.00 95.75 342 GLN A C 1
ATOM 2705 O O . GLN A 1 342 ? -11.618 8.634 -9.743 1.00 95.75 342 GLN A O 1
ATOM 2710 N N . GLN A 1 343 ? -9.776 7.794 -8.757 1.00 96.31 343 GLN A N 1
ATOM 2711 C CA . GLN A 1 343 ? -9.988 6.439 -9.260 1.00 96.31 343 GLN A CA 1
ATOM 2712 C C . GLN A 1 343 ? -11.054 5.679 -8.460 1.00 96.31 343 GLN A C 1
ATOM 2714 O O . GLN A 1 343 ? -11.898 5.031 -9.072 1.00 96.31 343 GLN A O 1
ATOM 2719 N N . PHE A 1 344 ? -11.039 5.740 -7.127 1.00 96.25 344 PHE A N 1
ATOM 2720 C CA . PHE A 1 344 ? -11.804 4.799 -6.292 1.00 96.25 344 PHE A CA 1
ATOM 2721 C C . PHE A 1 344 ? -13.021 5.393 -5.589 1.00 96.25 344 PHE A C 1
ATOM 2723 O O . PHE A 1 344 ? -13.873 4.641 -5.125 1.00 96.25 344 PHE A O 1
ATOM 2730 N N . LEU A 1 345 ? -13.135 6.719 -5.500 1.00 92.06 345 LEU A N 1
ATOM 2731 C CA . LEU A 1 345 ? -14.215 7.368 -4.761 1.00 92.06 345 LEU A CA 1
ATOM 2732 C C . LEU A 1 345 ? -15.467 7.451 -5.662 1.00 92.06 345 LEU A C 1
ATOM 2734 O O . LEU A 1 345 ? -15.450 8.171 -6.666 1.00 92.06 345 LEU A O 1
ATOM 2738 N N . PRO A 1 346 ? -16.567 6.727 -5.363 1.00 79.50 346 PRO A N 1
ATOM 2739 C CA . PRO A 1 346 ? -17.707 6.666 -6.275 1.00 79.50 346 PRO A CA 1
ATOM 2740 C C . PRO A 1 346 ? -18.416 8.018 -6.390 1.00 79.50 346 PRO A C 1
ATOM 2742 O O . PRO A 1 346 ? -18.681 8.672 -5.381 1.00 79.50 346 PRO A O 1
ATOM 2745 N N . LYS A 1 347 ? -18.858 8.394 -7.599 1.00 70.00 347 LYS A N 1
ATOM 2746 C CA . LYS A 1 347 ? -19.683 9.606 -7.807 1.00 70.00 347 LYS A CA 1
ATOM 2747 C C . LYS A 1 347 ? -20.939 9.618 -6.919 1.00 70.00 347 LYS A C 1
ATOM 2749 O O . LYS A 1 347 ? -21.338 10.654 -6.405 1.00 70.00 347 LYS A O 1
ATOM 2754 N N . ALA A 1 348 ? -21.543 8.451 -6.693 1.00 59.78 348 ALA A N 1
ATOM 2755 C CA . ALA A 1 348 ? -22.704 8.281 -5.817 1.00 59.78 348 ALA A CA 1
ATOM 2756 C C . ALA A 1 348 ? -22.400 8.574 -4.333 1.00 59.78 348 ALA A C 1
ATOM 2758 O O . ALA A 1 348 ? -23.262 9.110 -3.631 1.00 59.78 348 ALA A O 1
ATOM 2759 N N . ALA A 1 349 ? -21.181 8.261 -3.876 1.00 61.38 349 ALA A N 1
ATOM 2760 C CA . ALA A 1 349 ? -20.701 8.576 -2.532 1.00 61.38 349 ALA A CA 1
ATOM 2761 C C . ALA A 1 349 ? -20.382 10.072 -2.388 1.00 61.38 349 ALA A C 1
ATOM 2763 O O . ALA A 1 349 ? -20.644 10.647 -1.337 1.00 61.38 349 ALA A O 1
ATOM 2764 N N . GLN A 1 350 ? -19.919 10.722 -3.462 1.00 58.56 350 GLN A N 1
ATOM 2765 C CA . GLN A 1 350 ? -19.744 12.182 -3.510 1.00 58.56 350 GLN A CA 1
ATOM 2766 C C . GLN A 1 350 ? -21.084 12.932 -3.422 1.00 58.56 350 GLN A C 1
ATOM 2768 O O . GLN A 1 350 ? -21.147 14.006 -2.834 1.00 58.56 350 GLN A O 1
ATOM 2773 N N . ASN A 1 351 ? -22.160 12.342 -3.955 1.00 56.78 351 ASN A N 1
ATOM 2774 C CA . ASN A 1 351 ? -23.503 12.932 -3.973 1.00 56.78 351 ASN A CA 1
ATOM 2775 C C . ASN A 1 351 ? -24.396 12.508 -2.785 1.00 56.78 351 ASN A C 1
ATOM 2777 O O . ASN A 1 351 ? -25.575 12.855 -2.768 1.00 56.78 351 ASN A O 1
ATOM 2781 N N . GLY A 1 352 ? -23.883 11.733 -1.818 1.00 55.59 352 GLY A N 1
ATOM 2782 C CA . GLY A 1 352 ? -24.621 11.347 -0.602 1.00 55.59 352 GLY A CA 1
ATOM 2783 C C . GLY A 1 352 ? -25.793 10.375 -0.810 1.00 55.59 352 GLY A C 1
ATOM 2784 O O . GLY A 1 352 ? -26.708 10.332 0.005 1.00 55.59 352 GLY A O 1
ATOM 2785 N N . THR A 1 353 ? -25.795 9.608 -1.905 1.00 55.88 353 THR A N 1
ATOM 2786 C CA . THR A 1 353 ? -26.932 8.732 -2.275 1.00 55.88 353 THR A CA 1
ATOM 2787 C C . THR A 1 353 ? -26.888 7.333 -1.650 1.00 55.88 353 THR A C 1
ATOM 2789 O O . THR A 1 353 ? -27.913 6.662 -1.582 1.00 55.88 353 THR A O 1
ATOM 2792 N N . GLN A 1 354 ? -25.720 6.889 -1.177 1.00 62.81 354 GLN A N 1
ATOM 2793 C CA . GLN A 1 354 ? -25.567 5.660 -0.394 1.00 62.81 354 GLN A CA 1
ATOM 2794 C C . GLN A 1 354 ? -25.463 6.004 1.089 1.00 62.81 354 GLN A C 1
ATOM 2796 O O . GLN A 1 354 ? -24.749 6.940 1.437 1.00 62.81 354 GLN A O 1
ATOM 2801 N N . THR A 1 355 ? -26.129 5.239 1.952 1.00 79.56 355 THR A N 1
ATOM 2802 C CA . THR A 1 355 ? -26.068 5.417 3.406 1.00 79.56 355 THR A CA 1
ATOM 2803 C C . THR A 1 355 ? -24.992 4.514 4.003 1.00 79.56 355 THR A C 1
ATOM 2805 O O . THR A 1 355 ? -25.200 3.304 4.104 1.00 79.56 355 THR A O 1
ATOM 2808 N N . HIS A 1 356 ? -23.863 5.090 4.416 1.00 86.94 356 HIS A N 1
ATOM 2809 C CA . HIS A 1 356 ? -22.835 4.397 5.201 1.00 86.94 356 HIS A CA 1
ATOM 2810 C C . HIS A 1 356 ? -22.851 4.864 6.666 1.00 86.94 356 HIS A C 1
ATOM 2812 O O . HIS A 1 356 ? -23.311 5.975 6.957 1.00 86.94 356 HIS A O 1
ATOM 2818 N N . PRO A 1 357 ? -22.381 4.038 7.619 1.00 91.31 357 PRO A N 1
ATOM 2819 C CA . PRO A 1 357 ? -22.252 4.461 9.008 1.00 91.31 357 PRO A CA 1
ATOM 2820 C C . PRO A 1 357 ? -21.247 5.612 9.137 1.00 91.31 357 PRO A C 1
ATOM 2822 O O . PRO A 1 357 ? -20.121 5.542 8.654 1.00 91.31 357 PRO A O 1
ATOM 2825 N N . LYS A 1 358 ? -21.648 6.669 9.848 1.00 94.44 358 LYS A N 1
ATOM 2826 C CA . LYS A 1 358 ? -20.819 7.863 10.084 1.00 94.44 358 LYS A CA 1
ATOM 2827 C C . LYS A 1 358 ? -19.752 7.666 11.161 1.00 94.44 358 LYS A C 1
ATOM 2829 O O . LYS A 1 358 ? -18.796 8.430 11.233 1.00 94.44 358 LYS A O 1
ATOM 2834 N N . ARG A 1 359 ? -19.921 6.672 12.033 1.00 98.00 359 ARG A N 1
ATOM 2835 C CA . ARG A 1 359 ? -18.993 6.351 13.121 1.00 98.00 359 ARG A CA 1
ATOM 2836 C C . ARG A 1 359 ? -18.607 4.892 12.996 1.00 98.00 359 ARG A C 1
ATOM 2838 O O . ARG A 1 359 ? -19.470 4.022 13.111 1.00 98.00 359 ARG A O 1
ATOM 2845 N N . ILE A 1 360 ? -17.336 4.632 12.727 1.00 98.31 360 ILE A N 1
ATOM 2846 C CA . ILE A 1 360 ? -16.862 3.283 12.420 1.00 98.31 360 ILE A CA 1
ATOM 2847 C C . ILE A 1 360 ? -15.704 2.882 13.322 1.00 98.31 360 ILE A C 1
ATOM 2849 O O . ILE A 1 360 ? -14.838 3.691 13.649 1.00 98.31 360 ILE A O 1
ATOM 2853 N N . TYR A 1 361 ? -15.715 1.622 13.735 1.00 98.25 361 TYR A N 1
ATOM 2854 C CA . TYR A 1 361 ? -14.588 0.951 14.359 1.00 98.25 361 TYR A CA 1
ATOM 2855 C C . TYR A 1 361 ? -13.992 -0.017 13.338 1.00 98.25 361 TYR A C 1
ATOM 2857 O O . TYR A 1 361 ? -14.709 -0.869 12.821 1.00 98.25 361 TYR A O 1
ATOM 2865 N N . ILE A 1 362 ? -12.707 0.108 13.022 1.00 97.56 362 ILE A N 1
ATOM 2866 C CA . ILE A 1 362 ? -12.038 -0.806 12.092 1.00 97.56 362 ILE A CA 1
ATOM 2867 C C . ILE A 1 362 ? -11.535 -2.013 12.877 1.00 97.56 362 ILE A C 1
ATOM 2869 O O . ILE A 1 362 ? -10.548 -1.908 13.605 1.00 97.56 362 ILE A O 1
ATOM 2873 N N . SER A 1 363 ? -12.194 -3.158 12.726 1.00 95.12 363 SER A N 1
ATOM 2874 C CA . SER A 1 363 ? -11.768 -4.381 13.403 1.00 95.12 363 SER A CA 1
ATOM 2875 C C . SER A 1 363 ? -10.475 -4.922 12.799 1.00 95.12 363 SER A C 1
ATOM 2877 O O . SER A 1 363 ? -10.187 -4.786 11.606 1.00 95.12 363 SER A O 1
ATOM 2879 N N . ARG A 1 364 ? -9.673 -5.554 13.658 1.00 90.69 364 ARG A N 1
ATOM 2880 C CA . ARG A 1 364 ? -8.532 -6.386 13.254 1.00 90.69 364 ARG A CA 1
ATOM 2881 C C . ARG A 1 364 ? -8.666 -7.806 13.795 1.00 90.69 364 ARG A C 1
ATOM 2883 O O . ARG A 1 364 ? -7.658 -8.507 13.867 1.00 90.69 364 ARG A O 1
ATOM 2890 N N . GLN A 1 365 ? -9.862 -8.259 14.169 1.00 87.50 365 GLN A N 1
ATOM 2891 C CA . GLN A 1 365 ? -10.066 -9.588 14.757 1.00 87.50 365 GLN A CA 1
ATOM 2892 C C . GLN A 1 365 ? -9.540 -10.717 13.852 1.00 87.50 365 GLN A C 1
ATOM 2894 O O . GLN A 1 365 ? -8.888 -11.647 14.343 1.00 87.50 365 GLN A O 1
ATOM 2899 N N . GLY A 1 366 ? -9.741 -10.588 12.533 1.00 82.81 366 GLY A N 1
ATOM 2900 C CA . GLY A 1 366 ? -9.230 -11.502 11.505 1.00 82.81 366 GLY A CA 1
ATOM 2901 C C . GLY A 1 366 ? -7.740 -11.338 11.167 1.00 82.81 366 GLY A C 1
ATOM 2902 O O . GLY A 1 366 ? -7.162 -12.175 10.469 1.00 82.81 366 GLY A O 1
ATOM 2903 N N . ALA A 1 367 ? -7.072 -10.293 11.667 1.00 83.06 367 ALA A N 1
ATOM 2904 C CA . ALA A 1 367 ? -5.672 -10.029 11.357 1.00 83.06 367 ALA A CA 1
ATOM 2905 C C . ALA A 1 367 ? -4.722 -10.954 12.134 1.00 83.06 367 ALA A C 1
ATOM 2907 O O . ALA A 1 367 ? -4.915 -11.256 13.309 1.00 83.06 367 ALA A O 1
ATOM 2908 N N . ARG A 1 368 ? -3.598 -11.328 11.511 1.00 78.62 368 ARG A N 1
ATOM 2909 C CA . ARG A 1 368 ? -2.565 -12.165 12.156 1.00 78.62 368 ARG A CA 1
ATOM 2910 C C . ARG A 1 368 ? -1.874 -11.484 13.347 1.00 78.62 368 ARG A C 1
ATOM 2912 O O . ARG A 1 368 ? -1.349 -12.166 14.221 1.00 78.62 368 ARG A O 1
ATOM 2919 N N . TYR A 1 369 ? -1.840 -10.152 13.380 1.00 78.94 369 TYR A N 1
ATOM 2920 C CA . TYR A 1 369 ? -1.100 -9.363 14.370 1.00 78.94 369 TYR A CA 1
ATOM 2921 C C . TYR A 1 369 ? -1.744 -7.994 14.622 1.00 78.94 369 TYR A C 1
ATOM 2923 O O . TYR A 1 369 ? -2.527 -7.503 13.801 1.00 78.94 369 TYR A O 1
ATOM 2931 N N . ARG A 1 370 ? -1.340 -7.350 15.732 1.00 82.56 370 ARG A N 1
ATOM 2932 C CA . ARG A 1 370 ? -1.885 -6.064 16.216 1.00 82.56 370 ARG A CA 1
ATOM 2933 C C . ARG A 1 370 ? -3.407 -6.123 16.398 1.00 82.56 370 ARG A C 1
ATOM 2935 O O . ARG A 1 370 ? -4.130 -5.257 15.923 1.00 82.56 370 ARG A O 1
ATOM 2942 N N . ARG A 1 371 ? -3.879 -7.210 17.013 1.00 86.69 371 ARG A N 1
ATOM 2943 C CA . ARG A 1 371 ? -5.284 -7.372 17.399 1.00 86.69 371 ARG A CA 1
ATOM 2944 C C . ARG A 1 371 ? -5.526 -6.668 18.727 1.00 86.69 371 ARG A C 1
ATOM 2946 O O . ARG A 1 371 ? -4.649 -6.703 19.591 1.00 86.69 371 ARG A O 1
ATOM 2953 N N . VAL A 1 372 ? -6.718 -6.111 18.901 1.00 88.62 372 VAL A N 1
ATOM 2954 C CA . VAL A 1 372 ? -7.187 -5.643 20.207 1.00 88.62 372 VAL A CA 1
ATOM 2955 C C . VAL A 1 372 ? -7.678 -6.864 20.982 1.00 88.62 372 VAL A C 1
ATOM 2957 O O . VAL A 1 372 ? -8.603 -7.544 20.550 1.00 88.62 372 VAL A O 1
ATOM 2960 N N . LEU A 1 373 ? -7.011 -7.207 22.087 1.00 88.69 373 LEU A N 1
ATOM 2961 C CA . LEU A 1 373 ? -7.290 -8.454 22.816 1.00 88.69 373 LEU A CA 1
ATOM 2962 C C . LEU A 1 373 ? -8.665 -8.448 23.494 1.00 88.69 373 LEU A C 1
ATOM 2964 O O . LEU A 1 373 ? -9.294 -9.495 23.598 1.00 88.69 373 LEU A O 1
ATOM 2968 N N . ASN A 1 374 ? -9.128 -7.276 23.923 1.00 89.44 374 ASN A N 1
ATOM 2969 C CA . ASN A 1 374 ? -10.429 -7.054 24.545 1.00 89.44 374 ASN A CA 1
ATOM 2970 C C . ASN A 1 374 ? -11.388 -6.281 23.617 1.00 89.44 374 ASN A C 1
ATOM 2972 O O . ASN A 1 374 ? -12.123 -5.408 24.075 1.00 89.44 374 ASN A O 1
ATOM 2976 N N . GLU A 1 375 ? -11.366 -6.579 22.311 1.00 91.44 375 GLU A N 1
ATOM 2977 C CA . GLU A 1 375 ? -12.160 -5.869 21.290 1.00 91.44 375 GLU A CA 1
ATOM 2978 C C . GLU A 1 375 ? -13.657 -5.806 21.639 1.00 91.44 375 GLU A C 1
ATOM 2980 O O . GLU A 1 375 ? -14.268 -4.749 21.499 1.00 91.44 375 GLU A O 1
ATOM 2985 N N . ASP A 1 376 ? -14.227 -6.880 22.194 1.00 92.81 376 ASP A N 1
ATOM 2986 C CA . ASP A 1 376 ? -15.634 -6.917 22.610 1.00 92.81 376 ASP A CA 1
ATOM 2987 C C . ASP A 1 376 ? -15.968 -5.846 23.662 1.00 92.81 376 ASP A C 1
ATOM 2989 O O . ASP A 1 376 ? -16.974 -5.149 23.528 1.00 92.81 376 ASP A O 1
ATOM 2993 N N . GLN A 1 377 ? -15.094 -5.646 24.656 1.00 94.06 377 GLN A N 1
ATOM 2994 C CA . GLN A 1 377 ? -15.266 -4.625 25.700 1.00 94.06 377 GLN A CA 1
ATOM 2995 C C . GLN A 1 377 ? -15.148 -3.211 25.122 1.00 94.06 377 GLN A C 1
ATOM 2997 O O . GLN A 1 377 ? -15.900 -2.309 25.490 1.00 94.06 377 GLN A O 1
ATOM 3002 N N . VAL A 1 378 ? -14.219 -3.009 24.182 1.00 94.25 378 VAL A N 1
ATOM 3003 C CA . VAL A 1 378 ? -14.083 -1.731 23.470 1.00 94.25 378 VAL A CA 1
ATOM 3004 C C . VAL A 1 378 ? -15.359 -1.437 22.679 1.00 94.25 378 VAL A C 1
ATOM 3006 O O . VAL A 1 378 ? -15.903 -0.336 22.765 1.00 94.25 378 VAL A O 1
ATOM 3009 N N . LEU A 1 379 ? -15.888 -2.424 21.952 1.00 94.88 379 LEU A N 1
ATOM 3010 C CA . LEU A 1 379 ? -17.124 -2.276 21.187 1.00 94.88 379 LEU A CA 1
ATOM 3011 C C . LEU A 1 379 ? -18.345 -2.037 22.081 1.00 94.88 379 LEU A C 1
ATOM 3013 O O . LEU A 1 379 ? -19.218 -1.262 21.696 1.00 94.88 379 LEU A O 1
ATOM 3017 N N . GLU A 1 380 ? -18.422 -2.646 23.264 1.00 96.44 380 GLU A N 1
ATOM 3018 C CA . GLU A 1 380 ? -19.477 -2.355 24.245 1.00 96.44 380 GLU A CA 1
ATOM 3019 C C . GLU A 1 380 ? -19.490 -0.882 24.668 1.00 96.44 380 GLU A C 1
ATOM 3021 O O . GLU A 1 380 ? -20.565 -0.284 24.737 1.00 96.44 380 GLU A O 1
ATOM 3026 N N . ILE A 1 381 ? -18.316 -0.272 24.862 1.00 96.56 381 ILE A N 1
ATOM 3027 C CA . ILE A 1 381 ? -18.190 1.160 25.178 1.00 96.56 381 ILE A CA 1
ATOM 3028 C C . ILE A 1 381 ? -18.585 2.027 23.978 1.00 96.56 381 ILE A C 1
ATOM 3030 O O . ILE A 1 381 ? -19.227 3.060 24.150 1.00 96.56 381 ILE A O 1
ATOM 3034 N N . LEU A 1 382 ? -18.213 1.628 22.759 1.00 96.81 382 LEU A N 1
ATOM 3035 C CA . LEU A 1 382 ? -18.430 2.431 21.552 1.00 96.81 382 LEU A CA 1
ATOM 3036 C C . LEU A 1 382 ? -19.870 2.351 21.009 1.00 96.81 382 LEU A C 1
ATOM 3038 O O . LEU A 1 382 ? -20.361 3.327 20.435 1.00 96.81 382 LEU A O 1
ATOM 3042 N N . ARG A 1 383 ? -20.576 1.228 21.203 1.00 95.62 383 ARG A N 1
ATOM 3043 C CA . ARG A 1 383 ? -21.946 1.001 20.692 1.00 95.62 383 ARG A CA 1
ATOM 3044 C C . ARG A 1 383 ? -22.948 2.104 21.085 1.00 95.62 383 ARG A C 1
ATOM 3046 O O . ARG A 1 383 ? -23.628 2.596 20.184 1.00 95.62 383 ARG A O 1
ATOM 3053 N N . PRO A 1 384 ? -23.039 2.561 22.354 1.00 97.38 384 PRO A N 1
ATOM 3054 C CA . PRO A 1 384 ? -23.925 3.665 22.746 1.00 97.38 384 PRO A CA 1
ATOM 3055 C C . PRO A 1 384 ? -23.655 4.986 22.014 1.00 97.38 384 PRO A C 1
ATOM 3057 O O . PRO A 1 384 ? -24.560 5.803 21.862 1.00 97.38 384 PRO A O 1
ATOM 3060 N N . TYR A 1 385 ? -22.431 5.189 21.517 1.00 96.69 385 TYR A N 1
ATOM 3061 C CA . TYR A 1 385 ? -22.063 6.353 20.710 1.00 96.69 385 TYR A CA 1
ATOM 3062 C C . TYR A 1 385 ? -22.339 6.151 19.211 1.00 96.69 385 TYR A C 1
ATOM 3064 O O . TYR A 1 385 ? -21.974 7.007 18.404 1.00 96.69 385 TYR A O 1
ATOM 3072 N N . GLY A 1 386 ? -22.998 5.059 18.814 1.00 96.44 386 GLY A N 1
ATOM 3073 C CA . GLY A 1 386 ? -23.410 4.795 17.434 1.00 96.44 386 GLY A CA 1
ATOM 3074 C C . GLY A 1 386 ? -22.296 4.275 16.526 1.00 96.44 386 GLY A C 1
ATOM 3075 O O . GLY A 1 386 ? -22.412 4.404 15.309 1.00 96.44 386 GLY A O 1
ATOM 3076 N N . PHE A 1 387 ? -21.217 3.725 17.091 1.00 97.69 387 PHE A N 1
ATOM 3077 C CA . PHE A 1 387 ? -20.161 3.093 16.302 1.00 97.69 387 PHE A CA 1
ATOM 3078 C C . PHE A 1 387 ? -20.593 1.738 15.747 1.00 97.69 387 PHE A C 1
ATOM 3080 O O . PHE A 1 387 ? -21.197 0.923 16.448 1.00 97.69 387 PHE A O 1
ATOM 3087 N N . VAL A 1 388 ? -20.197 1.483 14.502 1.00 96.94 388 VAL A N 1
ATOM 3088 C CA . VAL A 1 388 ? -20.363 0.197 13.820 1.00 96.94 388 VAL A CA 1
ATOM 3089 C C . VAL A 1 388 ? -18.988 -0.427 13.587 1.00 96.94 388 VAL A C 1
ATOM 3091 O O . VAL A 1 388 ? -18.097 0.236 13.060 1.00 96.94 388 VAL A O 1
ATOM 3094 N N . SER A 1 389 ? -18.810 -1.689 13.986 1.00 96.75 389 SER A N 1
ATOM 3095 C CA . SER A 1 389 ? -17.587 -2.449 13.693 1.00 96.75 389 SER A CA 1
ATOM 3096 C C . SER A 1 389 ? -17.554 -2.860 12.222 1.00 96.75 389 SER A C 1
ATOM 3098 O O . SER A 1 389 ? -18.570 -3.308 11.691 1.00 96.75 389 SER A O 1
ATOM 3100 N N . VAL A 1 390 ? -16.403 -2.708 11.569 1.00 96.62 390 VAL A N 1
ATOM 3101 C CA . VAL A 1 390 ? -16.203 -3.013 10.149 1.00 96.62 390 VAL A CA 1
ATOM 3102 C C . VAL A 1 390 ? -14.915 -3.809 9.949 1.00 96.62 390 VAL A C 1
ATOM 3104 O O . VAL A 1 390 ? -13.841 -3.372 10.366 1.00 96.62 390 VAL A O 1
ATOM 3107 N N . SER A 1 391 ? -15.022 -4.929 9.234 1.00 95.25 391 SER A N 1
ATOM 3108 C CA . SER A 1 391 ? -13.898 -5.730 8.737 1.00 95.25 391 SER A CA 1
ATOM 3109 C C . SER A 1 391 ? -13.592 -5.338 7.290 1.00 95.25 391 SER A C 1
ATOM 3111 O O . SER A 1 391 ? -14.360 -5.636 6.375 1.00 95.25 391 SER A O 1
ATOM 3113 N N . LEU A 1 392 ? -12.490 -4.622 7.054 1.00 95.12 392 LEU A N 1
ATOM 3114 C CA . LEU A 1 392 ? -12.190 -4.067 5.724 1.00 95.12 392 LEU A CA 1
ATOM 3115 C C . LEU A 1 392 ? -11.842 -5.135 4.686 1.00 95.12 392 LEU A C 1
ATOM 3117 O O . LEU A 1 392 ? -12.052 -4.917 3.498 1.00 95.12 392 LEU A O 1
ATOM 3121 N N . GLU A 1 393 ? -11.337 -6.287 5.117 1.00 91.06 393 GLU A N 1
ATOM 3122 C CA . GLU A 1 393 ? -11.030 -7.431 4.258 1.00 91.06 393 GLU A CA 1
ATOM 3123 C C . GLU A 1 393 ? -12.259 -8.010 3.538 1.00 91.06 393 GLU A C 1
ATOM 3125 O O . GLU A 1 393 ? -12.110 -8.685 2.516 1.00 91.06 393 GLU A O 1
ATOM 3130 N N . GLU A 1 394 ? -13.463 -7.727 4.039 1.00 92.56 394 GLU A N 1
ATOM 3131 C CA . GLU A 1 394 ? -14.732 -8.154 3.443 1.00 92.56 394 GLU A CA 1
ATOM 3132 C C . GLU A 1 394 ? -15.203 -7.199 2.333 1.00 92.56 394 GLU A C 1
ATOM 3134 O O . GLU A 1 394 ? -16.030 -7.573 1.500 1.00 92.56 394 GLU A O 1
ATOM 3139 N N . LEU A 1 395 ? -14.638 -5.989 2.277 1.00 94.56 395 LEU A N 1
ATOM 3140 C CA . LEU A 1 395 ? -15.026 -4.921 1.360 1.00 94.56 395 LEU A CA 1
ATOM 3141 C C . LEU A 1 395 ? -14.034 -4.794 0.197 1.00 94.56 395 LEU A C 1
ATOM 3143 O O . LEU A 1 395 ? -12.816 -4.883 0.377 1.00 94.56 395 LEU A O 1
ATOM 3147 N N . SER A 1 396 ? -14.541 -4.523 -1.003 1.00 95.94 396 SER A N 1
ATOM 3148 C CA . SER A 1 396 ? -13.712 -4.044 -2.119 1.00 95.94 396 SER A CA 1
ATOM 3149 C C . SER A 1 396 ? -13.135 -2.654 -1.831 1.00 95.94 396 SER A C 1
ATOM 3151 O O . SER A 1 396 ? -13.695 -1.887 -1.046 1.00 95.94 396 SER A O 1
ATOM 3153 N N . VAL A 1 397 ? -12.051 -2.274 -2.507 1.00 97.12 397 VAL A N 1
ATOM 3154 C CA . VAL A 1 397 ? -11.423 -0.948 -2.359 1.00 97.12 397 VAL A CA 1
ATOM 3155 C C . VAL A 1 397 ? -12.409 0.195 -2.637 1.00 97.12 397 VAL A C 1
ATOM 3157 O O . VAL A 1 397 ? -12.384 1.201 -1.934 1.00 97.12 397 VAL A O 1
ATOM 3160 N N . CYS A 1 398 ? -13.324 0.043 -3.599 1.00 95.31 398 CYS A N 1
ATOM 3161 C CA . CYS A 1 398 ? -14.360 1.048 -3.870 1.00 95.31 398 CYS A CA 1
ATOM 3162 C C . CYS A 1 398 ? -15.392 1.158 -2.733 1.00 95.31 398 CYS A C 1
ATOM 3164 O O . CYS A 1 398 ? -15.833 2.261 -2.408 1.00 95.31 398 CYS A O 1
ATOM 3166 N N . GLU A 1 399 ? -15.771 0.039 -2.107 1.00 94.62 399 GLU A N 1
ATOM 3167 C CA . GLU A 1 399 ? -16.653 0.038 -0.931 1.00 94.62 399 GLU A CA 1
ATOM 3168 C C . GLU A 1 399 ? -15.949 0.646 0.285 1.00 94.62 399 GLU A C 1
ATOM 3170 O O . GLU A 1 399 ? -16.543 1.469 0.981 1.00 94.62 399 GLU A O 1
ATOM 3175 N N . GLN A 1 400 ? -14.666 0.325 0.495 1.00 96.75 400 GLN A N 1
ATOM 3176 C CA . GLN A 1 400 ? -13.839 0.965 1.521 1.00 96.75 400 GLN A CA 1
ATOM 3177 C C . GLN A 1 400 ? -13.750 2.479 1.282 1.00 96.75 400 GLN A C 1
ATOM 3179 O O . GLN A 1 400 ? -13.966 3.261 2.206 1.00 96.75 400 GLN A O 1
ATOM 3184 N N . ALA A 1 401 ? -13.510 2.917 0.043 1.00 96.44 401 ALA A N 1
ATOM 3185 C CA . ALA A 1 401 ? -13.468 4.336 -0.302 1.00 96.44 401 ALA A CA 1
ATOM 3186 C C . ALA A 1 401 ? -14.809 5.039 -0.031 1.00 96.44 401 ALA A C 1
ATOM 3188 O O . ALA A 1 401 ? -14.820 6.131 0.538 1.00 96.44 401 ALA A O 1
ATOM 3189 N N . ALA A 1 402 ? -15.939 4.418 -0.387 1.00 94.44 402 ALA A N 1
ATOM 3190 C CA . ALA A 1 402 ? -17.272 4.961 -0.119 1.00 94.44 402 ALA A CA 1
ATOM 3191 C C . ALA A 1 402 ? -17.572 5.079 1.384 1.00 94.44 402 ALA A C 1
ATOM 3193 O O . ALA A 1 402 ? -18.106 6.100 1.819 1.00 94.44 402 ALA A O 1
ATOM 3194 N N . LEU A 1 403 ? -17.193 4.063 2.165 1.00 95.31 403 LEU A N 1
ATOM 3195 C CA . LEU A 1 403 ? -17.340 4.038 3.618 1.00 95.31 403 LEU A CA 1
ATOM 3196 C C . LEU A 1 403 ? -16.535 5.166 4.280 1.00 95.31 403 LEU A C 1
ATOM 3198 O O . LEU A 1 403 ? -17.089 5.969 5.030 1.00 95.31 403 LEU A O 1
ATOM 3202 N N . PHE A 1 404 ? -15.238 5.264 3.972 1.00 96.88 404 PHE A N 1
ATOM 3203 C CA . PHE A 1 404 ? -14.355 6.280 4.558 1.00 96.88 404 PHE A CA 1
ATOM 3204 C C . PHE A 1 404 ? -14.742 7.699 4.124 1.00 96.88 404 PHE A C 1
ATOM 3206 O O . PHE A 1 404 ? -14.659 8.626 4.926 1.00 96.88 404 PHE A O 1
ATOM 3213 N N . ALA A 1 405 ? -15.249 7.879 2.901 1.00 95.12 405 ALA A N 1
ATOM 3214 C CA . ALA A 1 405 ? -15.726 9.173 2.414 1.00 95.12 405 ALA A CA 1
ATOM 3215 C C . ALA A 1 405 ? -16.956 9.725 3.158 1.00 95.12 405 ALA A C 1
ATOM 3217 O O . ALA A 1 405 ? -17.269 10.905 2.991 1.00 95.12 405 ALA A O 1
ATOM 3218 N N . GLN A 1 406 ? -17.650 8.905 3.954 1.00 91.69 406 GLN A N 1
ATOM 3219 C CA . GLN A 1 406 ? -18.799 9.313 4.775 1.00 91.69 406 GLN A CA 1
ATOM 3220 C C . GLN A 1 406 ? -18.527 9.245 6.283 1.00 91.69 406 GLN A C 1
ATOM 3222 O O . GLN A 1 406 ? -19.381 9.641 7.079 1.00 91.69 406 GLN A O 1
ATOM 3227 N N . ALA A 1 407 ? -17.356 8.752 6.687 1.00 95.69 407 ALA A N 1
ATOM 3228 C CA . ALA A 1 407 ? -16.994 8.635 8.088 1.00 95.69 407 ALA A CA 1
ATOM 3229 C C . ALA A 1 407 ? -16.715 10.019 8.701 1.00 95.69 407 ALA A C 1
ATOM 3231 O O . ALA A 1 407 ? -15.886 10.792 8.220 1.00 95.69 407 ALA A O 1
ATOM 3232 N N . GLU A 1 408 ? -17.390 10.312 9.807 1.00 96.31 408 GLU A N 1
ATOM 3233 C CA . GLU A 1 408 ? -17.157 11.478 10.660 1.00 96.31 408 GLU A CA 1
ATOM 3234 C C . GLU A 1 408 ? -16.144 11.145 11.761 1.00 96.31 408 GLU A C 1
ATOM 3236 O O . GLU A 1 408 ? -15.289 11.972 12.075 1.00 96.31 408 GLU A O 1
ATOM 3241 N N . ILE A 1 409 ? -16.216 9.930 12.325 1.00 98.19 409 ILE A N 1
ATOM 3242 C CA . ILE A 1 409 ? -15.294 9.452 13.364 1.00 98.19 409 ILE A CA 1
ATOM 3243 C C . ILE A 1 409 ? -14.886 8.004 13.087 1.00 98.19 409 ILE A C 1
ATOM 3245 O O . ILE A 1 409 ? -15.739 7.142 12.866 1.00 98.19 409 ILE A O 1
ATOM 3249 N N . ILE A 1 410 ? -13.585 7.731 13.144 1.00 98.56 410 ILE A N 1
ATOM 3250 C CA . ILE A 1 410 ? -13.006 6.400 12.953 1.00 98.56 410 ILE A CA 1
ATOM 3251 C C . ILE A 1 410 ? -12.193 6.038 14.191 1.00 98.56 410 ILE A C 1
ATOM 3253 O O . ILE A 1 410 ? -11.308 6.791 14.595 1.00 98.56 410 ILE A O 1
ATOM 3257 N N . VAL A 1 411 ? -12.464 4.874 14.770 1.00 98.31 411 VAL A N 1
ATOM 3258 C CA . VAL A 1 411 ? -11.623 4.259 15.802 1.00 98.31 411 VAL A CA 1
ATOM 3259 C C . VAL A 1 411 ? -10.936 3.049 15.183 1.00 98.31 411 VAL A C 1
ATOM 3261 O O . VAL A 1 411 ? -11.605 2.227 14.561 1.00 98.31 411 VAL A O 1
ATOM 3264 N N . ALA A 1 412 ? -9.619 2.918 15.313 1.00 96.81 412 ALA A N 1
ATOM 3265 C CA . ALA A 1 412 ? -8.915 1.784 14.720 1.00 96.81 412 ALA A CA 1
ATOM 3266 C C . ALA A 1 412 ? -7.597 1.466 15.441 1.00 96.81 412 ALA A C 1
ATOM 3268 O O . ALA A 1 412 ? -6.833 2.383 15.720 1.00 96.81 412 ALA A O 1
ATOM 3269 N N . PRO A 1 413 ? -7.254 0.189 15.669 1.00 93.75 413 PRO A N 1
ATOM 3270 C CA . PRO A 1 413 ? -5.872 -0.201 15.948 1.00 93.75 413 PRO A CA 1
ATOM 3271 C C . PRO A 1 413 ? -4.936 0.116 14.770 1.00 93.75 413 PRO A C 1
ATOM 3273 O O . PRO A 1 413 ? -5.318 -0.033 13.602 1.00 93.75 413 PRO A O 1
ATOM 3276 N N . HIS A 1 414 ? -3.680 0.469 15.069 1.00 91.44 414 HIS A N 1
ATOM 3277 C CA . HIS A 1 414 ? -2.676 0.801 14.048 1.00 91.44 414 HIS A CA 1
ATOM 3278 C C . HIS A 1 414 ? -2.524 -0.294 12.967 1.00 91.44 414 HIS A C 1
ATOM 3280 O O . HIS A 1 414 ? -2.201 -1.456 13.261 1.00 91.44 414 HIS A O 1
ATOM 3286 N N . GLY A 1 415 ? -2.649 0.065 11.682 1.00 90.19 415 GLY A N 1
ATOM 3287 C CA . GLY A 1 415 ? -2.486 -0.868 10.561 1.00 90.19 415 GLY A CA 1
ATOM 3288 C C . GLY A 1 415 ? -2.828 -0.298 9.185 1.00 90.19 415 GLY A C 1
ATOM 3289 O O . GLY A 1 415 ? -3.341 0.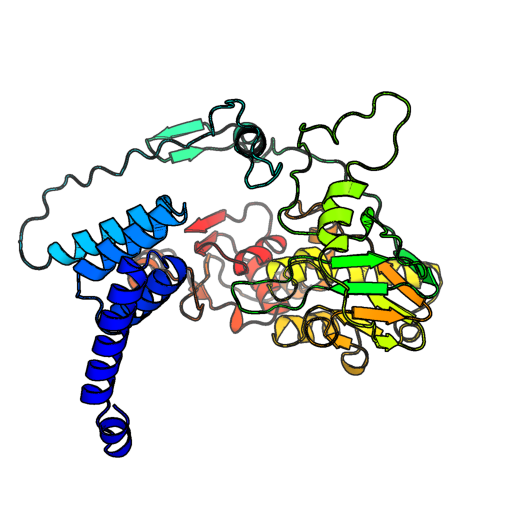807 9.064 1.00 90.19 415 GLY A O 1
ATOM 3290 N N . SER A 1 416 ? -2.587 -1.085 8.128 1.00 91.25 416 SER A N 1
ATOM 3291 C CA . SER A 1 416 ? -2.786 -0.649 6.735 1.00 91.25 416 SER A CA 1
ATOM 3292 C C . SER A 1 416 ? -4.238 -0.328 6.369 1.00 91.25 416 SER A C 1
ATOM 3294 O O . SER A 1 416 ? -4.471 0.315 5.359 1.00 91.25 416 SER A O 1
ATOM 3296 N N . GLY A 1 417 ? -5.226 -0.719 7.180 1.00 94.25 417 GLY A N 1
ATOM 3297 C CA . GLY A 1 417 ? -6.608 -0.262 6.995 1.00 94.25 417 GLY A CA 1
ATOM 3298 C C . GLY A 1 417 ? -6.739 1.267 7.050 1.00 94.25 417 GLY A C 1
ATOM 3299 O O . GLY A 1 417 ? -7.563 1.835 6.336 1.00 94.25 417 GLY A O 1
ATOM 3300 N N . LEU A 1 418 ? -5.863 1.938 7.812 1.00 96.44 418 LEU A N 1
ATOM 3301 C CA . LEU A 1 418 ? -5.782 3.399 7.890 1.00 96.44 418 LEU A CA 1
ATOM 3302 C C . LEU A 1 418 ? -5.218 4.050 6.617 1.00 96.44 418 LEU A C 1
ATOM 3304 O O . LEU A 1 418 ? -5.296 5.264 6.469 1.00 96.44 418 LEU A O 1
ATOM 3308 N N . THR A 1 419 ? -4.729 3.284 5.638 1.00 96.94 419 THR A N 1
ATOM 3309 C CA . THR A 1 419 ? -4.439 3.834 4.304 1.00 96.94 419 THR A CA 1
ATOM 3310 C C . THR A 1 419 ? -5.680 4.475 3.681 1.00 96.94 419 THR A C 1
ATOM 3312 O O . THR A 1 419 ? -5.561 5.466 2.968 1.00 96.94 419 THR A O 1
ATOM 3315 N N . ASN A 1 420 ? -6.882 3.980 3.997 1.00 97.81 420 ASN A N 1
ATOM 3316 C CA . ASN A 1 420 ? -8.137 4.514 3.466 1.00 97.81 420 ASN A CA 1
ATOM 3317 C C . ASN A 1 420 ? -8.498 5.918 3.989 1.00 97.81 420 ASN A C 1
ATOM 3319 O O . ASN A 1 420 ? -9.438 6.525 3.479 1.00 97.81 420 ASN A O 1
ATOM 3323 N N . LEU A 1 421 ? -7.729 6.484 4.930 1.00 97.25 421 LEU A N 1
ATOM 3324 C CA . LEU A 1 421 ? -7.876 7.884 5.348 1.00 97.25 421 LEU A CA 1
ATOM 3325 C C . LEU A 1 421 ? -7.753 8.874 4.181 1.00 97.25 421 LEU A C 1
ATOM 3327 O O . LEU A 1 421 ? -8.337 9.953 4.234 1.00 97.25 421 LEU A O 1
ATOM 3331 N N . VAL A 1 422 ? -7.071 8.492 3.094 1.00 96.88 422 VAL A N 1
ATOM 3332 C CA .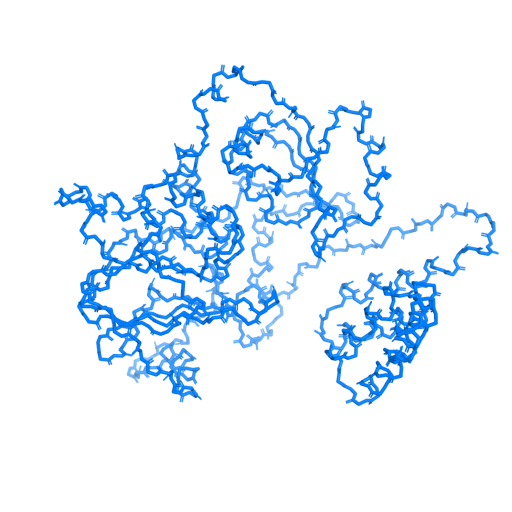 VAL A 1 422 ? -7.011 9.277 1.846 1.00 96.88 422 VAL A CA 1
ATOM 3333 C C . VAL A 1 422 ? -8.397 9.568 1.245 1.00 96.88 422 VAL A C 1
ATOM 3335 O O . VAL A 1 422 ? -8.565 10.539 0.502 1.00 96.88 422 VAL A O 1
ATOM 3338 N N . PHE A 1 423 ? -9.410 8.759 1.569 1.00 97.12 423 PHE A N 1
ATOM 3339 C CA . PHE A 1 423 ? -10.780 8.912 1.075 1.00 97.12 423 PHE A CA 1
ATOM 3340 C C . PHE A 1 423 ? -11.679 9.745 1.991 1.00 97.12 423 PHE A C 1
ATOM 3342 O O . PHE A 1 423 ? -12.727 10.202 1.536 1.00 97.12 423 PHE A O 1
ATOM 3349 N N . CYS A 1 424 ? -11.267 10.004 3.234 1.00 96.00 424 CYS A N 1
ATOM 3350 C CA . CYS A 1 424 ? -12.045 10.789 4.189 1.00 96.00 424 CYS A CA 1
ATOM 3351 C C . CYS A 1 424 ? -12.329 12.212 3.692 1.00 96.00 424 CYS A C 1
ATOM 3353 O O . CYS A 1 424 ? -11.642 12.752 2.815 1.00 96.00 424 CYS A O 1
ATOM 3355 N N . GLN A 1 425 ? -13.358 12.829 4.268 1.00 93.19 425 GLN A N 1
ATOM 3356 C CA . GLN A 1 425 ? -13.580 14.262 4.114 1.00 93.19 425 GLN A CA 1
ATOM 3357 C C . GLN A 1 425 ? -12.657 15.038 5.061 1.00 93.19 425 GLN A C 1
ATOM 3359 O O . GLN A 1 425 ? -12.221 14.509 6.089 1.00 93.19 425 GLN A O 1
ATOM 3364 N N . PRO A 1 426 ? -12.360 16.313 4.759 1.00 91.25 426 PRO A N 1
ATOM 3365 C CA . PRO A 1 426 ? -11.761 17.199 5.744 1.00 91.25 426 PRO A CA 1
ATOM 3366 C C . PRO A 1 426 ? -12.560 17.174 7.054 1.00 91.25 426 PRO A C 1
ATOM 3368 O O . PRO A 1 426 ? -13.788 17.121 7.037 1.00 91.25 426 PRO A O 1
ATOM 3371 N N . HIS A 1 427 ? -11.854 17.253 8.182 1.00 91.81 427 HIS A N 1
ATOM 3372 C CA . HIS A 1 427 ? -12.410 17.225 9.543 1.00 91.81 427 HIS A CA 1
ATOM 3373 C C . HIS A 1 427 ? -12.912 15.867 10.065 1.00 91.81 427 HIS A C 1
ATOM 3375 O O . HIS A 1 427 ? -13.359 15.823 11.211 1.00 91.81 427 HIS A O 1
ATOM 3381 N N . THR A 1 428 ? -12.781 14.762 9.317 1.00 96.19 428 THR A N 1
ATOM 3382 C CA . THR A 1 428 ? -12.960 13.415 9.891 1.00 96.19 428 THR A CA 1
ATOM 3383 C C . THR A 1 428 ? -11.999 13.209 11.070 1.00 96.19 428 THR A C 1
ATOM 3385 O O . THR A 1 428 ? -10.799 13.470 10.961 1.00 96.19 428 THR A O 1
ATOM 3388 N N . GLN A 1 429 ? -12.523 12.743 12.205 1.00 96.69 429 GLN A N 1
ATOM 3389 C CA . GLN A 1 429 ? -11.753 12.521 13.429 1.00 96.69 429 GLN A CA 1
ATOM 3390 C C . GLN A 1 429 ? -11.284 11.072 13.523 1.00 96.69 429 GLN A C 1
ATOM 3392 O O . GLN A 1 429 ? -12.078 10.153 13.338 1.00 96.69 429 GLN A O 1
ATOM 3397 N N . ILE A 1 430 ? -10.013 10.866 13.863 1.00 96.69 430 ILE A N 1
ATOM 3398 C CA . ILE A 1 430 ? -9.419 9.535 14.010 1.00 96.69 430 ILE A CA 1
ATOM 3399 C C . ILE A 1 430 ? -8.948 9.341 15.447 1.00 96.69 430 ILE A C 1
ATOM 3401 O O . ILE A 1 430 ? -8.230 10.186 15.982 1.00 96.69 430 ILE A O 1
ATOM 3405 N N . LEU A 1 431 ? -9.331 8.216 16.045 1.00 96.06 431 LEU A N 1
ATOM 3406 C CA . LEU A 1 431 ? -8.767 7.693 17.283 1.00 96.06 431 LEU A CA 1
ATOM 3407 C C . LEU A 1 431 ? -8.021 6.396 16.956 1.00 96.06 431 LEU A C 1
ATOM 3409 O O . LEU A 1 431 ? -8.632 5.351 16.732 1.00 96.06 431 LEU A O 1
ATOM 3413 N N . GLU A 1 432 ? -6.698 6.483 16.902 1.00 94.94 432 GLU A N 1
ATOM 3414 C CA . GLU A 1 432 ? -5.834 5.320 16.730 1.00 94.94 432 GLU A CA 1
ATOM 3415 C C . GLU A 1 432 ? -5.528 4.670 18.089 1.00 94.94 432 GLU A C 1
ATOM 3417 O O . GLU A 1 432 ? -5.248 5.384 19.054 1.00 94.94 432 GLU A O 1
ATOM 3422 N N . LEU A 1 433 ? -5.617 3.335 18.158 1.00 90.19 433 LEU A N 1
ATOM 3423 C CA . LEU A 1 433 ? -5.372 2.520 19.359 1.00 90.19 433 LEU A CA 1
ATOM 3424 C C . LEU A 1 433 ? -3.988 1.867 19.366 1.00 90.19 433 LEU A C 1
ATOM 3426 O O . LEU A 1 433 ? -3.579 1.327 18.303 1.00 90.19 433 LEU A O 1
#

Radius of gyration: 25.16 Å; chains: 1; bounding box: 66×65×75 Å

Secondary structure (DSSP, 8-state):
-HHHHHTT-HHHHHHHHHHHHHHHHHHHHHTT-HHHHHHHHHHHHHH-TT-HHHHHHHHHHHHHTT-HHHHHHHHHHHHHTT-TT-----S-------------------S--STT-HHHHHHHHHHT--EEEETTEEE--GGGPPP-PPPPP-EEEEET-EEEEPPP-SSSS---EEEEE-TTS-B-GGG-EESSPPPTT--S-SS---SS---SHHHHHHHHHTTS-PPPPEEEEEEEEE---TTTTSHHHIIIIIHHHHHHHHHHHHHTT--GGG-SEEEES---SHHHHHHHHHTT--GGGEEETTTS-EEEEEEEEEEPPSSSTT---HHHHHHHHHHHS-HHHHTT-S---SEEEE--TTSSSS--TTHHHHHHHHGGGT-EEE-GGGS-HHHHHHHHTT-SEEEE-SSGGGGGGGGSPTT-EEEE-

Sequence (433 aa):
MLQALQLNDLSTAKQWLFQTYCDSAAIAFEAKAFYKAETLYQRAIALQPQVQDFYSKLATCLAQRGRTIAATAIAHLGQTLRQDTLDSVDSNIVAPQHHLVVPSGHNHRSPGCGVTCDRCMGDLIQAFRPHQLAAGVFQCDLKAGPQFPLPPQTLTQIPHGRAWVEPRQSDWVACHEVRVTTSDDRPIPELCRSYPWRLPNCKAQPAVVDSEVVDSERSELEQRCDRQSLPPSQTLAGTAVLLSTLSGHVYYHWMIDLLPRIGLLRQELQQQRLGFDHIDHFIVNSLEAKFQRETLQHLGVPLEKVIESDRVPHLQAETLLVPSFPGQLDWIPPATIDFLRQQFLPKAAQNGTQTHPKRIYISRQGARYRRVLNEDQVLEILRPYGFVSVSLEELSVCEQAALFAQAEIIVAPHGSGLTNLVFCQPHTQILEL

pLDDT: mean 81.53, std 19.19, range [25.03, 98.75]

Foldseek 3Di:
DVVCVVVVVVVVVLVVLLVVLVVQLVVCLVVVVLVSNLVSLVVNCVSPVLDLVSLQSNLVSCVVVVNNVSSVVSNVSSVVSVPPPDDDDDPDPPPPQADPCQPDPDPDVPVDAAPPDSNVVSVQVCQQVWDDPGRVDTDTNPVRHDDADFDDWDKDKAAQKKWFFQAAPDPVRWGFKIWIAHNVRHTDVQLIGGPPDHDRPRPPPLPDDDPDDDDDVNCPVVVVVVVDDDDDADEDEAEEEEQEDTRCVFLLCVLQWRLVLLVSVQVVCVVVVHDCVRHQAYEYQDDPAPQNVVSCVLSVNDPVRYDHCSVRRMHTYSMYIYTGTRGGVPDGDPSSLVVLCVRQADPCLVVVNDDAQQAEEEACPVPPDQHDPPVVVVCVVCVVVRYDYDHCSVDHSNRLLSRQCRHQEYEYEDGSSCSSVSSHDPNRYYHYD